Protein AF-A0A3M1LMG3-F1 (afdb_monomer)

Sequence (491 aa):
AADLAFGPTGGAIMLVAALLATLSSANAATMASSRISYGMGRDLVLPGWFGRAHPKYKTPSNGILFTGGFAILLAMMGKAETLAEISSALFMVSYALLSISVLIMRRVKPSWYHPAFYAPLYPLLPVLTIGLCLGVILTMDEFSQVAGAGLVALDLVWYVIWARKKAIVTGEFGPLWERERPMERFIEAVERSGRGDKDNILIPVWDDVDLAPLLRLASALAMTNEEAVINVLDMLVIPPQVPLKPAQAALMRRPPPARDAISEAVARTAQTGVPIRTLRYAVRSLDSGTVAFAEAHPEVGLILTSWRGSLSSSRIYGSLTKKILEGAPCDVAVLLARDFSELKRILIPIGGGPHARLGLRLASQFAQGEAAELTALRVVRPGPGLDIVVEMEGLKRVVMDVLGEKASKVSPRIVVADHVIEAILSTARDGEYDLLVIGASEEWQIKSLLAGSLPDAIADQSPCSVLLVRRYEPVGISTIRRILSSLRGWK

Structure (mmCIF, N/CA/C/O backbone):
data_AF-A0A3M1LMG3-F1
#
_entry.id   AF-A0A3M1LMG3-F1
#
loop_
_atom_site.group_PDB
_atom_site.id
_atom_site.type_symbol
_atom_site.label_atom_id
_atom_site.label_alt_id
_atom_site.label_comp_id
_atom_site.label_asym_id
_atom_site.label_entity_id
_atom_site.label_seq_id
_atom_site.pdbx_PDB_ins_code
_atom_site.Cartn_x
_atom_site.Cartn_y
_atom_site.Cartn_z
_atom_site.occupancy
_atom_site.B_iso_or_equiv
_atom_site.auth_seq_id
_atom_site.auth_comp_id
_atom_site.auth_asym_id
_atom_site.auth_atom_id
_atom_site.pdbx_PDB_model_num
ATOM 1 N N . ALA A 1 1 ? 21.048 -11.938 -59.974 1.00 60.44 1 ALA A N 1
ATOM 2 C CA . ALA A 1 1 ? 19.594 -12.220 -59.955 1.00 60.44 1 ALA A CA 1
ATOM 3 C C . ALA A 1 1 ? 18.815 -11.213 -60.805 1.00 60.44 1 ALA A C 1
ATOM 5 O O . ALA A 1 1 ? 18.142 -11.639 -61.728 1.00 60.44 1 ALA A O 1
ATOM 6 N N . ALA A 1 2 ? 18.958 -9.903 -60.560 1.00 61.25 2 ALA A N 1
ATOM 7 C CA . ALA A 1 2 ? 18.309 -8.840 -61.342 1.00 61.25 2 ALA A CA 1
ATOM 8 C C . ALA A 1 2 ? 18.694 -8.835 -62.832 1.00 61.25 2 ALA A C 1
ATOM 10 O O . ALA A 1 2 ? 17.816 -8.862 -63.688 1.00 61.25 2 ALA A O 1
ATOM 11 N N . ASP A 1 3 ? 19.996 -8.902 -63.132 1.00 63.50 3 ASP A N 1
ATOM 12 C CA . ASP A 1 3 ? 20.504 -8.948 -64.514 1.00 63.50 3 ASP A CA 1
ATOM 13 C C . ASP A 1 3 ? 20.029 -10.190 -65.275 1.00 63.50 3 ASP A C 1
ATOM 15 O O . ASP A 1 3 ? 19.770 -10.136 -66.473 1.00 63.50 3 ASP A O 1
ATOM 19 N N . LEU A 1 4 ? 19.865 -11.302 -64.551 1.00 69.06 4 LEU A N 1
ATOM 20 C CA . LEU A 1 4 ? 19.368 -12.575 -65.076 1.00 69.06 4 LEU A CA 1
ATOM 21 C C . LEU A 1 4 ? 17.862 -12.548 -65.380 1.00 69.06 4 LEU A C 1
ATOM 23 O O . LEU A 1 4 ? 17.413 -13.319 -66.220 1.00 69.06 4 LEU A O 1
ATOM 27 N N . ALA A 1 5 ? 17.089 -11.694 -64.703 1.00 74.62 5 ALA A N 1
ATOM 28 C CA . ALA A 1 5 ? 15.632 -11.636 -64.833 1.00 74.62 5 ALA A CA 1
ATOM 29 C C . ALA A 1 5 ? 15.140 -10.487 -65.733 1.00 74.62 5 ALA A C 1
ATOM 31 O O . ALA A 1 5 ? 14.130 -10.635 -66.413 1.00 74.62 5 ALA A O 1
ATOM 32 N N . PHE A 1 6 ? 15.841 -9.348 -65.748 1.00 79.44 6 PHE A N 1
ATOM 33 C CA . PHE A 1 6 ? 15.377 -8.105 -66.384 1.00 79.44 6 PHE A CA 1
ATOM 34 C C . PHE A 1 6 ? 16.437 -7.430 -67.269 1.00 79.44 6 PHE A C 1
ATOM 36 O O . PHE A 1 6 ? 16.231 -6.311 -67.741 1.00 79.44 6 PHE A O 1
ATOM 43 N N . GLY A 1 7 ? 17.574 -8.091 -67.497 1.00 88.06 7 GLY A N 1
ATOM 44 C CA . GLY A 1 7 ? 18.682 -7.542 -68.269 1.00 88.06 7 GLY A CA 1
ATOM 45 C C . GLY A 1 7 ? 19.423 -6.389 -67.567 1.00 88.06 7 GLY A C 1
ATOM 46 O O . GLY A 1 7 ? 19.127 -6.053 -66.416 1.00 88.06 7 GLY A O 1
ATOM 47 N N . PRO A 1 8 ? 20.384 -5.751 -68.262 1.00 84.75 8 PRO A N 1
ATOM 48 C CA . PRO A 1 8 ? 21.292 -4.757 -67.671 1.00 84.75 8 PRO A CA 1
ATOM 49 C C . PRO A 1 8 ? 20.588 -3.508 -67.118 1.00 84.75 8 PRO A C 1
ATOM 51 O O . PRO A 1 8 ? 21.037 -2.898 -66.148 1.00 84.75 8 PRO A O 1
ATOM 54 N N . THR A 1 9 ? 19.463 -3.118 -67.723 1.00 85.94 9 THR A N 1
ATOM 55 C CA . THR A 1 9 ? 18.642 -1.988 -67.266 1.00 85.94 9 THR A CA 1
ATOM 56 C C . THR A 1 9 ? 17.950 -2.294 -65.940 1.00 85.94 9 THR A C 1
ATOM 58 O O . THR A 1 9 ? 17.912 -1.434 -65.061 1.00 85.94 9 THR A O 1
ATOM 61 N N . GLY A 1 10 ? 17.460 -3.524 -65.753 1.00 87.44 10 GLY A N 1
ATOM 62 C CA . GLY A 1 10 ? 16.891 -3.974 -64.484 1.00 87.44 10 GLY A CA 1
ATOM 63 C C . GLY A 1 10 ? 17.920 -4.012 -63.354 1.00 87.44 10 GLY A C 1
ATOM 64 O O . GLY A 1 10 ? 17.623 -3.568 -62.243 1.00 87.44 10 GLY A O 1
ATOM 65 N N . GLY A 1 11 ? 19.149 -4.454 -63.644 1.00 88.94 11 GLY A N 1
ATOM 66 C CA . GLY A 1 11 ? 20.271 -4.374 -62.704 1.00 88.94 11 GLY A CA 1
ATOM 67 C C . GLY A 1 11 ? 20.602 -2.944 -62.286 1.00 88.94 11 GLY A C 1
ATOM 68 O O . GLY A 1 11 ? 20.712 -2.661 -61.092 1.00 88.94 11 GLY A O 1
ATOM 69 N N . ALA A 1 12 ? 20.680 -2.018 -63.247 1.00 88.44 12 ALA A N 1
ATOM 70 C CA . ALA A 1 12 ? 20.952 -0.607 -62.973 1.00 88.44 12 ALA A CA 1
ATOM 71 C C . ALA A 1 12 ? 19.864 0.046 -62.100 1.00 88.44 12 ALA A C 1
ATOM 73 O O . ALA A 1 12 ? 20.181 0.748 -61.139 1.00 88.44 12 ALA A O 1
ATOM 74 N N . ILE A 1 13 ? 18.584 -0.222 -62.383 1.00 91.69 13 ILE A N 1
ATOM 75 C CA . ILE A 1 13 ? 17.466 0.284 -61.570 1.00 91.69 13 ILE A CA 1
ATOM 76 C C . ILE A 1 13 ? 17.539 -0.276 -60.146 1.00 91.69 13 ILE A C 1
ATOM 78 O O . ILE A 1 13 ? 17.401 0.481 -59.184 1.00 91.69 13 ILE A O 1
ATOM 82 N N . MET A 1 14 ? 17.797 -1.579 -59.991 1.00 92.69 14 MET A N 1
ATOM 83 C CA . MET A 1 14 ? 17.936 -2.195 -58.671 1.00 92.69 14 MET A CA 1
ATOM 84 C C . MET A 1 14 ? 19.116 -1.634 -57.876 1.00 92.69 14 MET A C 1
ATOM 86 O O . MET A 1 14 ? 18.976 -1.415 -56.675 1.00 92.69 14 MET A O 1
ATOM 90 N N . LEU A 1 15 ? 20.247 -1.359 -58.529 1.00 92.62 15 LEU A N 1
ATOM 91 C CA . LEU A 1 15 ? 21.402 -0.730 -57.891 1.00 92.62 15 LEU A CA 1
ATOM 92 C C . LEU A 1 15 ? 21.040 0.658 -57.347 1.00 92.62 15 LEU A C 1
ATOM 94 O O . LEU A 1 15 ? 21.287 0.945 -56.178 1.00 92.62 15 LEU A O 1
ATOM 98 N N . VAL A 1 16 ? 20.418 1.507 -58.172 1.00 94.62 16 VAL A N 1
ATOM 99 C CA . VAL A 1 16 ? 20.000 2.857 -57.760 1.00 94.62 16 VAL A CA 1
ATOM 100 C C . VAL A 1 16 ? 18.986 2.789 -56.617 1.00 94.62 16 VAL A C 1
ATOM 102 O O . VAL A 1 16 ? 19.124 3.513 -55.631 1.00 94.62 16 VAL A O 1
ATOM 105 N N . ALA A 1 17 ? 18.003 1.891 -56.706 1.00 93.81 17 ALA A N 1
ATOM 106 C CA . ALA A 1 17 ? 17.011 1.695 -55.655 1.00 93.81 17 ALA A CA 1
ATOM 107 C C . ALA A 1 17 ? 17.650 1.232 -54.334 1.00 93.81 17 ALA A C 1
ATOM 109 O O . ALA A 1 17 ? 17.330 1.779 -53.279 1.00 93.81 17 ALA A O 1
ATOM 110 N N . ALA A 1 18 ? 18.585 0.277 -54.387 1.00 93.12 18 ALA A N 1
ATOM 111 C CA . ALA A 1 18 ? 19.312 -0.200 -53.215 1.00 93.12 18 ALA A CA 1
ATOM 112 C C . ALA A 1 18 ? 20.143 0.920 -52.571 1.00 93.12 18 ALA A C 1
ATOM 114 O O . ALA A 1 18 ? 20.068 1.110 -51.360 1.00 93.12 18 ALA A O 1
ATOM 115 N N . LEU A 1 19 ? 20.859 1.721 -53.370 1.00 94.62 19 LEU A N 1
ATOM 116 C CA . LEU A 1 19 ? 21.639 2.860 -52.874 1.00 94.62 19 LEU A CA 1
ATOM 117 C C . LEU A 1 19 ? 20.758 3.906 -52.177 1.00 94.62 19 LEU A C 1
ATOM 119 O O . LEU A 1 19 ? 21.094 4.365 -51.084 1.00 94.62 19 LEU A O 1
ATOM 123 N N . LEU A 1 20 ? 19.613 4.257 -52.772 1.00 95.44 20 LEU A N 1
ATOM 124 C CA . LEU A 1 20 ? 18.661 5.194 -52.170 1.00 95.44 20 LEU A CA 1
ATOM 125 C C . LEU A 1 20 ? 18.045 4.637 -50.878 1.00 95.44 20 LEU A C 1
ATOM 127 O O . LEU A 1 20 ? 17.918 5.371 -49.895 1.00 95.44 20 LEU A O 1
ATOM 131 N N . ALA A 1 21 ? 17.707 3.344 -50.849 1.00 95.25 21 ALA A N 1
ATOM 132 C CA . ALA A 1 21 ? 17.182 2.680 -49.659 1.00 95.25 21 ALA A CA 1
ATOM 133 C C . ALA A 1 21 ? 18.209 2.669 -48.516 1.00 95.25 21 ALA A C 1
ATOM 135 O O . ALA A 1 21 ? 17.875 3.028 -47.386 1.00 95.25 21 ALA A O 1
ATOM 136 N N . THR A 1 22 ? 19.471 2.335 -48.804 1.00 91.75 22 THR A N 1
ATOM 137 C CA . THR A 1 22 ? 20.560 2.369 -47.819 1.00 91.75 22 THR A CA 1
ATOM 138 C C . THR A 1 22 ? 20.799 3.783 -47.296 1.00 91.75 22 THR A C 1
ATOM 140 O O . THR A 1 22 ? 20.903 3.968 -46.084 1.00 91.75 22 THR A O 1
ATOM 143 N N . LEU A 1 23 ? 20.821 4.792 -48.176 1.00 93.62 23 LEU A N 1
ATOM 144 C CA . LEU A 1 23 ? 20.997 6.192 -47.781 1.00 93.62 23 LEU A CA 1
ATOM 145 C C . LEU A 1 23 ? 19.856 6.675 -46.870 1.00 93.62 23 LEU A C 1
ATOM 147 O O . LEU A 1 23 ? 20.103 7.325 -45.852 1.00 93.62 23 LEU A O 1
ATOM 151 N N . SER A 1 24 ? 18.614 6.317 -47.203 1.00 95.31 24 SER A N 1
ATOM 152 C CA . SER A 1 24 ? 17.434 6.640 -46.396 1.00 95.31 24 SER A CA 1
ATOM 153 C C . SER A 1 24 ? 17.488 5.987 -45.011 1.00 95.31 24 SER A C 1
ATOM 155 O O . SER A 1 24 ? 17.315 6.670 -43.998 1.00 95.31 24 SER A O 1
ATOM 157 N N . SER A 1 25 ? 17.784 4.685 -44.944 1.00 92.75 25 SER A N 1
ATOM 158 C CA . SER A 1 25 ? 17.900 3.948 -43.679 1.00 92.75 25 SER A CA 1
ATOM 159 C C . SER A 1 25 ? 19.038 4.467 -42.803 1.00 92.75 25 SER A C 1
ATOM 161 O O . SER A 1 25 ? 18.848 4.641 -41.598 1.00 92.75 25 SER A O 1
ATOM 163 N N . ALA A 1 26 ? 20.194 4.784 -43.394 1.00 90.12 26 ALA A N 1
ATOM 164 C CA . ALA A 1 26 ? 21.323 5.364 -42.672 1.00 90.12 26 ALA A CA 1
ATOM 165 C C . ALA A 1 26 ? 20.950 6.720 -42.053 1.00 90.12 26 ALA A C 1
ATOM 167 O O . ALA A 1 26 ? 21.150 6.930 -40.857 1.00 90.12 26 ALA A O 1
ATOM 168 N N . ASN A 1 27 ? 20.319 7.608 -42.829 1.00 92.50 27 ASN A N 1
ATOM 169 C CA . ASN A 1 27 ? 19.857 8.902 -42.330 1.00 92.50 27 ASN A CA 1
ATOM 170 C C . ASN A 1 27 ? 18.827 8.750 -41.192 1.00 92.50 27 ASN A C 1
ATOM 172 O O . ASN A 1 27 ? 18.922 9.428 -40.165 1.00 92.50 27 ASN A O 1
ATOM 176 N N . ALA A 1 28 ? 17.865 7.831 -41.334 1.00 92.50 28 ALA A N 1
ATOM 177 C CA . ALA A 1 28 ? 16.876 7.545 -40.296 1.00 92.50 28 ALA A CA 1
ATOM 178 C C . ALA A 1 28 ? 17.528 7.037 -38.997 1.00 92.50 28 ALA A C 1
ATOM 180 O O . ALA A 1 28 ? 17.191 7.521 -37.913 1.00 92.50 28 ALA A O 1
ATOM 181 N N . ALA A 1 29 ? 18.502 6.127 -39.099 1.00 90.44 29 ALA A N 1
ATOM 182 C CA . ALA A 1 29 ? 19.241 5.601 -37.954 1.00 90.44 29 ALA A CA 1
ATOM 183 C C . ALA A 1 29 ? 20.055 6.693 -37.238 1.00 90.44 29 ALA A C 1
ATOM 185 O O . ALA A 1 29 ? 19.990 6.804 -36.011 1.00 90.44 29 ALA A O 1
ATOM 186 N N . THR A 1 30 ? 20.749 7.564 -37.980 1.00 91.12 30 THR A N 1
ATOM 187 C CA . THR A 1 30 ? 21.490 8.701 -37.405 1.00 91.12 30 THR A CA 1
ATOM 18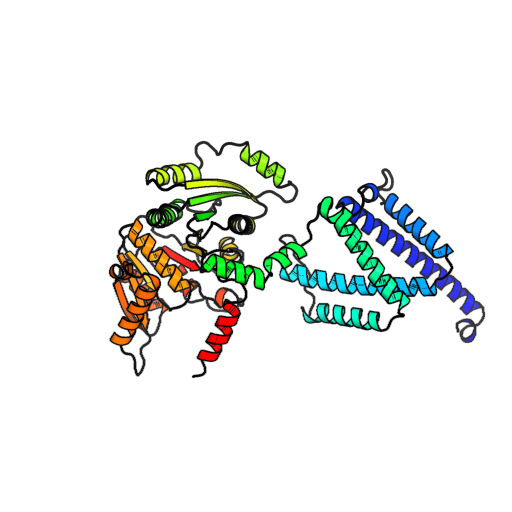8 C C . THR A 1 30 ? 20.558 9.683 -36.687 1.00 91.12 30 THR A C 1
ATOM 190 O O . THR A 1 30 ? 20.849 10.137 -35.574 1.00 91.12 30 THR A O 1
ATOM 193 N N . MET A 1 31 ? 19.394 9.989 -37.269 1.00 89.50 31 MET A N 1
ATOM 194 C CA . MET A 1 31 ? 18.391 10.842 -36.621 1.00 89.50 31 MET A CA 1
ATOM 195 C C . MET A 1 31 ? 17.816 10.207 -35.350 1.00 89.50 31 MET A C 1
ATOM 197 O O . MET A 1 31 ? 17.683 10.893 -34.334 1.00 89.50 31 MET A O 1
ATOM 201 N N . ALA A 1 32 ? 17.489 8.914 -35.380 1.00 92.19 32 ALA A N 1
ATOM 202 C CA . ALA A 1 32 ? 16.971 8.203 -34.216 1.00 92.19 32 ALA A CA 1
ATOM 203 C C . ALA A 1 32 ? 18.012 8.159 -33.087 1.00 92.19 32 ALA A C 1
ATOM 205 O O . ALA A 1 32 ? 17.730 8.596 -31.969 1.00 92.19 32 ALA A O 1
ATOM 206 N N . SER A 1 33 ? 19.238 7.726 -33.393 1.00 91.44 33 SER A N 1
ATOM 207 C CA . SER A 1 33 ? 20.312 7.598 -32.405 1.00 91.44 33 SER A CA 1
ATOM 208 C C . SER A 1 33 ? 20.661 8.940 -31.765 1.00 91.44 33 SER A C 1
ATOM 210 O O . SER A 1 33 ? 20.773 9.024 -30.545 1.00 91.44 33 SER A O 1
ATOM 212 N N . SER A 1 34 ? 20.777 10.013 -32.553 1.00 93.19 34 SER A N 1
ATOM 213 C CA . SER A 1 34 ? 21.107 11.341 -32.020 1.00 93.19 34 SER A CA 1
ATOM 214 C C . SER A 1 34 ? 20.027 11.900 -31.084 1.00 93.19 34 SER A C 1
ATOM 216 O O . SER A 1 34 ? 20.357 12.543 -30.085 1.00 93.19 34 SER A O 1
ATOM 218 N N . ARG A 1 35 ? 18.742 11.620 -31.348 1.00 90.56 35 ARG A N 1
ATOM 219 C CA . ARG A 1 35 ? 17.626 11.994 -30.460 1.00 90.56 35 ARG A CA 1
ATOM 220 C C . ARG A 1 35 ? 17.586 11.160 -29.182 1.00 90.56 35 ARG A C 1
ATOM 222 O O . ARG A 1 35 ? 17.329 11.718 -28.117 1.00 90.56 35 ARG A O 1
ATOM 229 N N . ILE A 1 36 ? 17.872 9.861 -29.273 1.00 90.94 36 ILE A N 1
ATOM 230 C CA . ILE A 1 36 ? 17.984 8.982 -28.101 1.00 90.94 36 ILE A CA 1
ATOM 231 C C . ILE A 1 36 ? 19.130 9.471 -27.201 1.00 90.94 36 ILE A C 1
ATOM 233 O O . ILE A 1 36 ? 18.915 9.711 -26.013 1.00 90.94 36 ILE A O 1
ATOM 237 N N . SER A 1 37 ? 20.313 9.748 -27.765 1.00 91.62 37 SER A N 1
ATOM 238 C CA . SER A 1 37 ? 21.448 10.316 -27.020 1.00 91.62 37 SER A CA 1
ATOM 239 C C . SER A 1 37 ? 21.135 11.681 -26.405 1.00 91.62 37 SER A C 1
ATOM 241 O O . SER A 1 37 ? 21.560 11.953 -25.285 1.00 91.62 37 SER A O 1
ATOM 243 N N . TYR A 1 38 ? 20.368 12.529 -27.094 1.00 89.75 38 TYR A N 1
ATOM 244 C CA . TYR A 1 38 ? 19.922 13.817 -26.559 1.00 89.75 38 TYR A CA 1
ATOM 245 C C . TYR A 1 38 ? 19.017 13.663 -25.332 1.00 89.75 38 TYR A C 1
ATOM 247 O O . TYR A 1 38 ? 19.256 14.317 -24.315 1.00 89.75 38 TYR A O 1
ATOM 255 N N . GLY A 1 39 ? 18.027 12.764 -25.395 1.00 87.50 39 GLY A N 1
ATOM 256 C CA . GLY A 1 39 ? 17.173 12.433 -24.250 1.00 87.50 39 GLY A CA 1
ATOM 257 C C . GLY A 1 39 ? 17.989 11.905 -23.068 1.00 87.50 39 GLY A C 1
ATOM 258 O O . GLY A 1 39 ? 17.912 12.451 -21.969 1.00 87.50 39 GLY A O 1
ATOM 259 N N . MET A 1 40 ? 18.872 10.933 -23.321 1.00 90.00 40 MET A N 1
ATOM 260 C CA . MET A 1 40 ? 19.767 10.372 -22.299 1.00 90.00 40 MET A CA 1
ATOM 261 C C . MET A 1 40 ? 20.740 11.407 -21.713 1.00 90.00 40 MET A C 1
ATOM 263 O O . MET A 1 40 ? 21.069 11.344 -20.530 1.00 90.00 40 MET A O 1
ATOM 267 N N . GLY A 1 41 ? 21.201 12.373 -22.513 1.00 89.81 41 GLY A N 1
ATOM 268 C CA . GLY A 1 41 ? 22.060 13.468 -22.062 1.00 89.81 41 GLY A CA 1
ATOM 269 C C . GLY A 1 41 ? 21.325 14.504 -21.210 1.00 89.81 41 GLY A C 1
ATOM 270 O O . GLY A 1 41 ? 21.914 15.056 -20.283 1.00 89.81 41 GLY A O 1
ATOM 271 N N . ARG A 1 42 ? 20.037 14.751 -21.482 1.00 87.00 42 ARG A N 1
ATOM 272 C CA . ARG A 1 42 ? 19.177 15.614 -20.655 1.00 87.00 42 ARG A CA 1
ATOM 273 C C . ARG A 1 42 ? 18.895 14.983 -19.291 1.00 87.00 42 ARG A C 1
ATOM 275 O O . ARG A 1 42 ? 18.904 15.678 -18.281 1.00 87.00 42 ARG A O 1
ATOM 282 N N . ASP A 1 43 ? 18.707 13.668 -19.276 1.00 85.06 43 ASP A N 1
ATOM 283 C CA . ASP A 1 43 ? 18.428 12.893 -18.066 1.00 85.06 43 ASP A CA 1
ATOM 284 C C . ASP A 1 43 ? 19.722 12.496 -17.308 1.00 85.06 43 ASP A C 1
ATOM 286 O O . ASP A 1 43 ? 19.666 11.820 -16.278 1.00 85.06 43 ASP A O 1
ATOM 290 N N . LEU A 1 44 ? 20.888 12.954 -17.794 1.00 86.81 44 LEU A N 1
ATOM 291 C CA . LEU A 1 44 ? 22.244 12.728 -17.264 1.00 86.81 44 LEU A CA 1
ATOM 292 C C . LEU A 1 44 ? 22.699 11.256 -17.200 1.00 86.81 44 LEU A C 1
ATOM 294 O O . LEU A 1 44 ? 23.682 10.933 -16.527 1.00 86.81 44 LEU A O 1
ATOM 298 N N . VAL A 1 45 ? 22.037 10.374 -17.953 1.00 88.38 45 VAL A N 1
ATOM 299 C CA . VAL A 1 45 ? 22.487 8.993 -18.203 1.00 88.38 45 VAL A CA 1
ATOM 300 C C . VAL A 1 45 ? 23.769 8.998 -19.047 1.00 88.38 45 VAL A C 1
ATOM 302 O O . VAL A 1 45 ? 24.702 8.239 -18.784 1.00 88.38 45 VAL A O 1
ATOM 305 N N . LEU A 1 46 ? 23.840 9.914 -20.015 1.00 91.06 46 LEU A N 1
ATOM 306 C CA . LEU A 1 46 ? 25.061 10.293 -20.729 1.00 91.06 46 LEU A CA 1
ATOM 307 C C . LEU A 1 46 ? 25.600 11.637 -20.210 1.00 91.06 46 LEU A C 1
ATOM 309 O O . LEU A 1 46 ? 24.880 12.369 -19.523 1.00 91.06 46 LEU A O 1
ATOM 313 N N . PRO A 1 47 ? 26.850 12.020 -20.538 1.00 91.06 47 PRO A N 1
ATOM 314 C CA . PRO A 1 47 ? 27.363 13.340 -20.197 1.00 91.06 47 PRO A CA 1
ATOM 315 C C . PRO A 1 47 ? 26.448 14.450 -20.728 1.00 91.06 47 PRO A C 1
ATOM 317 O O . PRO A 1 47 ? 26.013 14.406 -21.879 1.00 91.06 47 PRO A O 1
ATOM 320 N N . GLY A 1 48 ? 26.209 15.488 -19.919 1.00 87.19 48 GLY A N 1
ATOM 321 C CA . GLY A 1 48 ? 25.267 16.574 -20.243 1.00 87.19 48 GLY A CA 1
ATOM 322 C C . GLY A 1 48 ? 25.582 17.348 -21.533 1.00 87.19 48 GLY A C 1
ATOM 323 O O . GLY A 1 48 ? 24.744 18.093 -22.035 1.00 87.19 48 GLY A O 1
ATOM 324 N N . TRP A 1 49 ? 26.766 17.145 -22.115 1.00 91.12 49 TRP A N 1
ATOM 325 C CA . TRP A 1 49 ? 27.110 17.619 -23.454 1.00 91.12 49 TRP A CA 1
ATOM 326 C C . TRP A 1 49 ? 26.155 17.089 -24.537 1.00 91.12 49 TRP A C 1
ATOM 328 O O . TRP A 1 49 ? 25.783 17.852 -25.429 1.00 91.12 49 TRP A O 1
ATOM 338 N N . PHE A 1 50 ? 25.685 15.840 -24.434 1.00 90.56 50 PHE A N 1
ATOM 339 C CA . PHE A 1 50 ? 24.715 15.266 -25.377 1.00 90.56 50 PHE A CA 1
ATOM 340 C C . PHE A 1 50 ? 23.327 15.916 -25.281 1.00 90.56 50 PHE A C 1
ATOM 342 O O . PHE A 1 50 ? 22.612 15.967 -26.276 1.00 90.56 50 PHE A O 1
ATOM 349 N N . GLY A 1 51 ? 22.967 16.478 -24.121 1.00 88.38 51 GLY A N 1
ATOM 350 C CA . GLY A 1 51 ? 21.687 17.158 -23.891 1.00 88.38 51 GLY A CA 1
ATOM 351 C C . GLY A 1 51 ? 21.608 18.587 -24.448 1.00 88.38 51 GLY A C 1
ATOM 352 O O . GLY A 1 51 ? 20.619 19.281 -24.215 1.00 88.38 51 GLY A O 1
ATOM 353 N N . ARG A 1 52 ? 22.636 19.070 -25.164 1.00 87.75 52 ARG A N 1
ATOM 354 C CA . ARG A 1 52 ? 22.650 20.412 -25.770 1.00 87.75 52 ARG A CA 1
ATOM 355 C C . ARG A 1 52 ? 22.114 20.375 -27.201 1.00 87.75 52 ARG A C 1
ATOM 357 O O . ARG A 1 52 ? 22.622 19.640 -28.044 1.00 87.75 52 ARG A O 1
ATOM 364 N N . ALA A 1 53 ? 21.119 21.213 -27.482 1.00 89.50 53 ALA A N 1
ATOM 365 C CA . ALA A 1 53 ? 20.594 21.421 -28.830 1.00 89.50 53 ALA A CA 1
ATOM 366 C C . ALA A 1 53 ? 21.283 22.613 -29.513 1.00 89.50 53 ALA A C 1
ATOM 368 O O . ALA A 1 53 ? 21.646 23.594 -28.861 1.00 89.50 53 ALA A O 1
ATOM 369 N N . HIS A 1 54 ? 21.423 22.553 -30.837 1.00 89.31 54 HIS A N 1
ATOM 370 C CA . HIS A 1 54 ? 22.021 23.618 -31.632 1.00 89.31 54 HIS A CA 1
ATOM 371 C C . HIS A 1 54 ? 21.205 24.920 -31.503 1.00 89.31 54 HIS A C 1
ATOM 373 O O . HIS A 1 54 ? 19.984 24.890 -31.686 1.00 89.31 54 HIS A O 1
ATOM 379 N N . PRO A 1 55 ? 21.833 26.089 -31.270 1.00 84.56 55 PRO A N 1
ATOM 380 C CA . PRO A 1 55 ? 21.118 27.332 -30.968 1.00 84.56 55 PRO A CA 1
ATOM 381 C C . PRO A 1 55 ? 20.158 27.777 -32.083 1.00 84.56 55 PRO A C 1
ATOM 383 O O . PRO A 1 55 ? 19.032 28.173 -31.778 1.00 84.56 55 PRO A O 1
ATOM 386 N N . LYS A 1 56 ? 20.579 27.647 -33.351 1.00 86.81 56 LYS A N 1
ATOM 387 C CA . LYS A 1 56 ? 19.796 27.991 -34.556 1.00 86.81 56 LYS A CA 1
ATOM 388 C C . LYS A 1 56 ? 18.830 26.886 -35.014 1.00 86.81 56 LYS A C 1
ATOM 390 O O . LYS A 1 56 ? 17.636 27.126 -35.099 1.00 86.81 56 LYS A O 1
ATOM 395 N N . TYR A 1 57 ? 19.335 25.677 -35.279 1.00 85.62 57 TYR A N 1
ATOM 396 C CA . TYR A 1 57 ? 18.547 24.576 -35.856 1.00 85.62 57 TYR A CA 1
ATOM 397 C C . TYR A 1 57 ? 17.731 23.761 -34.843 1.00 85.62 57 TYR A C 1
ATOM 399 O O . TYR A 1 57 ? 16.921 22.938 -35.250 1.00 85.62 57 TYR A O 1
ATOM 407 N N . LYS A 1 58 ? 17.956 23.949 -33.533 1.00 86.12 58 LYS A N 1
ATOM 408 C CA . LYS A 1 58 ? 17.310 23.187 -32.445 1.00 86.12 58 LYS A CA 1
ATOM 409 C C . LYS A 1 58 ? 17.450 21.662 -32.577 1.00 86.12 58 LYS A C 1
ATOM 411 O O . LYS A 1 58 ? 16.689 20.908 -31.981 1.00 86.12 58 LYS A O 1
ATOM 416 N N . THR A 1 59 ? 18.455 21.204 -33.318 1.00 88.50 59 THR A N 1
ATOM 417 C CA . THR A 1 59 ? 18.787 19.790 -33.509 1.00 88.50 59 THR A CA 1
ATOM 418 C C . THR A 1 59 ? 19.865 19.336 -32.521 1.00 88.50 59 THR A C 1
ATOM 420 O O . THR A 1 59 ? 20.669 20.160 -32.074 1.00 88.50 59 THR A O 1
ATOM 423 N N . PRO A 1 60 ? 19.930 18.040 -32.168 1.00 91.75 60 PRO A N 1
ATOM 424 C CA . PRO A 1 60 ? 20.954 17.507 -31.270 1.00 91.75 60 PRO A CA 1
ATOM 425 C C . PRO A 1 60 ? 22.305 17.356 -31.993 1.00 91.75 60 PRO A C 1
ATOM 427 O O . PRO A 1 60 ? 22.750 16.248 -32.286 1.00 91.75 60 PRO A O 1
ATOM 430 N N . SER A 1 61 ? 22.967 18.477 -32.298 1.00 91.19 61 SER A N 1
ATOM 431 C CA . SER A 1 61 ? 24.199 18.517 -33.105 1.00 91.19 61 SER A CA 1
ATOM 432 C C . SER A 1 61 ? 25.310 17.626 -32.556 1.00 91.19 61 SER A C 1
ATOM 434 O O . SER A 1 61 ? 25.979 16.942 -33.322 1.00 91.19 61 SER A O 1
ATOM 436 N N . ASN A 1 62 ? 25.471 17.577 -31.233 1.00 92.31 62 ASN A N 1
ATOM 437 C CA . ASN A 1 62 ? 26.514 16.774 -30.590 1.00 92.31 62 ASN A CA 1
ATOM 438 C C . ASN A 1 62 ? 26.255 15.271 -30.765 1.00 92.31 62 ASN A C 1
ATOM 440 O O . ASN A 1 62 ? 27.178 14.514 -31.052 1.00 92.31 62 ASN A O 1
ATOM 444 N N . GLY A 1 63 ? 24.989 14.851 -30.662 1.00 91.88 63 GLY A N 1
ATOM 445 C CA . GLY A 1 63 ? 24.586 13.473 -30.937 1.00 91.88 63 GLY A CA 1
ATOM 446 C C . GLY A 1 63 ? 24.797 13.095 -32.403 1.00 91.88 63 GLY A C 1
ATOM 447 O O . GLY A 1 63 ? 25.286 12.005 -32.681 1.00 91.88 63 GLY A O 1
ATOM 448 N N . ILE A 1 64 ? 24.487 14.000 -33.339 1.00 92.94 64 ILE A N 1
ATOM 449 C CA . ILE A 1 64 ? 24.699 13.780 -34.780 1.00 92.94 64 ILE A CA 1
ATOM 450 C C . ILE A 1 64 ? 26.193 13.623 -35.093 1.00 92.94 64 ILE A C 1
ATOM 452 O O . ILE A 1 64 ? 26.574 12.662 -35.752 1.00 92.94 64 ILE A O 1
ATOM 456 N N . LEU A 1 65 ? 27.044 14.524 -34.591 1.00 93.00 65 LEU A N 1
ATOM 457 C CA . LEU A 1 65 ? 28.491 14.467 -34.825 1.00 93.00 65 LEU A CA 1
ATOM 458 C C . LEU A 1 65 ? 29.115 13.196 -34.242 1.00 93.00 65 LEU A C 1
ATOM 460 O O . LEU A 1 65 ? 29.920 12.551 -34.907 1.00 93.00 65 LEU A O 1
ATOM 464 N N . PHE A 1 66 ? 28.719 12.816 -33.025 1.00 93.75 66 PHE A N 1
ATOM 465 C CA . PHE A 1 66 ? 29.219 11.606 -32.380 1.00 93.75 66 PHE A CA 1
ATOM 466 C C . PHE A 1 66 ? 28.807 10.340 -33.143 1.00 93.75 66 PHE A C 1
ATOM 468 O O . PHE A 1 66 ? 29.656 9.532 -33.505 1.00 93.75 66 PHE A O 1
ATOM 475 N N . THR A 1 67 ? 27.512 10.186 -33.430 1.00 91.88 67 THR A N 1
ATOM 476 C CA . THR A 1 67 ? 26.981 8.989 -34.106 1.00 91.88 67 THR A CA 1
ATOM 477 C C . THR A 1 67 ? 27.455 8.884 -35.552 1.00 91.88 67 THR A C 1
ATOM 479 O O . THR A 1 67 ? 27.865 7.809 -35.977 1.00 91.88 67 THR A O 1
ATOM 482 N N . GLY A 1 68 ? 27.469 9.995 -36.293 1.00 92.12 68 GLY A N 1
ATOM 483 C CA . GLY A 1 68 ? 27.980 10.043 -37.662 1.00 92.12 68 GLY A CA 1
ATOM 484 C C . GLY A 1 68 ? 29.482 9.770 -37.734 1.00 92.12 68 GLY A C 1
ATOM 485 O O . GLY A 1 68 ? 29.913 8.957 -38.546 1.00 92.12 68 GLY A O 1
ATOM 486 N N . GLY A 1 69 ? 30.278 10.381 -36.850 1.00 93.31 69 GLY A N 1
ATOM 487 C CA . GLY A 1 69 ? 31.720 10.130 -36.781 1.00 93.31 69 GLY A CA 1
ATOM 488 C C . GLY A 1 69 ? 32.042 8.676 -36.434 1.00 93.31 69 GLY A C 1
ATOM 489 O O . GLY A 1 69 ? 32.890 8.060 -37.077 1.00 93.31 69 GLY A O 1
ATOM 490 N N . PHE A 1 70 ? 31.317 8.099 -35.473 1.00 91.25 70 PHE A N 1
ATOM 491 C CA . PHE A 1 70 ? 31.466 6.692 -35.108 1.00 91.25 70 PHE A CA 1
ATOM 492 C C . PHE A 1 70 ? 31.063 5.751 -36.254 1.00 91.25 70 PHE A C 1
ATOM 494 O O . PHE A 1 70 ? 31.783 4.801 -36.547 1.00 91.25 70 PHE A O 1
ATOM 501 N N . ALA A 1 71 ? 29.969 6.049 -36.961 1.00 90.12 71 ALA A N 1
ATOM 502 C CA . ALA A 1 71 ? 29.541 5.276 -38.125 1.00 90.12 71 ALA A CA 1
ATOM 503 C C . ALA A 1 71 ? 30.569 5.319 -39.269 1.00 90.12 71 ALA A C 1
ATOM 505 O O . ALA A 1 71 ? 30.847 4.282 -39.864 1.00 90.12 71 ALA A O 1
ATOM 506 N N . ILE A 1 72 ? 31.171 6.482 -39.547 1.00 91.62 72 ILE A N 1
ATOM 507 C CA . ILE A 1 72 ? 32.244 6.613 -40.549 1.00 91.62 72 ILE A CA 1
ATOM 508 C C . ILE A 1 72 ? 33.456 5.766 -40.149 1.00 91.62 72 ILE A C 1
ATOM 510 O O . ILE A 1 72 ? 33.984 5.029 -40.978 1.00 91.62 72 ILE A O 1
ATOM 514 N N . LEU A 1 73 ? 33.864 5.818 -38.877 1.00 91.44 73 LEU A N 1
ATOM 515 C CA . LEU A 1 73 ? 34.985 5.026 -38.367 1.00 91.44 73 LEU A CA 1
ATOM 516 C C . LEU A 1 73 ? 34.735 3.521 -38.529 1.00 91.44 73 LEU A C 1
ATOM 518 O O . LEU A 1 73 ? 35.616 2.801 -38.994 1.00 91.44 73 LEU A O 1
ATOM 522 N N . LEU A 1 74 ? 33.534 3.045 -38.192 1.00 88.75 74 LEU A N 1
ATOM 523 C CA . LEU A 1 74 ? 33.164 1.641 -38.383 1.00 88.75 74 LEU A CA 1
ATOM 524 C C . LEU A 1 74 ? 33.079 1.263 -39.866 1.00 88.75 74 LEU A C 1
ATOM 526 O O . LEU A 1 74 ? 33.543 0.192 -40.249 1.00 88.75 74 LEU A O 1
ATOM 530 N N . ALA A 1 75 ? 32.549 2.142 -40.720 1.00 87.50 75 ALA A N 1
ATOM 531 C CA . ALA A 1 75 ? 32.483 1.904 -42.161 1.00 87.50 75 ALA A CA 1
ATOM 532 C C . ALA A 1 75 ? 33.882 1.740 -42.782 1.00 87.50 75 ALA A C 1
ATOM 534 O O . ALA A 1 75 ? 34.075 0.890 -43.651 1.00 87.50 75 ALA A O 1
ATOM 535 N N . MET A 1 76 ? 34.880 2.484 -42.289 1.00 90.50 76 MET A N 1
ATOM 536 C CA . MET A 1 76 ? 36.275 2.354 -42.723 1.00 90.50 76 MET A CA 1
ATOM 537 C C . MET A 1 76 ? 36.908 0.996 -42.379 1.00 90.50 76 MET A C 1
ATOM 539 O O . MET A 1 76 ? 37.898 0.627 -43.005 1.00 90.50 76 MET A O 1
ATOM 543 N N . MET A 1 77 ? 36.351 0.224 -41.437 1.00 87.31 77 MET A N 1
ATOM 544 C CA . MET A 1 77 ? 36.840 -1.131 -41.139 1.00 87.31 77 MET A CA 1
ATOM 545 C C . MET A 1 77 ? 36.532 -2.141 -42.257 1.00 87.31 77 MET A C 1
ATOM 547 O O . MET A 1 77 ? 37.113 -3.223 -42.264 1.00 87.31 77 MET A O 1
ATOM 551 N N . GLY A 1 78 ? 35.621 -1.825 -43.188 1.00 82.81 78 GLY A N 1
ATOM 552 C CA . GLY A 1 78 ? 35.365 -2.627 -44.393 1.00 82.81 78 GLY A CA 1
ATOM 553 C C . GLY A 1 78 ? 34.692 -3.989 -44.170 1.00 82.81 78 GLY A C 1
ATOM 554 O O . GLY A 1 78 ? 34.530 -4.746 -45.123 1.00 82.81 78 GLY A O 1
ATOM 555 N N . LYS A 1 79 ? 34.272 -4.317 -42.940 1.00 87.00 79 LYS A N 1
ATOM 556 C CA . LYS A 1 79 ? 33.646 -5.603 -42.574 1.00 87.00 79 LYS A CA 1
ATOM 557 C C . LYS A 1 79 ? 32.136 -5.471 -42.369 1.00 87.00 79 LYS A C 1
ATOM 559 O O . LYS A 1 79 ? 31.637 -5.600 -41.254 1.00 87.00 79 LYS A O 1
ATOM 564 N N . ALA A 1 80 ? 31.405 -5.184 -43.446 1.00 84.62 80 ALA A N 1
ATOM 565 C CA . ALA A 1 80 ? 29.962 -4.935 -43.378 1.00 84.62 80 ALA A CA 1
ATOM 566 C C . ALA A 1 80 ? 29.162 -6.132 -42.828 1.00 84.62 80 ALA A C 1
ATOM 568 O O . ALA A 1 80 ? 28.239 -5.931 -42.044 1.00 84.62 80 ALA A O 1
ATOM 569 N N . GLU A 1 81 ? 29.544 -7.360 -43.190 1.00 85.75 81 GLU A N 1
ATOM 570 C CA . GLU A 1 81 ? 28.883 -8.592 -42.738 1.00 85.75 81 GLU A CA 1
ATOM 571 C C . GLU A 1 81 ? 29.005 -8.777 -41.220 1.00 85.75 81 GLU A C 1
ATOM 573 O O . GLU A 1 81 ? 27.996 -8.856 -40.525 1.00 85.75 81 GLU A O 1
ATOM 578 N N . THR A 1 82 ? 30.226 -8.697 -40.681 1.00 85.12 82 THR A N 1
ATOM 579 C CA . THR A 1 82 ? 30.472 -8.785 -39.233 1.00 85.12 82 THR A CA 1
ATOM 580 C C . THR A 1 82 ? 29.759 -7.673 -38.457 1.00 85.12 82 THR A C 1
ATOM 582 O O . THR A 1 82 ? 29.208 -7.912 -37.386 1.00 85.12 82 THR A O 1
ATOM 585 N N . LEU A 1 83 ? 29.736 -6.445 -38.987 1.00 87.00 83 LEU A N 1
ATOM 586 C CA . LEU A 1 83 ? 29.029 -5.330 -38.348 1.00 87.00 83 LEU A CA 1
ATOM 587 C C . LEU A 1 83 ? 27.510 -5.546 -38.328 1.00 87.00 83 LEU A C 1
ATOM 589 O O . LEU A 1 83 ? 26.866 -5.228 -37.327 1.00 87.00 83 LEU A O 1
ATOM 593 N N . ALA A 1 84 ? 26.937 -6.092 -39.404 1.00 87.94 84 ALA A N 1
ATOM 594 C CA . ALA A 1 84 ? 25.519 -6.431 -39.466 1.00 87.94 84 ALA A CA 1
ATOM 595 C C . ALA A 1 84 ? 25.163 -7.545 -38.472 1.00 87.94 84 ALA A C 1
ATOM 597 O O . ALA A 1 84 ? 24.117 -7.483 -37.819 1.00 87.94 84 ALA A O 1
ATOM 598 N N . GLU A 1 85 ? 26.050 -8.524 -38.311 1.00 86.50 85 GLU A N 1
ATOM 599 C CA . GLU A 1 85 ? 25.863 -9.630 -37.380 1.00 86.50 85 GLU A CA 1
ATOM 600 C C . GLU A 1 85 ? 25.896 -9.164 -35.914 1.00 86.50 85 GLU A C 1
ATOM 602 O O . GLU A 1 85 ? 24.930 -9.377 -35.176 1.00 86.50 85 GLU A O 1
ATOM 607 N N . ILE A 1 86 ? 26.926 -8.398 -35.524 1.00 87.62 86 ILE A N 1
ATOM 608 C CA . ILE A 1 86 ? 27.017 -7.776 -34.191 1.00 87.62 86 ILE A CA 1
ATOM 609 C C . ILE A 1 86 ? 25.804 -6.875 -33.940 1.00 87.62 86 ILE A C 1
ATOM 611 O O . ILE A 1 86 ? 25.187 -6.932 -32.875 1.00 87.62 86 ILE A O 1
ATOM 615 N N . SER A 1 87 ? 25.424 -6.046 -34.919 1.00 88.81 87 SER A N 1
ATOM 616 C CA . SER A 1 87 ? 24.268 -5.160 -34.775 1.00 88.81 87 SER A CA 1
ATOM 617 C C . SER A 1 87 ? 22.977 -5.944 -34.546 1.00 88.81 87 SER A C 1
ATOM 619 O O . SER A 1 87 ? 22.137 -5.505 -33.760 1.00 88.81 87 SER A O 1
ATOM 621 N N . SER A 1 88 ? 22.808 -7.091 -35.205 1.00 90.81 88 SER A N 1
ATOM 622 C CA . SER A 1 88 ? 21.633 -7.947 -35.036 1.00 90.81 88 SER A CA 1
ATOM 623 C C . SER A 1 88 ? 21.562 -8.519 -33.619 1.00 90.81 88 SER A C 1
ATOM 625 O O . SER A 1 88 ? 20.495 -8.479 -33.001 1.00 90.81 88 SER A O 1
ATOM 627 N N . ALA A 1 89 ? 22.694 -8.962 -33.061 1.00 89.56 89 ALA A N 1
ATOM 628 C CA . ALA A 1 89 ? 22.770 -9.412 -31.671 1.00 89.56 89 ALA A CA 1
ATOM 629 C C . ALA A 1 89 ? 22.372 -8.292 -30.689 1.00 89.56 89 ALA A C 1
ATOM 631 O O . ALA A 1 89 ? 21.570 -8.513 -29.778 1.00 89.56 89 ALA A O 1
ATOM 632 N N . LEU A 1 90 ? 22.847 -7.062 -30.915 1.00 88.50 90 LEU A N 1
ATOM 633 C CA . LEU A 1 90 ? 22.498 -5.898 -30.090 1.00 88.50 90 LEU A CA 1
ATOM 634 C C . LEU A 1 90 ? 21.004 -5.554 -30.140 1.00 88.50 90 LEU A C 1
ATOM 636 O O . LEU A 1 90 ? 20.404 -5.235 -29.107 1.00 88.50 90 LEU A O 1
ATOM 640 N N . PHE A 1 91 ? 20.375 -5.642 -31.314 1.00 91.31 91 PHE A N 1
ATOM 641 C CA . PHE A 1 91 ? 18.928 -5.454 -31.431 1.00 91.31 91 PHE A CA 1
ATOM 642 C C . PHE A 1 91 ? 18.142 -6.538 -30.686 1.00 91.31 91 PHE A C 1
ATOM 644 O O . PHE A 1 91 ? 17.179 -6.205 -29.995 1.00 91.31 91 PHE A O 1
ATOM 651 N N . MET A 1 92 ? 18.570 -7.804 -30.747 1.00 92.94 92 MET A N 1
ATOM 652 C CA . MET A 1 92 ? 17.918 -8.895 -30.010 1.00 92.94 92 MET A CA 1
ATOM 653 C C . MET A 1 92 ? 17.980 -8.687 -28.495 1.00 92.94 92 MET A C 1
ATOM 655 O O . MET A 1 92 ? 16.958 -8.802 -27.814 1.00 92.94 92 MET A O 1
ATOM 659 N N . VAL A 1 93 ? 19.146 -8.298 -27.970 1.00 90.12 93 VAL A N 1
ATOM 660 C CA . VAL A 1 93 ? 19.295 -7.928 -26.553 1.00 90.12 93 VAL A CA 1
ATOM 661 C C . VAL A 1 93 ? 18.370 -6.760 -26.200 1.00 90.12 93 VAL A C 1
ATOM 663 O O . VAL A 1 93 ? 17.664 -6.802 -25.191 1.00 90.12 93 VAL A O 1
ATOM 666 N N . SER A 1 94 ? 18.315 -5.737 -27.054 1.00 90.81 94 SER A N 1
ATOM 667 C CA . SER A 1 94 ? 17.485 -4.549 -26.830 1.00 90.81 94 SER A CA 1
ATOM 668 C C . SER A 1 94 ? 15.988 -4.882 -26.797 1.00 90.81 94 SER A C 1
ATOM 670 O O . SER A 1 94 ? 15.263 -4.374 -25.94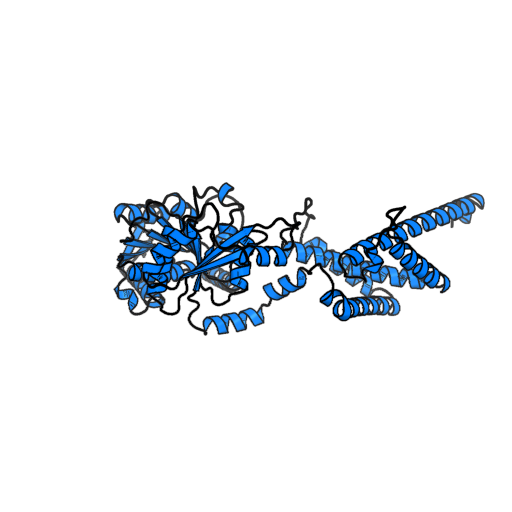1 1.00 90.81 94 SER A O 1
ATOM 672 N N . TYR A 1 95 ? 15.506 -5.767 -27.675 1.00 94.38 95 TYR A N 1
ATOM 673 C CA . TYR A 1 95 ? 14.115 -6.235 -27.675 1.00 94.38 95 TYR A CA 1
ATOM 674 C C . TYR A 1 95 ? 13.771 -7.094 -26.454 1.00 94.38 95 TYR A C 1
ATOM 676 O O . TYR A 1 95 ? 12.669 -6.962 -25.902 1.00 94.38 95 TYR A O 1
ATOM 684 N N . ALA A 1 96 ? 14.710 -7.917 -25.980 1.00 92.31 96 ALA A N 1
ATOM 685 C CA . ALA A 1 96 ? 14.550 -8.647 -24.728 1.00 92.31 96 ALA A CA 1
ATOM 686 C C . ALA A 1 96 ? 14.428 -7.676 -23.537 1.00 92.31 96 ALA A C 1
ATOM 688 O O . ALA A 1 96 ? 13.462 -7.754 -22.776 1.00 92.31 96 ALA A O 1
ATOM 689 N N . LEU A 1 97 ? 15.334 -6.696 -23.419 1.00 90.19 97 LEU A N 1
ATOM 690 C CA . LEU A 1 97 ? 15.304 -5.677 -22.360 1.00 90.19 97 LEU A CA 1
ATOM 691 C C . LEU A 1 97 ? 14.052 -4.791 -22.420 1.00 90.19 97 LEU A C 1
ATOM 693 O O . LEU A 1 97 ? 13.478 -4.460 -21.379 1.00 90.19 97 LEU A O 1
ATOM 697 N N . LEU A 1 98 ? 13.579 -4.443 -23.618 1.00 92.50 98 LEU A N 1
ATOM 698 C CA . LEU A 1 98 ? 12.325 -3.714 -23.805 1.00 92.50 98 LEU A CA 1
ATOM 699 C C . LEU A 1 98 ? 11.130 -4.527 -23.281 1.00 92.50 98 LEU A C 1
ATOM 701 O O . LEU A 1 98 ? 10.280 -3.999 -22.562 1.00 92.50 98 LEU A O 1
ATOM 705 N N . SER A 1 99 ? 11.093 -5.825 -23.586 1.00 92.69 99 SER A N 1
ATOM 706 C CA . SER A 1 99 ? 10.038 -6.738 -23.128 1.00 92.69 99 SER A CA 1
ATOM 707 C C . SER A 1 99 ? 10.060 -6.920 -21.606 1.00 92.69 99 SER A C 1
ATOM 709 O O . SER A 1 99 ? 9.011 -6.861 -20.957 1.00 92.69 99 SER A O 1
ATOM 711 N N . I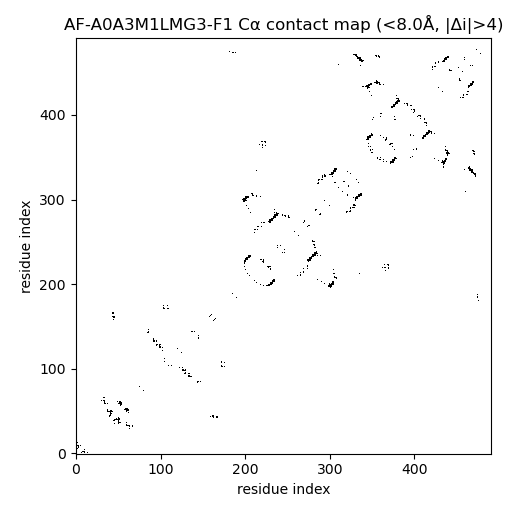LE A 1 100 ? 11.255 -7.042 -21.016 1.00 88.94 100 ILE A N 1
ATOM 712 C CA . ILE A 1 100 ? 11.467 -7.047 -19.560 1.00 88.94 100 ILE A CA 1
ATOM 713 C C . ILE A 1 100 ? 10.978 -5.732 -18.936 1.00 88.94 100 ILE A C 1
ATOM 715 O O . ILE A 1 100 ? 10.262 -5.750 -17.935 1.00 88.94 100 ILE A O 1
ATOM 719 N N . SER A 1 101 ? 11.291 -4.589 -19.551 1.00 88.38 101 SER A N 1
ATOM 720 C CA . SER A 1 101 ? 10.874 -3.272 -19.055 1.00 88.38 101 SER A CA 1
ATOM 721 C C . SER A 1 101 ? 9.350 -3.150 -18.973 1.00 88.38 101 SER A C 1
ATOM 723 O O . SER A 1 101 ? 8.824 -2.657 -17.976 1.00 88.38 101 SER A O 1
ATOM 725 N N . VAL A 1 102 ? 8.616 -3.665 -19.967 1.00 87.88 102 VAL A N 1
ATOM 726 C CA . VAL A 1 102 ? 7.142 -3.693 -19.940 1.00 87.88 102 VAL A CA 1
ATOM 727 C C . VAL A 1 102 ? 6.612 -4.593 -18.819 1.00 87.88 102 VAL A C 1
ATOM 729 O O . VAL A 1 102 ? 5.649 -4.218 -18.144 1.00 87.88 102 VAL A O 1
ATOM 732 N N . LEU A 1 103 ? 7.224 -5.763 -18.595 1.00 84.75 103 LEU A N 1
ATOM 733 C CA . LEU A 1 103 ? 6.848 -6.659 -17.494 1.00 84.75 103 LEU A CA 1
ATOM 734 C C . LEU A 1 103 ? 7.005 -5.960 -16.137 1.00 84.75 103 LEU A C 1
ATOM 736 O O . LEU A 1 103 ? 6.066 -5.975 -15.339 1.00 84.75 103 LEU A O 1
ATOM 740 N N . ILE A 1 104 ? 8.144 -5.295 -15.919 1.00 80.69 104 ILE A N 1
ATOM 741 C CA . ILE A 1 104 ? 8.447 -4.537 -14.698 1.00 80.69 104 ILE A CA 1
ATOM 742 C C . ILE A 1 104 ? 7.470 -3.371 -14.525 1.00 80.69 104 ILE A C 1
ATOM 744 O O . ILE A 1 104 ? 6.831 -3.263 -13.483 1.00 80.69 104 ILE A O 1
ATOM 748 N N . MET A 1 105 ? 7.285 -2.519 -15.538 1.00 79.19 105 MET A N 1
ATOM 749 C CA . MET A 1 105 ? 6.412 -1.339 -15.431 1.00 79.19 105 MET A CA 1
ATOM 750 C C . MET A 1 105 ? 4.965 -1.703 -15.096 1.00 79.19 105 MET A C 1
ATOM 752 O O . MET A 1 105 ? 4.317 -1.018 -14.305 1.00 79.19 105 MET A O 1
ATOM 756 N N . ARG A 1 106 ? 4.456 -2.812 -15.644 1.00 80.31 106 ARG A N 1
ATOM 757 C CA . ARG A 1 106 ? 3.099 -3.290 -15.340 1.00 80.31 106 ARG A CA 1
ATOM 758 C C . ARG A 1 106 ? 2.953 -3.884 -13.941 1.00 80.31 106 ARG A C 1
ATOM 760 O O . ARG A 1 106 ? 1.846 -3.858 -13.403 1.00 80.31 106 ARG A O 1
ATOM 767 N N . ARG A 1 107 ? 4.041 -4.396 -13.359 1.00 68.44 107 ARG A N 1
ATOM 768 C CA . ARG A 1 107 ? 4.100 -4.855 -11.962 1.00 68.44 107 ARG A CA 1
ATOM 769 C C . ARG A 1 107 ? 4.200 -3.676 -10.995 1.00 68.44 107 ARG A C 1
ATOM 771 O O . ARG A 1 107 ? 3.422 -3.606 -10.050 1.00 68.44 107 ARG A O 1
ATOM 778 N N . VAL A 1 108 ? 5.118 -2.744 -11.257 1.00 62.72 108 VAL A N 1
ATOM 779 C CA . VAL A 1 108 ? 5.393 -1.592 -10.382 1.00 62.72 108 VAL A CA 1
ATOM 780 C C . VAL A 1 108 ? 4.252 -0.577 -10.402 1.00 62.72 108 VAL A C 1
ATOM 782 O O . VAL A 1 108 ? 3.934 -0.013 -9.359 1.00 62.72 108 VAL A O 1
ATOM 785 N N . LYS A 1 109 ? 3.616 -0.377 -11.565 1.00 69.88 109 LYS A N 1
ATOM 786 C CA . LYS A 1 109 ? 2.613 0.670 -11.820 1.00 69.88 109 LYS A CA 1
ATOM 787 C C . LYS A 1 109 ? 3.061 2.054 -11.308 1.00 69.88 109 LYS A C 1
ATOM 789 O O . LYS A 1 109 ? 2.417 2.600 -10.410 1.00 69.88 109 LYS A O 1
ATOM 794 N N . PRO A 1 110 ? 4.146 2.631 -11.864 1.00 64.50 110 PRO A N 1
ATOM 795 C CA . PRO A 1 110 ? 4.569 3.982 -11.504 1.00 64.50 110 PRO A CA 1
ATOM 796 C C . PRO A 1 110 ? 3.426 4.987 -11.675 1.00 64.50 110 PRO A C 1
ATOM 798 O O . PRO A 1 110 ? 2.608 4.849 -12.583 1.00 64.50 110 PRO A O 1
ATOM 801 N N . SER A 1 111 ? 3.387 6.030 -10.847 1.00 60.50 111 SER A N 1
ATOM 802 C CA . SER A 1 111 ? 2.296 7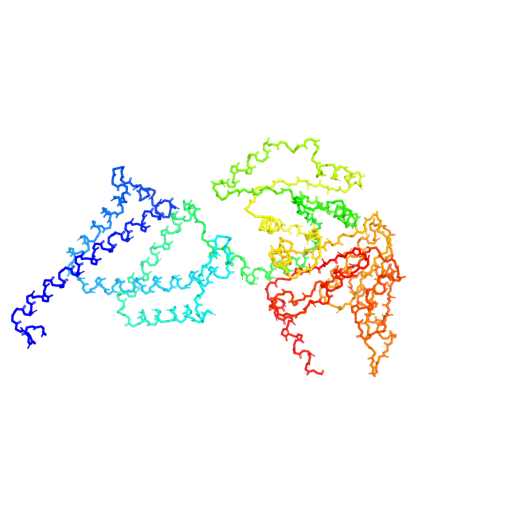.020 -10.844 1.00 60.50 111 SER A CA 1
ATOM 803 C C . SER A 1 111 ? 2.114 7.772 -12.166 1.00 60.50 111 SER A C 1
ATOM 805 O O . SER A 1 111 ? 1.047 8.311 -12.419 1.00 60.50 111 SER A O 1
ATOM 807 N N . TRP A 1 112 ? 3.143 7.813 -13.009 1.00 69.19 112 TRP A N 1
ATOM 808 C CA . TRP A 1 112 ? 3.120 8.419 -14.341 1.00 69.19 112 TRP A CA 1
ATOM 809 C C . TRP A 1 112 ? 2.796 7.410 -15.460 1.00 69.19 112 TRP A C 1
ATOM 811 O O . TRP A 1 112 ? 2.609 7.801 -16.613 1.00 69.19 112 TRP A O 1
ATOM 821 N N . TYR A 1 113 ? 2.736 6.112 -15.152 1.00 77.50 113 TYR A N 1
ATOM 822 C CA . TYR A 1 113 ? 2.519 5.045 -16.125 1.00 77.50 113 TYR A CA 1
ATOM 823 C C . TYR A 1 113 ? 1.023 4.763 -16.320 1.00 77.50 113 TYR A C 1
ATOM 825 O O . TYR A 1 113 ? 0.427 3.909 -15.661 1.00 77.50 113 TYR A O 1
ATOM 833 N N . HIS A 1 114 ? 0.426 5.461 -17.287 1.00 76.69 114 HIS A N 1
ATOM 834 C CA . HIS A 1 114 ? -0.963 5.273 -17.714 1.00 76.69 114 HIS A CA 1
ATOM 835 C C . HIS A 1 114 ? -1.016 4.865 -19.194 1.00 76.69 114 HIS A C 1
ATOM 837 O O . HIS A 1 114 ? -1.182 5.720 -20.066 1.00 76.69 114 HIS A O 1
ATOM 843 N N . PRO A 1 115 ? -0.815 3.574 -19.520 1.00 80.12 115 PRO A N 1
ATOM 844 C CA . PRO A 1 115 ? -0.806 3.131 -20.907 1.00 80.12 115 PRO A CA 1
ATOM 845 C C . PRO A 1 115 ? -2.205 3.259 -21.522 1.00 80.12 115 PRO A C 1
ATOM 847 O O . PRO A 1 115 ? -3.159 2.665 -21.029 1.00 80.12 115 PRO A O 1
ATOM 850 N N . ALA A 1 116 ? -2.316 3.985 -22.637 1.00 82.19 116 ALA A N 1
ATOM 851 C CA . ALA A 1 116 ? -3.560 4.067 -23.410 1.00 82.19 116 ALA A CA 1
ATOM 852 C C . ALA A 1 116 ? -3.909 2.738 -24.110 1.00 82.19 116 ALA A C 1
ATOM 854 O O . ALA A 1 116 ? -5.068 2.475 -24.414 1.00 82.19 116 ALA A O 1
ATOM 855 N N . PHE A 1 117 ? -2.901 1.896 -24.360 1.00 84.56 117 PHE A N 1
ATOM 856 C CA . PHE A 1 117 ? -3.043 0.612 -25.036 1.00 84.56 117 PHE A CA 1
ATOM 857 C C . PHE A 1 117 ? -2.561 -0.544 -24.158 1.00 84.56 117 PHE A C 1
ATOM 859 O O . PHE A 1 117 ? -1.457 -0.520 -23.601 1.00 84.56 117 PHE A O 1
ATOM 866 N N . TYR A 1 118 ? -3.364 -1.606 -24.102 1.00 78.31 118 TYR A N 1
ATOM 867 C CA . TYR A 1 118 ? -3.015 -2.837 -23.413 1.00 78.31 118 TYR A CA 1
ATOM 868 C C . TYR A 1 118 ? -2.668 -3.929 -24.422 1.00 78.31 118 TYR A C 1
ATOM 870 O O . TYR A 1 118 ? -3.541 -4.408 -25.137 1.00 78.31 118 TYR A O 1
ATOM 878 N N . ALA A 1 119 ? -1.397 -4.351 -24.440 1.00 79.50 119 ALA A N 1
ATOM 879 C CA . ALA A 1 119 ? -0.972 -5.497 -25.234 1.00 79.50 119 ALA A CA 1
ATOM 880 C C . ALA A 1 119 ? -1.865 -6.726 -24.948 1.00 79.50 119 ALA A C 1
ATOM 882 O O . ALA A 1 119 ? -2.029 -7.075 -23.768 1.00 79.50 119 ALA A O 1
ATOM 883 N N . PRO A 1 120 ? -2.433 -7.366 -25.989 1.00 82.31 120 PRO A N 1
ATOM 884 C CA . PRO A 1 120 ? -3.205 -8.592 -25.827 1.00 82.31 120 PRO A CA 1
ATOM 885 C C . PRO A 1 120 ? -2.308 -9.707 -25.275 1.00 82.31 120 PRO A C 1
ATOM 887 O O . PRO A 1 120 ? -1.088 -9.642 -25.400 1.00 82.31 120 PRO A O 1
ATOM 890 N N . LEU A 1 121 ? -2.902 -10.730 -24.650 1.00 84.12 121 LEU A N 1
ATOM 891 C CA . LEU A 1 121 ? -2.174 -11.915 -24.164 1.00 84.12 121 LEU A CA 1
ATOM 892 C C . LEU A 1 121 ? -1.012 -11.594 -23.196 1.00 84.12 121 LEU A C 1
ATOM 894 O O . LEU A 1 121 ? -0.034 -12.332 -23.112 1.00 84.12 121 LEU A O 1
ATOM 898 N N . TYR A 1 122 ? -1.090 -10.496 -22.443 1.00 81.88 122 TYR A N 1
ATOM 899 C CA . TYR A 1 122 ? -0.146 -10.233 -21.356 1.00 81.88 122 TYR A CA 1
ATOM 900 C C . TYR A 1 122 ? -0.363 -11.235 -20.200 1.00 81.88 122 TYR A C 1
ATOM 902 O O . TYR A 1 122 ? -1.517 -11.448 -19.822 1.00 81.88 122 TYR A O 1
ATOM 910 N N . PRO A 1 123 ? 0.694 -11.808 -19.583 1.00 85.25 123 PRO A N 1
ATOM 911 C CA . PRO A 1 123 ? 2.130 -11.565 -19.795 1.00 85.25 123 PRO A CA 1
ATOM 912 C C . PRO A 1 123 ? 2.810 -12.498 -20.814 1.00 85.25 123 PRO A C 1
ATOM 914 O O . PRO A 1 123 ? 4.026 -12.422 -20.971 1.00 85.25 123 PRO A O 1
ATOM 917 N N . LEU A 1 124 ? 2.059 -13.361 -21.503 1.00 89.94 124 LEU A N 1
ATOM 918 C CA . LEU A 1 124 ? 2.602 -14.383 -22.400 1.00 89.94 124 LEU A CA 1
ATOM 919 C C . LEU A 1 124 ? 3.434 -13.785 -23.540 1.00 89.94 124 LEU A C 1
ATOM 921 O O . LEU A 1 124 ? 4.542 -14.255 -23.770 1.00 89.94 124 LEU A O 1
ATOM 925 N N . LEU A 1 125 ? 2.943 -12.736 -24.215 1.00 91.56 125 LEU A N 1
ATOM 926 C CA . LEU A 1 125 ? 3.664 -12.147 -25.353 1.00 91.56 125 LEU A CA 1
ATOM 927 C C . LEU A 1 125 ? 5.055 -11.607 -24.975 1.00 91.56 125 LEU A C 1
ATOM 929 O O . LEU A 1 125 ? 6.017 -12.048 -25.594 1.00 91.56 125 LEU A O 1
ATOM 933 N N . PRO A 1 126 ? 5.224 -10.730 -23.960 1.00 90.69 126 PRO A N 1
ATOM 934 C CA . PRO A 1 126 ? 6.561 -10.291 -23.553 1.00 90.69 126 PRO A CA 1
ATOM 935 C C . PRO A 1 126 ? 7.494 -11.436 -23.145 1.00 90.69 126 PRO A C 1
ATOM 937 O O . PRO A 1 126 ? 8.673 -11.402 -23.480 1.00 90.69 126 PRO A O 1
ATOM 940 N N . VAL A 1 127 ? 6.980 -12.452 -22.442 1.00 92.31 127 VAL A N 1
ATOM 941 C CA . VAL A 1 127 ? 7.782 -13.617 -22.027 1.00 92.31 127 VAL A CA 1
ATOM 942 C C . VAL A 1 127 ? 8.238 -14.423 -23.242 1.00 92.31 127 VAL A C 1
ATOM 944 O O . VAL A 1 127 ? 9.406 -14.797 -23.332 1.00 92.31 127 VAL A O 1
ATOM 947 N N . LEU A 1 128 ? 7.342 -14.638 -24.203 1.00 95.31 128 LEU A N 1
ATOM 948 C CA . LEU A 1 128 ? 7.650 -15.324 -25.450 1.00 95.31 128 LEU A CA 1
ATOM 949 C C . LEU A 1 128 ? 8.661 -14.530 -26.288 1.00 95.31 128 LEU A C 1
ATOM 951 O O . LEU A 1 128 ? 9.603 -15.126 -26.795 1.00 95.31 128 LEU A O 1
ATOM 955 N N . THR A 1 129 ? 8.544 -13.200 -26.365 1.00 95.06 129 THR A N 1
ATOM 956 C CA . THR A 1 129 ? 9.540 -12.346 -27.033 1.00 95.06 129 THR A CA 1
ATOM 957 C C . THR A 1 129 ? 10.922 -12.497 -26.407 1.00 95.06 129 THR A C 1
ATOM 959 O O . THR A 1 129 ? 11.894 -12.670 -27.133 1.00 95.06 129 THR A O 1
ATOM 962 N N . ILE A 1 130 ? 11.024 -12.489 -25.073 1.00 94.56 130 ILE A N 1
ATOM 963 C CA . ILE A 1 130 ? 12.303 -12.704 -24.377 1.00 94.56 130 ILE A CA 1
ATOM 964 C C . ILE A 1 130 ? 12.882 -14.072 -24.750 1.00 94.56 130 ILE A C 1
ATOM 966 O O . ILE A 1 130 ? 14.046 -14.155 -25.132 1.00 94.56 130 ILE A O 1
ATOM 970 N N . GLY A 1 131 ? 12.063 -15.126 -24.688 1.00 95.50 131 GLY A N 1
ATOM 971 C CA . GLY A 1 131 ? 12.480 -16.482 -25.043 1.00 95.50 131 GLY A CA 1
ATOM 972 C C . GLY A 1 131 ? 12.955 -16.601 -26.492 1.00 95.50 131 GLY A C 1
ATOM 973 O O . GLY A 1 131 ? 14.002 -17.189 -26.739 1.00 95.50 131 GLY A O 1
ATOM 974 N N . LEU A 1 132 ? 12.235 -16.001 -27.444 1.00 96.50 132 LEU A N 1
ATOM 975 C CA . LEU A 1 132 ? 12.609 -16.017 -28.859 1.00 96.50 132 LEU A CA 1
ATOM 976 C C . LEU A 1 132 ? 13.877 -15.203 -29.136 1.00 96.50 132 LEU A C 1
ATOM 978 O O . LEU A 1 132 ? 14.748 -15.686 -29.852 1.00 96.50 132 LEU A O 1
ATOM 982 N N . CYS A 1 133 ? 14.019 -14.008 -28.555 1.00 95.12 133 CYS A N 1
ATOM 983 C CA . CYS A 1 133 ? 15.236 -13.207 -28.702 1.00 95.12 133 CYS A CA 1
ATOM 984 C C . CYS A 1 133 ? 16.461 -13.951 -28.160 1.00 95.12 133 CYS A C 1
ATOM 986 O O . CYS A 1 133 ? 17.486 -14.002 -28.834 1.00 95.12 133 CYS A O 1
ATOM 988 N N . LEU A 1 134 ? 16.347 -14.573 -26.980 1.00 92.19 134 LEU A N 1
ATOM 989 C CA . LEU A 1 134 ? 17.417 -15.401 -26.418 1.00 92.19 134 LEU A CA 1
ATOM 990 C C . LEU A 1 134 ? 17.696 -16.630 -27.290 1.00 92.19 134 LEU A C 1
ATOM 992 O O . LEU A 1 134 ? 18.855 -16.927 -27.558 1.00 92.19 134 LEU A O 1
ATOM 996 N N . GLY A 1 135 ? 16.652 -17.301 -27.781 1.00 93.88 135 GLY A N 1
ATOM 997 C CA . GLY A 1 135 ? 16.784 -18.439 -28.688 1.00 93.88 135 GLY A CA 1
ATOM 998 C C . GLY A 1 135 ? 17.558 -18.091 -29.959 1.00 93.88 135 GLY A C 1
ATOM 999 O O . GLY A 1 135 ? 18.462 -18.829 -30.333 1.00 93.88 135 GLY A O 1
ATOM 1000 N N . VAL A 1 136 ? 17.270 -16.943 -30.583 1.00 93.25 136 VAL A N 1
ATOM 1001 C CA . VAL A 1 136 ? 18.005 -16.482 -31.772 1.00 93.25 136 VAL A CA 1
ATOM 1002 C C . VAL A 1 136 ? 19.455 -16.137 -31.434 1.00 93.25 136 VAL A C 1
ATOM 1004 O O . VAL A 1 136 ? 20.347 -16.543 -32.175 1.00 93.25 136 VAL A O 1
ATOM 1007 N N . ILE A 1 137 ? 19.716 -15.456 -30.311 1.00 91.25 137 ILE A N 1
ATOM 1008 C CA . ILE A 1 137 ? 21.089 -15.129 -29.883 1.00 91.25 137 ILE A CA 1
ATOM 1009 C C . ILE A 1 137 ? 21.935 -16.400 -29.747 1.00 91.25 137 ILE A C 1
ATOM 1011 O O . ILE A 1 137 ? 23.071 -16.415 -30.205 1.00 91.25 137 ILE A O 1
ATOM 1015 N N . LEU A 1 138 ? 21.377 -17.481 -29.195 1.00 89.88 138 LEU A N 1
ATOM 1016 C CA . LEU A 1 138 ? 22.086 -18.757 -29.038 1.00 89.88 138 LEU A CA 1
ATOM 1017 C C . LEU A 1 138 ? 22.427 -19.448 -30.370 1.00 89.88 138 LEU A C 1
ATOM 1019 O O . LEU A 1 138 ? 23.294 -20.316 -30.393 1.00 89.88 138 LEU A O 1
ATOM 1023 N N . THR A 1 139 ? 21.757 -19.081 -31.467 1.00 91.94 139 THR A N 1
ATOM 1024 C CA . THR A 1 139 ? 22.037 -19.611 -32.816 1.00 91.94 139 THR A CA 1
ATOM 1025 C C . THR A 1 139 ? 23.023 -18.765 -33.626 1.00 91.94 139 THR A C 1
ATOM 1027 O O . THR A 1 139 ? 23.415 -19.183 -34.712 1.00 91.94 139 THR A O 1
ATOM 1030 N N . MET A 1 140 ? 23.403 -17.580 -33.134 1.00 90.12 140 MET A N 1
ATOM 1031 C CA . MET A 1 140 ? 24.366 -16.686 -33.795 1.00 90.12 140 MET A CA 1
ATOM 1032 C C . MET A 1 140 ? 25.811 -17.156 -33.592 1.00 90.12 140 MET A C 1
ATOM 1034 O O . MET A 1 140 ? 26.070 -17.956 -32.693 1.00 90.12 140 MET A O 1
ATOM 1038 N N . ASP A 1 141 ? 26.753 -16.629 -34.384 1.00 89.62 141 ASP A N 1
ATOM 1039 C CA . ASP A 1 141 ? 28.177 -16.934 -34.225 1.00 89.62 141 ASP A CA 1
ATOM 1040 C C . ASP A 1 141 ? 28.691 -16.550 -32.829 1.00 89.62 141 ASP A C 1
ATOM 1042 O O . ASP A 1 141 ? 28.248 -15.566 -32.221 1.00 89.62 141 ASP A O 1
ATOM 1046 N N . GLU A 1 142 ? 29.656 -17.320 -32.322 1.00 87.31 142 GLU A N 1
ATOM 1047 C CA . GLU A 1 142 ? 30.246 -17.119 -30.997 1.00 87.31 142 GLU A CA 1
ATOM 1048 C C . GLU A 1 142 ? 30.828 -15.707 -30.847 1.00 87.31 142 GLU A C 1
ATOM 1050 O O . GLU A 1 142 ? 30.654 -15.064 -29.808 1.00 87.31 142 GLU A O 1
ATOM 1055 N N . PHE A 1 143 ? 31.437 -15.162 -31.905 1.00 86.88 143 PHE A N 1
ATOM 1056 C CA . PHE A 1 143 ? 31.980 -13.809 -31.884 1.00 86.88 143 PHE A CA 1
ATOM 1057 C C . PHE A 1 143 ? 30.889 -12.750 -31.671 1.00 86.88 143 PHE A C 1
ATOM 1059 O O . PHE A 1 143 ? 31.068 -11.823 -30.876 1.00 86.88 143 PHE A O 1
ATOM 1066 N N . SER A 1 144 ? 29.735 -12.904 -32.324 1.00 86.44 144 SER A N 1
ATOM 1067 C CA . SER A 1 144 ? 28.585 -11.999 -32.196 1.00 86.44 144 SER A CA 1
ATOM 1068 C C . SER A 1 144 ? 27.946 -12.074 -30.809 1.00 86.44 144 SER A C 1
ATOM 1070 O O . SER A 1 144 ? 27.577 -11.043 -30.236 1.00 86.44 144 SER A O 1
ATOM 1072 N N . GLN A 1 145 ? 27.865 -13.276 -30.231 1.00 87.19 145 GLN A N 1
ATOM 1073 C CA . GLN A 1 145 ? 27.382 -13.479 -28.863 1.00 87.19 145 GLN A CA 1
ATOM 1074 C C . GLN A 1 145 ? 28.297 -12.796 -27.842 1.00 87.19 145 GLN A C 1
ATOM 1076 O O . GLN A 1 145 ? 27.823 -12.049 -26.981 1.00 87.19 145 GLN A O 1
ATOM 1081 N N . VAL A 1 146 ? 29.613 -12.998 -27.970 1.00 88.75 146 VAL A N 1
ATOM 1082 C CA . VAL A 1 146 ? 30.620 -12.377 -27.101 1.00 88.75 146 VAL A CA 1
ATOM 1083 C C . VAL A 1 146 ? 30.613 -10.858 -27.255 1.00 88.75 146 VAL A C 1
ATOM 1085 O O . VAL A 1 146 ? 30.659 -10.149 -26.251 1.00 88.75 146 VAL A O 1
ATOM 1088 N N . ALA A 1 147 ? 30.498 -10.336 -28.478 1.00 84.88 147 ALA A N 1
ATOM 1089 C CA . ALA A 1 147 ? 30.394 -8.900 -28.722 1.00 84.88 147 ALA A CA 1
ATOM 1090 C C . ALA A 1 147 ? 29.136 -8.298 -28.071 1.00 84.88 147 ALA A C 1
ATOM 1092 O O . ALA A 1 147 ? 29.219 -7.260 -27.410 1.00 84.88 147 ALA A O 1
ATOM 1093 N N . GLY A 1 148 ? 27.985 -8.967 -28.199 1.00 85.19 148 GLY A N 1
ATOM 1094 C CA . GLY A 1 148 ? 26.736 -8.555 -27.558 1.00 85.19 148 GLY A CA 1
ATOM 1095 C C . GLY A 1 148 ? 26.831 -8.558 -26.030 1.00 85.19 148 GLY A C 1
ATOM 1096 O O . GLY A 1 148 ? 26.515 -7.557 -25.387 1.00 85.19 148 GLY A O 1
ATOM 1097 N N . ALA A 1 149 ? 27.327 -9.649 -25.442 1.00 86.19 149 ALA A N 1
ATOM 1098 C CA . ALA A 1 149 ? 27.533 -9.762 -23.998 1.00 86.19 149 ALA A CA 1
ATOM 1099 C C . ALA A 1 149 ? 28.559 -8.742 -23.475 1.00 86.19 149 ALA A C 1
ATOM 1101 O O . ALA A 1 149 ? 28.349 -8.124 -22.430 1.00 86.19 149 ALA A O 1
ATOM 1102 N N . GLY A 1 150 ? 29.641 -8.520 -24.224 1.00 89.69 150 GLY A N 1
ATOM 1103 C CA . GLY A 1 150 ? 30.661 -7.523 -23.923 1.00 89.69 150 GLY A CA 1
ATOM 1104 C C . GLY A 1 150 ? 30.100 -6.103 -23.910 1.00 89.69 150 GLY A C 1
ATOM 1105 O O . GLY A 1 150 ? 30.436 -5.325 -23.017 1.00 89.69 150 GLY A O 1
ATOM 1106 N N . LEU A 1 151 ? 29.193 -5.772 -24.835 1.00 85.44 151 LEU A N 1
ATOM 1107 C CA . LEU A 1 151 ? 28.532 -4.468 -24.838 1.00 85.44 151 LEU A CA 1
ATOM 1108 C C . LEU A 1 151 ? 27.565 -4.311 -23.655 1.00 85.44 151 LEU A C 1
ATOM 1110 O O . LEU A 1 151 ? 27.575 -3.273 -23.003 1.00 85.44 151 LEU A O 1
ATOM 1114 N N . VAL A 1 152 ? 26.798 -5.351 -23.309 1.00 86.81 152 VAL A N 1
ATOM 1115 C CA . VAL A 1 152 ? 25.946 -5.340 -22.102 1.00 86.81 152 VAL A CA 1
ATOM 1116 C C . VAL A 1 152 ? 26.784 -5.127 -20.842 1.00 86.81 152 VAL A C 1
ATOM 1118 O O . VAL A 1 152 ? 26.407 -4.353 -19.960 1.00 86.81 152 VAL A O 1
ATOM 1121 N N . ALA A 1 153 ? 27.942 -5.783 -20.753 1.00 89.75 153 ALA A N 1
ATOM 1122 C CA . ALA A 1 153 ? 28.877 -5.578 -19.656 1.00 89.75 153 ALA A CA 1
ATOM 1123 C C . ALA A 1 153 ? 29.417 -4.138 -19.638 1.00 89.75 153 ALA A C 1
ATOM 1125 O O . ALA A 1 153 ? 29.481 -3.526 -18.571 1.00 89.75 153 ALA A O 1
ATOM 1126 N N . LEU A 1 154 ? 29.750 -3.569 -20.801 1.00 92.06 154 LEU A N 1
ATOM 1127 C CA . LEU A 1 154 ? 30.182 -2.176 -20.929 1.00 92.06 154 LEU A CA 1
ATOM 1128 C C . LEU A 1 154 ? 29.092 -1.197 -20.467 1.00 92.06 154 LEU A C 1
ATOM 1130 O O . LEU A 1 154 ? 29.388 -0.274 -19.706 1.00 92.06 154 LEU A O 1
ATOM 1134 N N . ASP A 1 155 ? 27.839 -1.424 -20.859 1.00 88.88 155 ASP A N 1
ATOM 1135 C CA . ASP A 1 155 ? 26.688 -0.624 -20.433 1.00 88.88 155 ASP A CA 1
ATOM 1136 C C . ASP A 1 155 ? 26.477 -0.710 -18.916 1.00 88.88 155 ASP A C 1
ATOM 1138 O O . ASP A 1 155 ? 26.219 0.302 -18.257 1.00 88.88 155 ASP A O 1
ATOM 1142 N N . LEU A 1 156 ? 26.648 -1.898 -18.327 1.00 87.38 156 LEU A N 1
ATOM 1143 C CA . LEU A 1 156 ? 26.561 -2.096 -16.880 1.00 87.38 156 LEU A CA 1
ATOM 1144 C C . LEU A 1 156 ? 27.689 -1.364 -16.138 1.00 87.38 156 LEU A C 1
ATOM 1146 O O . LEU A 1 156 ? 27.448 -0.705 -15.123 1.00 87.38 156 LEU A O 1
ATOM 1150 N N . VAL A 1 157 ? 28.918 -1.436 -16.652 1.00 92.50 157 VAL A N 1
ATOM 1151 C CA . VAL A 1 157 ? 30.068 -0.698 -16.111 1.00 92.50 157 VAL A CA 1
ATOM 1152 C C . VAL A 1 157 ? 29.813 0.807 -16.188 1.00 92.50 157 VAL A C 1
ATOM 1154 O O . VAL A 1 157 ? 29.989 1.515 -15.191 1.00 92.50 157 VAL A O 1
ATOM 1157 N N . TRP A 1 158 ? 29.326 1.300 -17.330 1.00 92.06 158 TRP A N 1
ATOM 1158 C CA . TRP A 1 158 ? 28.939 2.699 -17.495 1.00 92.06 158 TRP A CA 1
ATOM 1159 C C . TRP A 1 158 ? 27.848 3.107 -16.500 1.00 92.06 158 TRP A C 1
ATOM 1161 O O . TRP A 1 158 ? 27.941 4.163 -15.861 1.00 92.06 158 TRP A O 1
ATOM 1171 N N . TYR A 1 159 ? 26.844 2.251 -16.304 1.00 85.88 159 TYR A N 1
ATOM 1172 C CA . TYR A 1 159 ? 25.785 2.475 -15.332 1.00 85.88 159 TYR A CA 1
ATOM 1173 C C . TYR A 1 159 ? 26.342 2.640 -13.912 1.00 85.88 159 TYR A C 1
ATOM 1175 O O . TYR A 1 159 ? 26.010 3.613 -13.234 1.00 85.88 159 TYR A O 1
ATOM 1183 N N . VAL A 1 160 ? 27.228 1.744 -13.467 1.00 84.50 160 VAL A N 1
ATOM 1184 C CA . VAL A 1 160 ? 27.807 1.777 -12.113 1.00 84.50 160 VAL A CA 1
ATOM 1185 C C . VAL A 1 160 ? 28.710 2.996 -11.900 1.00 84.50 160 VAL A C 1
ATOM 1187 O O . VAL A 1 160 ? 28.648 3.636 -10.845 1.00 84.50 160 VAL A O 1
ATOM 1190 N N . ILE A 1 161 ? 29.544 3.332 -12.886 1.00 90.31 161 ILE A N 1
ATOM 1191 C CA . ILE A 1 161 ? 30.530 4.415 -12.770 1.00 90.31 161 ILE A CA 1
ATOM 1192 C C . ILE A 1 161 ? 29.864 5.790 -12.879 1.00 90.31 161 ILE A C 1
ATOM 1194 O O . ILE A 1 161 ? 30.201 6.697 -12.108 1.00 90.31 161 ILE A O 1
ATOM 1198 N N . TRP A 1 162 ? 28.929 5.947 -13.818 1.00 89.19 162 TRP A N 1
ATOM 1199 C CA . TRP A 1 162 ? 28.352 7.238 -14.184 1.00 89.19 162 TRP A CA 1
ATOM 1200 C C . TRP A 1 162 ? 26.866 7.343 -13.851 1.00 89.19 162 TRP A C 1
ATOM 1202 O O . TRP A 1 162 ? 26.486 8.159 -13.004 1.00 89.19 162 TRP A O 1
ATOM 1212 N N . ALA A 1 163 ? 26.022 6.544 -14.514 1.00 83.75 163 ALA A N 1
ATOM 1213 C CA . ALA A 1 163 ? 24.576 6.770 -14.512 1.00 83.75 163 ALA A CA 1
ATOM 1214 C C . ALA A 1 163 ? 23.985 6.682 -13.098 1.00 83.75 163 ALA A C 1
ATOM 1216 O O . ALA A 1 163 ? 23.227 7.559 -12.700 1.00 83.75 163 ALA A O 1
ATOM 1217 N N . ARG A 1 164 ? 24.422 5.720 -12.279 1.00 80.25 164 ARG A N 1
ATOM 1218 C CA . ARG A 1 164 ? 23.982 5.554 -10.884 1.00 80.25 164 ARG A CA 1
ATOM 1219 C C . ARG A 1 164 ? 24.221 6.796 -10.019 1.00 80.25 164 ARG A C 1
ATOM 1221 O O . ARG A 1 164 ? 23.476 7.029 -9.074 1.00 80.25 164 ARG A O 1
ATOM 1228 N N . LYS A 1 165 ? 25.268 7.575 -10.309 1.00 80.19 165 LYS A N 1
ATOM 1229 C CA . LYS A 1 165 ? 25.667 8.743 -9.504 1.00 80.19 165 LYS A CA 1
ATOM 1230 C C . LYS A 1 165 ? 25.063 10.053 -10.006 1.00 80.19 165 LYS A C 1
ATOM 1232 O O . LYS A 1 165 ? 24.906 10.977 -9.214 1.00 80.19 165 LYS A O 1
ATOM 1237 N N . LYS A 1 166 ? 24.807 10.164 -11.313 1.00 81.50 166 LYS A N 1
ATOM 1238 C CA . LYS A 1 166 ? 24.467 11.439 -11.967 1.00 81.50 166 LYS A CA 1
ATOM 1239 C C . LYS A 1 166 ? 23.102 11.469 -12.647 1.00 81.50 166 LYS A C 1
ATOM 1241 O O . LYS A 1 166 ? 22.613 12.570 -12.884 1.00 81.50 166 LYS A O 1
ATOM 1246 N N . ALA A 1 167 ? 22.505 10.321 -12.969 1.00 80.44 167 ALA A N 1
ATOM 1247 C CA . ALA A 1 167 ? 21.210 10.288 -13.635 1.00 80.44 167 ALA A CA 1
ATOM 1248 C C . ALA A 1 167 ? 20.124 10.885 -12.731 1.00 80.44 167 ALA A C 1
ATOM 1250 O O . ALA A 1 167 ? 20.058 10.603 -11.535 1.00 80.44 167 ALA A O 1
ATOM 1251 N N . ILE A 1 168 ? 19.270 11.720 -13.320 1.00 72.00 168 ILE A N 1
ATOM 1252 C CA . ILE A 1 168 ? 18.155 12.376 -12.617 1.00 72.00 168 ILE A CA 1
ATOM 1253 C C . ILE A 1 168 ? 16.954 11.423 -12.514 1.00 72.00 168 ILE A C 1
ATOM 1255 O O . ILE A 1 168 ? 16.125 11.544 -11.614 1.00 72.00 168 ILE A O 1
ATOM 1259 N N . VAL A 1 169 ? 16.870 10.463 -13.436 1.00 65.19 169 VAL A N 1
ATOM 1260 C CA . VAL A 1 169 ? 15.787 9.484 -13.527 1.00 65.19 169 VAL A CA 1
ATOM 1261 C C . VAL A 1 169 ? 16.164 8.232 -12.738 1.00 65.19 169 VAL A C 1
ATOM 1263 O O . VAL A 1 169 ? 17.189 7.605 -13.000 1.00 65.19 169 VAL A O 1
ATOM 1266 N N . THR A 1 170 ? 15.325 7.853 -11.776 1.00 63.69 170 THR A N 1
ATOM 1267 C CA . THR A 1 170 ? 15.466 6.613 -11.006 1.00 63.69 170 THR A CA 1
ATOM 1268 C C . THR A 1 170 ? 14.766 5.463 -11.722 1.00 63.69 170 THR A C 1
ATOM 1270 O O . THR A 1 170 ? 13.597 5.577 -12.083 1.00 63.69 170 THR A O 1
ATOM 1273 N N . GLY A 1 171 ? 15.469 4.347 -11.931 1.00 62.88 171 GLY A N 1
ATOM 1274 C CA . GLY A 1 171 ? 14.872 3.139 -12.500 1.00 62.88 171 GLY A CA 1
ATOM 1275 C C . GLY A 1 171 ? 13.924 2.453 -11.513 1.00 62.88 171 GLY A C 1
ATOM 1276 O O . GLY A 1 171 ? 14.245 2.311 -10.339 1.00 62.88 171 GLY A O 1
ATOM 1277 N N . GLU A 1 172 ? 12.786 1.971 -12.006 1.00 66.19 172 GLU A N 1
ATOM 1278 C CA . GLU A 1 172 ? 11.728 1.322 -11.206 1.00 66.19 172 GLU A CA 1
ATOM 1279 C C . GLU A 1 172 ? 12.065 -0.132 -10.808 1.00 66.19 172 GLU A C 1
ATOM 1281 O O . GLU A 1 172 ? 11.396 -0.735 -9.971 1.00 66.19 172 GLU A O 1
ATOM 1286 N N . PHE A 1 173 ? 13.126 -0.709 -11.388 1.00 55.44 173 PHE A N 1
ATOM 1287 C CA . PHE A 1 173 ? 13.578 -2.072 -11.089 1.00 55.44 173 PHE A CA 1
ATOM 1288 C C . PHE A 1 173 ? 14.179 -2.213 -9.683 1.00 55.44 173 PHE A C 1
ATOM 1290 O O . PHE A 1 173 ? 13.923 -3.210 -9.019 1.00 55.44 173 PHE A O 1
ATOM 1297 N N . GLY A 1 174 ? 14.940 -1.218 -9.209 1.00 55.41 174 GLY A N 1
ATOM 1298 C CA . GLY A 1 174 ? 15.502 -1.220 -7.851 1.00 55.41 174 GLY A CA 1
ATOM 1299 C C . GLY A 1 174 ? 14.409 -1.266 -6.775 1.00 55.41 174 GLY A C 1
ATOM 1300 O O . GLY A 1 174 ? 14.394 -2.213 -5.990 1.00 55.41 174 GLY A O 1
ATOM 1301 N N . PRO A 1 175 ? 13.435 -0.336 -6.803 1.00 51.03 175 PRO A N 1
ATOM 1302 C CA . PRO A 1 175 ? 12.264 -0.370 -5.930 1.00 51.03 175 PRO A CA 1
ATOM 1303 C C . PRO A 1 175 ? 11.433 -1.656 -6.055 1.00 51.03 175 PRO A C 1
ATOM 1305 O O . PRO A 1 175 ? 10.941 -2.152 -5.048 1.00 51.03 175 PRO A O 1
ATOM 1308 N N . LEU A 1 176 ? 11.291 -2.244 -7.255 1.00 48.69 176 LEU A N 1
ATOM 1309 C CA . LEU A 1 176 ? 10.630 -3.549 -7.423 1.00 48.69 176 LEU A CA 1
ATOM 1310 C C . LEU A 1 176 ? 11.401 -4.679 -6.727 1.00 48.69 176 LEU A C 1
ATOM 1312 O O . LEU A 1 176 ? 10.797 -5.473 -6.013 1.00 48.69 176 LEU A O 1
ATOM 1316 N N . TRP A 1 177 ? 12.720 -4.746 -6.921 1.00 42.19 177 TRP A N 1
ATOM 1317 C CA . TRP A 1 177 ? 13.590 -5.753 -6.313 1.00 42.19 177 TRP A CA 1
ATOM 1318 C C . TRP A 1 177 ? 13.629 -5.616 -4.787 1.00 42.19 177 TRP A C 1
ATOM 1320 O O . TRP A 1 177 ? 13.576 -6.615 -4.080 1.00 42.19 177 TRP A O 1
ATOM 1330 N N . GLU A 1 178 ? 13.647 -4.387 -4.263 1.00 47.53 178 GLU A N 1
ATOM 1331 C CA . GLU A 1 178 ? 13.515 -4.089 -2.828 1.00 47.53 178 GLU A CA 1
ATOM 1332 C C . GLU A 1 178 ? 12.122 -4.440 -2.276 1.00 47.53 178 GLU A C 1
ATOM 1334 O O . GLU A 1 178 ? 12.011 -4.957 -1.163 1.00 47.53 178 GLU A O 1
ATOM 1339 N N . ARG A 1 179 ? 11.058 -4.247 -3.066 1.00 46.75 179 ARG A N 1
ATOM 1340 C CA . ARG A 1 179 ? 9.678 -4.616 -2.712 1.00 46.75 179 ARG A CA 1
ATOM 1341 C C . ARG A 1 179 ? 9.439 -6.131 -2.730 1.00 46.75 179 ARG A C 1
ATOM 1343 O O . ARG A 1 179 ? 8.652 -6.616 -1.913 1.00 46.75 179 ARG A O 1
ATOM 1350 N N . GLU A 1 180 ? 10.102 -6.869 -3.622 1.00 46.88 180 GLU A N 1
ATOM 1351 C CA . GLU A 1 180 ? 9.933 -8.317 -3.815 1.00 46.88 180 GLU A CA 1
ATOM 1352 C C . GLU A 1 180 ? 10.967 -9.192 -3.072 1.00 46.88 180 GLU A C 1
ATOM 1354 O O . GLU A 1 180 ? 10.834 -10.404 -3.179 1.00 46.88 180 GLU A O 1
ATOM 1359 N N . ARG A 1 181 ? 11.936 -8.662 -2.287 1.00 49.38 181 ARG A N 1
ATOM 1360 C CA . ARG A 1 181 ? 12.954 -9.473 -1.556 1.00 49.38 181 ARG A CA 1
ATOM 1361 C C . ARG A 1 181 ? 12.312 -10.559 -0.668 1.00 49.38 181 ARG A C 1
ATOM 1363 O O . ARG A 1 181 ? 11.936 -10.255 0.467 1.00 49.38 181 ARG A O 1
ATOM 1370 N N . PRO A 1 182 ? 12.217 -11.830 -1.108 1.00 49.59 182 PRO A N 1
ATOM 1371 C CA . PRO A 1 182 ? 11.342 -12.802 -0.453 1.00 49.59 182 PRO A CA 1
ATOM 1372 C C . PRO A 1 182 ? 11.946 -13.319 0.851 1.00 49.59 182 PRO A C 1
ATOM 1374 O O . PRO A 1 182 ? 11.235 -13.561 1.816 1.00 49.59 182 PRO A O 1
ATOM 1377 N N . MET A 1 183 ? 13.271 -13.479 0.882 1.00 38.59 183 MET A N 1
ATOM 1378 C CA . MET A 1 183 ? 13.977 -14.167 1.962 1.00 38.59 183 MET A CA 1
ATOM 1379 C C . MET A 1 183 ? 14.458 -13.201 3.046 1.00 38.59 183 MET A C 1
ATOM 1381 O O . MET A 1 183 ? 14.341 -13.506 4.225 1.00 38.59 183 MET A O 1
ATOM 1385 N N . GLU A 1 184 ? 14.893 -11.998 2.667 1.00 47.47 184 GLU A N 1
ATOM 1386 C CA . GLU A 1 184 ? 15.251 -10.949 3.626 1.00 47.47 184 GLU A CA 1
ATOM 1387 C C . GLU A 1 184 ? 14.015 -10.363 4.298 1.00 47.47 184 GLU A C 1
ATOM 1389 O O . GLU A 1 184 ? 14.045 -10.216 5.504 1.00 47.47 184 GLU A O 1
ATOM 1394 N N . ARG A 1 185 ? 12.887 -10.138 3.601 1.00 45.12 185 ARG A N 1
ATOM 1395 C CA . ARG A 1 185 ? 11.634 -9.796 4.298 1.00 45.12 185 ARG A CA 1
ATOM 1396 C C . ARG A 1 185 ? 11.085 -10.956 5.107 1.00 45.12 185 ARG A C 1
ATOM 1398 O O . ARG A 1 185 ? 10.364 -10.683 6.045 1.00 45.12 185 ARG A O 1
ATOM 1405 N N . PHE A 1 186 ? 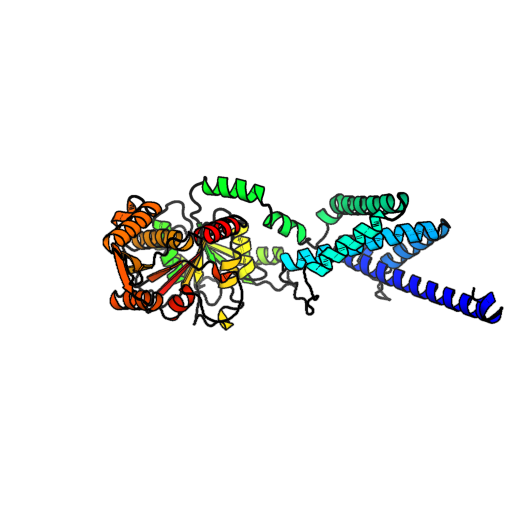11.371 -12.214 4.782 1.00 43.16 186 PHE A N 1
ATOM 1406 C CA . PHE A 1 186 ? 10.968 -13.332 5.636 1.00 43.16 186 PHE A CA 1
ATOM 1407 C C . PHE A 1 186 ? 11.816 -13.376 6.906 1.00 43.16 186 PHE A C 1
ATOM 1409 O O . PHE A 1 186 ? 11.249 -13.434 7.983 1.00 43.16 186 PHE A O 1
ATOM 1416 N N . ILE A 1 187 ? 13.141 -13.250 6.800 1.00 47.97 187 ILE A N 1
ATOM 1417 C CA . ILE A 1 187 ? 14.051 -13.166 7.951 1.00 47.97 187 ILE A CA 1
ATOM 1418 C C . ILE A 1 187 ? 13.753 -11.908 8.763 1.00 47.97 187 ILE A C 1
ATOM 1420 O O . ILE A 1 187 ? 13.535 -12.009 9.955 1.00 47.97 187 ILE A O 1
ATOM 1424 N N . GLU A 1 188 ? 13.604 -10.753 8.124 1.00 43.72 188 GLU A N 1
ATOM 1425 C CA . GLU A 1 188 ? 13.300 -9.485 8.773 1.00 43.72 188 GLU A CA 1
ATOM 1426 C C . GLU A 1 188 ? 11.851 -9.441 9.280 1.00 43.72 188 GLU A C 1
ATOM 1428 O O . GLU A 1 188 ? 11.608 -8.838 10.306 1.00 43.72 188 GLU A O 1
ATOM 1433 N N . ALA A 1 189 ? 10.862 -10.085 8.643 1.00 44.72 189 ALA A N 1
ATOM 1434 C CA . ALA A 1 189 ? 9.497 -10.202 9.181 1.00 44.72 189 ALA A CA 1
ATOM 1435 C C . ALA A 1 189 ? 9.395 -11.251 10.285 1.00 44.72 189 ALA A C 1
ATOM 1437 O O . ALA A 1 189 ? 8.553 -11.090 11.157 1.00 44.72 189 ALA A O 1
ATOM 1438 N N . VAL A 1 190 ? 10.223 -12.295 10.282 1.00 44.56 190 VAL A N 1
ATOM 1439 C CA . VAL A 1 190 ? 10.345 -13.265 11.380 1.00 44.56 190 VAL A CA 1
ATOM 1440 C C . VAL A 1 190 ? 11.099 -12.625 12.552 1.00 44.56 190 VAL A C 1
ATOM 1442 O O . VAL A 1 190 ? 10.629 -12.710 13.681 1.00 44.56 190 VAL A O 1
ATOM 1445 N N . GLU A 1 191 ? 12.165 -11.865 12.296 1.00 41.81 191 GLU A N 1
ATOM 1446 C CA . GLU A 1 191 ? 12.877 -11.034 13.277 1.00 41.81 191 GLU A CA 1
ATOM 1447 C C . GLU A 1 191 ? 11.996 -9.886 13.797 1.00 41.81 191 GLU A C 1
ATOM 1449 O O . GLU A 1 191 ? 11.999 -9.612 14.992 1.00 41.81 191 GLU A O 1
ATOM 1454 N N . ARG A 1 192 ? 11.179 -9.250 12.946 1.00 45.94 192 ARG A N 1
ATOM 1455 C CA . ARG A 1 192 ? 10.172 -8.234 13.326 1.00 45.94 192 ARG A CA 1
ATOM 1456 C C . ARG A 1 192 ? 8.923 -8.842 13.966 1.00 45.94 192 ARG A C 1
ATOM 1458 O O . ARG A 1 192 ? 8.215 -8.124 14.650 1.00 45.94 192 ARG A O 1
ATOM 1465 N N . SER A 1 193 ? 8.636 -10.127 13.754 1.00 42.91 193 SER A N 1
ATOM 1466 C CA . SER A 1 193 ? 7.611 -10.855 14.521 1.00 42.91 193 SER A CA 1
ATOM 1467 C C . SER A 1 193 ? 8.137 -11.264 15.900 1.00 42.91 193 SER A C 1
ATOM 1469 O O . SER A 1 193 ? 7.334 -11.532 16.788 1.00 42.91 193 SER A O 1
ATOM 1471 N N . GLY A 1 194 ? 9.466 -11.315 16.072 1.00 38.62 194 GLY A N 1
ATOM 1472 C CA . GLY A 1 194 ? 10.150 -11.557 17.345 1.00 38.62 194 GLY A CA 1
ATOM 1473 C C . GLY A 1 194 ? 10.560 -10.289 18.107 1.00 38.62 194 GLY A C 1
ATOM 1474 O O . GLY A 1 194 ? 10.790 -10.365 19.310 1.00 38.62 194 GLY A O 1
ATOM 1475 N N . ARG A 1 195 ? 10.637 -9.122 17.450 1.00 39.72 195 ARG A N 1
ATOM 1476 C CA . ARG A 1 195 ? 10.802 -7.819 18.112 1.00 39.72 195 ARG A CA 1
ATOM 1477 C C . ARG A 1 195 ? 9.430 -7.270 18.491 1.00 39.72 195 ARG A C 1
ATOM 1479 O O . ARG A 1 195 ? 8.620 -6.981 17.615 1.00 39.72 195 ARG A O 1
ATOM 1486 N N . GLY A 1 196 ? 9.190 -7.171 19.796 1.00 42.53 196 GLY A N 1
ATOM 1487 C CA . GLY A 1 196 ? 8.029 -6.487 20.354 1.00 42.53 196 GLY A CA 1
ATOM 1488 C C . GLY A 1 196 ? 7.910 -5.037 19.878 1.00 42.53 196 GLY A C 1
ATOM 1489 O O . GLY A 1 196 ? 8.882 -4.451 19.401 1.00 42.53 196 GLY A O 1
ATOM 1490 N N . ASP A 1 197 ? 6.691 -4.519 20.026 1.00 53.56 197 ASP A N 1
ATOM 1491 C CA . ASP A 1 197 ? 6.374 -3.095 20.130 1.00 53.56 197 ASP A CA 1
ATOM 1492 C C . ASP A 1 197 ? 6.702 -2.223 18.910 1.00 53.56 197 ASP A C 1
ATOM 1494 O O . ASP A 1 197 ? 7.659 -1.457 18.834 1.00 53.56 197 ASP A O 1
ATOM 1498 N N . LYS A 1 198 ? 5.822 -2.332 17.903 1.00 61.28 198 LYS A N 1
ATOM 1499 C CA . LYS A 1 198 ? 5.576 -1.236 16.959 1.00 61.28 198 LYS A CA 1
ATOM 1500 C C . LYS A 1 198 ? 4.361 -0.450 17.438 1.00 61.28 198 LYS A C 1
ATOM 1502 O O . LYS A 1 198 ? 3.239 -0.746 17.025 1.00 61.28 198 LYS A O 1
ATOM 1507 N N . ASP A 1 199 ? 4.584 0.545 18.281 1.00 72.69 199 ASP A N 1
ATOM 1508 C CA . ASP A 1 199 ? 3.484 1.239 18.963 1.00 72.69 199 ASP A CA 1
ATOM 1509 C C . ASP A 1 199 ? 3.119 2.585 18.362 1.00 72.69 199 ASP A C 1
ATOM 1511 O O . ASP A 1 199 ? 2.127 3.202 18.753 1.00 72.69 199 ASP A O 1
ATOM 1515 N N . ASN A 1 200 ? 3.884 3.045 17.370 1.00 90.50 200 ASN A N 1
ATOM 1516 C CA . ASN A 1 200 ? 3.601 4.331 16.763 1.00 90.50 200 ASN A CA 1
ATOM 1517 C C . ASN A 1 200 ? 2.387 4.241 15.845 1.00 90.50 200 ASN A C 1
ATOM 1519 O O . ASN A 1 200 ? 2.301 3.405 14.937 1.00 90.50 200 ASN A O 1
ATOM 1523 N N . ILE A 1 201 ? 1.469 5.173 16.072 1.00 95.00 201 ILE A N 1
ATOM 1524 C CA . ILE A 1 201 ? 0.218 5.304 15.339 1.00 95.00 201 ILE A CA 1
ATOM 1525 C C . ILE A 1 201 ? 0.398 6.442 14.345 1.00 95.00 201 ILE A C 1
ATOM 1527 O O . ILE A 1 201 ? 0.764 7.550 14.731 1.00 95.00 201 ILE A O 1
ATOM 1531 N N . LEU A 1 202 ? 0.148 6.190 13.066 1.00 96.25 202 LEU A N 1
ATOM 1532 C CA . LEU A 1 202 ? 0.180 7.200 12.015 1.00 96.25 202 LEU A CA 1
ATOM 1533 C C . LEU A 1 202 ? -1.244 7.605 11.639 1.00 96.25 202 LEU A C 1
ATOM 1535 O O . LEU A 1 202 ? -2.022 6.767 11.187 1.00 96.25 202 LEU A O 1
ATOM 1539 N N . ILE A 1 203 ? -1.559 8.892 11.759 1.00 96.25 203 ILE A N 1
ATOM 1540 C CA . ILE A 1 203 ? -2.821 9.475 11.302 1.00 96.25 203 ILE A CA 1
ATOM 1541 C C . ILE A 1 203 ? -2.529 10.403 10.119 1.00 96.25 203 ILE A C 1
ATOM 1543 O O . ILE A 1 203 ? -2.090 11.537 10.332 1.00 96.25 203 ILE A O 1
ATOM 1547 N N . PRO A 1 204 ? -2.725 9.957 8.866 1.00 94.19 204 PRO A N 1
ATOM 1548 C CA . PRO A 1 204 ? -2.611 10.833 7.710 1.00 94.19 204 PRO A CA 1
ATOM 1549 C C . PRO A 1 204 ? -3.806 11.791 7.647 1.00 94.19 204 PRO A C 1
ATOM 1551 O O . PRO A 1 204 ? -4.956 11.369 7.779 1.00 94.19 204 PRO A O 1
ATOM 1554 N N . VAL A 1 205 ? -3.527 13.078 7.430 1.00 89.19 205 VAL A N 1
ATOM 1555 C CA . VAL A 1 205 ? -4.536 14.142 7.375 1.00 89.19 205 VAL A CA 1
ATOM 1556 C C . VAL A 1 205 ? -4.618 14.721 5.965 1.00 89.19 205 VAL A C 1
ATOM 1558 O O . VAL A 1 205 ? -3.605 14.952 5.306 1.00 89.19 205 VAL A O 1
ATOM 1561 N N . TRP A 1 206 ? -5.845 14.949 5.505 1.00 84.25 206 TRP A N 1
ATOM 1562 C CA . TRP A 1 206 ? -6.184 15.669 4.277 1.00 84.25 206 TRP A CA 1
ATOM 1563 C C . TRP A 1 206 ? -7.525 16.391 4.463 1.00 84.25 206 TRP A C 1
ATOM 1565 O O . TRP A 1 206 ? -8.195 16.170 5.470 1.00 84.25 206 TRP A O 1
ATOM 1575 N N . ASP A 1 207 ? -7.910 17.236 3.501 1.00 70.38 207 ASP A N 1
ATOM 1576 C CA . ASP A 1 207 ? -8.975 18.251 3.638 1.00 70.38 207 ASP A CA 1
ATOM 1577 C C . ASP A 1 207 ? -10.315 17.742 4.215 1.00 70.38 207 ASP A C 1
ATOM 1579 O O . ASP A 1 207 ? -11.003 18.481 4.914 1.00 70.38 207 ASP A O 1
ATOM 1583 N N . ASP A 1 208 ? -10.668 16.474 3.984 1.00 68.44 208 ASP A N 1
ATOM 1584 C CA . ASP A 1 208 ? -11.951 15.890 4.400 1.00 68.44 208 ASP A CA 1
ATOM 1585 C C . ASP A 1 208 ? -11.889 15.016 5.671 1.00 68.44 208 ASP A C 1
ATOM 1587 O O . ASP A 1 208 ? -12.925 14.482 6.092 1.00 68.44 208 ASP A O 1
ATOM 1591 N N . VAL A 1 209 ? -10.708 14.836 6.280 1.00 77.44 209 VAL A N 1
ATOM 1592 C CA . VAL A 1 209 ? -10.506 13.961 7.450 1.00 77.44 209 VAL A CA 1
ATOM 1593 C C . VAL A 1 209 ? -10.997 14.638 8.725 1.00 77.44 209 VAL A C 1
ATOM 1595 O O . VAL A 1 209 ? -10.445 15.648 9.154 1.00 77.44 209 VAL A O 1
ATOM 1598 N N . ASP A 1 210 ? -11.985 14.030 9.387 1.00 83.69 210 ASP A N 1
ATOM 1599 C CA . ASP A 1 210 ? -12.316 14.391 10.766 1.00 83.69 210 ASP A CA 1
ATOM 1600 C C . ASP A 1 210 ? -11.288 13.781 11.728 1.00 83.69 210 ASP A C 1
ATOM 1602 O O . ASP A 1 210 ? -11.230 12.566 11.936 1.00 83.69 210 ASP A O 1
ATOM 1606 N N . LEU A 1 211 ? -10.431 14.644 12.268 1.00 88.88 211 LEU A N 1
ATOM 1607 C CA . LEU A 1 211 ? -9.294 14.252 13.089 1.00 88.88 211 LEU A CA 1
ATOM 1608 C C . LEU A 1 211 ? -9.699 13.920 14.532 1.00 88.88 211 LEU A C 1
ATOM 1610 O O . LEU A 1 211 ? -9.010 13.138 15.183 1.00 88.88 211 LEU A O 1
ATOM 1614 N N . ALA A 1 212 ? -10.803 14.473 15.044 1.00 89.44 212 ALA A N 1
ATOM 1615 C CA . ALA A 1 212 ? -11.165 14.316 16.454 1.00 89.44 212 ALA A CA 1
ATOM 1616 C C . ALA A 1 212 ? -11.501 12.855 16.837 1.00 89.44 212 ALA A C 1
ATOM 1618 O O . ALA A 1 212 ? -10.906 12.359 17.799 1.00 89.44 212 ALA A O 1
ATOM 1619 N N . PRO A 1 213 ? -12.339 12.114 16.079 1.00 91.50 213 PRO A N 1
ATOM 1620 C CA . PRO A 1 213 ? -12.584 10.693 16.335 1.00 91.50 213 PRO A CA 1
ATOM 1621 C C . PRO A 1 213 ? -11.318 9.829 16.238 1.00 91.50 213 PRO A C 1
ATOM 1623 O O . PRO A 1 213 ? -11.129 8.900 17.023 1.00 91.50 213 PRO A O 1
ATOM 1626 N N . LEU A 1 214 ? -10.426 10.151 15.293 1.00 93.75 214 LEU A N 1
ATOM 1627 C CA . LEU A 1 214 ? -9.170 9.422 15.089 1.00 93.75 214 LEU A CA 1
ATOM 1628 C C . LEU A 1 214 ? -8.191 9.657 16.240 1.00 93.75 214 LEU A C 1
ATOM 1630 O O . LEU A 1 214 ? -7.601 8.703 16.738 1.00 93.75 214 LEU A O 1
ATOM 1634 N N . LEU A 1 215 ? -8.045 10.906 16.693 1.00 93.25 215 LEU A N 1
ATOM 1635 C CA . LEU A 1 215 ? -7.211 11.241 17.846 1.00 93.25 215 LEU A CA 1
ATOM 1636 C C . LEU A 1 215 ? -7.733 10.589 19.123 1.00 93.25 215 LEU A C 1
ATOM 1638 O O . LEU A 1 215 ? -6.927 10.092 19.896 1.00 93.25 215 LEU A O 1
ATOM 1642 N N . ARG A 1 216 ? -9.055 10.523 19.322 1.00 91.81 216 ARG A N 1
ATOM 1643 C CA . ARG A 1 216 ? -9.648 9.821 20.468 1.00 91.81 216 ARG A CA 1
ATOM 1644 C C . ARG A 1 216 ? -9.262 8.341 20.489 1.00 91.81 216 ARG A C 1
ATOM 1646 O O . ARG A 1 216 ? -8.704 7.865 21.473 1.00 91.81 216 ARG A O 1
ATOM 1653 N N . LEU A 1 217 ? -9.489 7.632 19.380 1.00 93.19 217 LEU A N 1
ATOM 1654 C CA . LEU A 1 217 ? -9.099 6.225 19.252 1.00 93.19 217 LEU A CA 1
ATOM 1655 C C . LEU A 1 217 ? -7.587 6.036 19.433 1.00 93.19 217 LEU A C 1
ATOM 1657 O O . LEU A 1 217 ? -7.162 5.137 20.154 1.00 93.19 217 LEU A O 1
ATOM 1661 N N . ALA A 1 218 ? -6.767 6.886 18.813 1.00 93.88 218 ALA A N 1
ATOM 1662 C CA . ALA A 1 218 ? -5.316 6.807 18.942 1.00 93.88 218 ALA A CA 1
ATOM 1663 C C . ALA A 1 218 ? -4.839 7.061 20.379 1.00 93.88 218 ALA A C 1
ATOM 1665 O O . ALA A 1 218 ? -3.957 6.349 20.854 1.00 93.88 218 ALA A O 1
ATOM 1666 N N . SER A 1 219 ? -5.443 8.014 21.091 1.00 92.12 219 SER A N 1
ATOM 1667 C CA . SER A 1 219 ? -5.171 8.262 22.508 1.00 92.12 219 SER A CA 1
ATOM 1668 C C . SER A 1 219 ? -5.535 7.063 23.369 1.00 92.12 219 SER A C 1
ATOM 1670 O O . SER A 1 219 ? -4.732 6.667 24.207 1.00 92.12 219 SER A O 1
ATOM 1672 N N . ALA A 1 220 ? -6.688 6.435 23.128 1.00 90.56 220 ALA A N 1
ATOM 1673 C CA . ALA A 1 220 ? -7.089 5.236 23.857 1.00 90.56 220 ALA A CA 1
ATOM 1674 C C . ALA A 1 220 ? -6.107 4.066 23.648 1.00 90.56 220 ALA A C 1
ATOM 1676 O O . ALA A 1 220 ? -5.820 3.335 24.592 1.00 90.56 220 ALA A O 1
ATOM 1677 N N . LEU A 1 221 ? -5.534 3.914 22.446 1.00 90.31 221 LEU A N 1
ATOM 1678 C CA . LEU A 1 221 ? -4.457 2.943 22.201 1.00 90.31 221 LEU A CA 1
ATOM 1679 C C . LEU A 1 221 ? -3.180 3.317 22.955 1.00 90.31 221 LEU A C 1
ATOM 1681 O O . LEU A 1 221 ? -2.617 2.475 23.656 1.00 90.31 221 LEU A O 1
ATOM 1685 N N . ALA A 1 222 ? -2.747 4.572 22.839 1.00 89.31 222 ALA A N 1
ATOM 1686 C CA . ALA A 1 222 ? -1.500 5.045 23.427 1.00 89.31 222 ALA A CA 1
ATOM 1687 C C . ALA A 1 222 ? -1.527 5.068 24.965 1.00 89.31 222 ALA A C 1
ATOM 1689 O O . ALA A 1 222 ? -0.515 4.829 25.602 1.00 89.31 222 ALA A O 1
ATOM 1690 N N . MET A 1 223 ? -2.688 5.242 25.599 1.00 86.00 223 MET A N 1
ATOM 1691 C CA . MET A 1 223 ? -2.819 5.104 27.058 1.00 86.00 223 MET A CA 1
ATOM 1692 C C . MET A 1 223 ? -2.526 3.685 27.563 1.00 86.00 223 MET A C 1
ATOM 1694 O O . MET A 1 223 ? -2.242 3.497 28.743 1.00 86.00 223 MET A O 1
ATOM 1698 N N . THR A 1 224 ? -2.609 2.674 26.693 1.00 80.88 224 THR A N 1
ATOM 1699 C CA . THR A 1 224 ? -2.284 1.288 27.056 1.00 80.88 224 THR A CA 1
ATOM 1700 C C . THR A 1 224 ? -0.818 0.928 26.833 1.00 80.88 224 THR A C 1
ATOM 1702 O O . THR A 1 224 ? -0.429 -0.182 27.198 1.00 80.88 224 THR A O 1
ATOM 1705 N N . ASN A 1 225 ? -0.028 1.837 26.247 1.00 80.56 225 ASN A N 1
ATOM 1706 C CA . ASN A 1 225 ? 1.387 1.637 25.964 1.00 80.56 225 ASN A CA 1
ATOM 1707 C C . ASN A 1 225 ? 2.180 2.954 26.074 1.00 80.56 225 ASN A C 1
ATOM 1709 O O . ASN A 1 225 ? 2.055 3.837 25.229 1.00 80.56 225 ASN A O 1
ATOM 1713 N N . GLU A 1 226 ? 3.045 3.050 27.084 1.00 73.00 226 GLU A N 1
ATOM 1714 C CA . GLU A 1 226 ? 3.848 4.246 27.372 1.00 73.00 226 GLU A CA 1
ATOM 1715 C C . GLU A 1 226 ? 4.836 4.626 26.252 1.00 73.00 226 GLU A C 1
ATOM 1717 O O . GLU A 1 226 ? 5.227 5.790 26.157 1.00 73.00 226 GLU A O 1
ATOM 1722 N N . GLU A 1 227 ? 5.213 3.687 25.378 1.00 80.75 227 GLU A N 1
ATOM 1723 C CA . GLU A 1 227 ? 6.120 3.936 24.249 1.00 80.75 227 GLU A CA 1
ATOM 1724 C C . GLU A 1 227 ? 5.392 4.425 22.982 1.00 80.75 227 GLU A C 1
ATOM 1726 O O . GLU A 1 227 ? 6.029 4.903 22.037 1.00 80.75 227 GLU A O 1
ATOM 1731 N N . ALA A 1 228 ? 4.056 4.365 22.955 1.00 85.25 228 ALA A N 1
ATOM 1732 C CA . ALA A 1 228 ? 3.258 4.729 21.791 1.00 85.25 228 ALA A CA 1
ATOM 1733 C C . ALA A 1 228 ? 3.282 6.237 21.510 1.00 85.25 228 ALA A C 1
ATOM 1735 O O . ALA A 1 228 ? 2.828 7.051 22.317 1.00 85.25 228 ALA A O 1
ATOM 1736 N N . VAL A 1 229 ? 3.716 6.621 20.305 1.00 90.25 229 VAL A N 1
ATOM 1737 C CA . VAL A 1 229 ? 3.648 8.009 19.823 1.00 90.25 229 VAL A CA 1
ATOM 1738 C C . VAL A 1 229 ? 2.622 8.148 18.703 1.00 90.25 229 VAL A C 1
ATOM 1740 O O . VAL A 1 229 ? 2.662 7.433 17.697 1.00 90.25 229 VAL A O 1
ATOM 1743 N N . ILE A 1 230 ? 1.734 9.136 18.834 1.00 94.50 230 ILE A N 1
ATOM 1744 C CA . ILE A 1 230 ? 0.775 9.492 17.784 1.00 94.50 230 ILE A CA 1
ATOM 1745 C C . ILE A 1 230 ? 1.450 10.458 16.810 1.00 94.50 230 ILE A C 1
ATOM 1747 O O . ILE A 1 230 ? 1.793 11.584 17.163 1.00 94.50 230 ILE A O 1
ATOM 1751 N N . ASN A 1 231 ? 1.618 10.037 15.563 1.00 94.56 231 ASN A N 1
ATOM 1752 C CA . ASN A 1 231 ? 2.183 10.833 14.484 1.00 94.56 231 ASN A CA 1
ATOM 1753 C C . ASN A 1 231 ? 1.054 11.318 13.570 1.00 94.56 231 ASN A C 1
ATOM 1755 O O . ASN A 1 231 ? 0.469 10.539 12.820 1.00 94.56 231 ASN A O 1
ATOM 1759 N N . VAL A 1 232 ? 0.750 12.610 13.619 1.00 94.56 232 VAL A N 1
ATOM 1760 C CA . VAL A 1 232 ? -0.219 13.263 12.733 1.00 94.56 232 VAL A CA 1
ATOM 1761 C C . VAL A 1 232 ? 0.525 13.759 11.498 1.00 94.56 232 VAL A C 1
ATOM 1763 O O . VAL A 1 232 ? 1.366 14.650 11.597 1.00 94.56 232 VAL A O 1
ATOM 1766 N N . LEU A 1 233 ? 0.249 13.166 10.338 1.00 93.44 233 LEU A N 1
ATOM 1767 C CA . LEU A 1 233 ? 0.951 13.449 9.088 1.00 93.44 233 LEU A CA 1
ATOM 1768 C C . LEU A 1 233 ? 0.138 14.414 8.216 1.00 93.44 233 LEU A C 1
ATOM 1770 O O . LEU A 1 233 ? -0.785 14.006 7.513 1.00 93.44 233 LEU A O 1
ATOM 1774 N N . ASP A 1 234 ? 0.520 15.689 8.252 1.00 90.44 234 ASP A N 1
ATOM 1775 C CA . ASP A 1 234 ? 0.028 16.751 7.371 1.00 90.44 234 ASP A CA 1
ATOM 1776 C C . ASP A 1 234 ? 0.801 16.719 6.043 1.00 90.44 234 ASP A C 1
ATOM 1778 O O . ASP A 1 234 ? 2.032 16.832 6.006 1.00 90.44 234 ASP A O 1
ATOM 1782 N N . MET A 1 235 ? 0.094 16.535 4.931 1.00 89.75 235 MET A N 1
ATOM 1783 C CA . MET A 1 235 ? 0.709 16.372 3.616 1.00 89.75 235 MET A CA 1
ATOM 1784 C C . MET A 1 235 ? 0.295 17.474 2.652 1.00 89.75 235 MET A C 1
ATOM 1786 O O . MET A 1 235 ? -0.884 17.717 2.420 1.00 89.75 235 MET A O 1
ATOM 1790 N N . LEU A 1 236 ? 1.287 18.056 1.980 1.00 89.19 236 LEU A N 1
ATOM 1791 C CA . LEU A 1 236 ? 1.076 19.013 0.904 1.00 89.19 236 LEU A CA 1
ATOM 1792 C C . LEU A 1 236 ? 1.376 18.360 -0.447 1.00 89.19 236 LEU A C 1
ATOM 1794 O O . LEU A 1 236 ? 2.513 17.967 -0.719 1.00 89.19 236 LEU A O 1
ATOM 1798 N N . VAL A 1 237 ? 0.366 18.269 -1.314 1.00 89.56 237 VAL A N 1
ATOM 1799 C CA . VAL A 1 237 ? 0.529 17.723 -2.668 1.00 89.56 237 VAL A CA 1
ATOM 1800 C C . VAL A 1 237 ? 1.256 18.735 -3.557 1.00 89.56 237 VAL A C 1
ATOM 1802 O O . VAL A 1 237 ? 0.792 19.853 -3.770 1.00 89.56 237 VAL A O 1
ATOM 1805 N N . ILE A 1 238 ? 2.408 18.334 -4.097 1.00 88.88 238 ILE A N 1
ATOM 1806 C CA . ILE A 1 238 ? 3.287 19.174 -4.911 1.00 88.88 238 ILE A CA 1
ATOM 1807 C C . ILE A 1 238 ? 3.201 18.779 -6.395 1.00 88.88 238 ILE A C 1
ATOM 1809 O O . ILE A 1 238 ? 3.531 17.632 -6.739 1.00 88.88 238 ILE A O 1
ATOM 1813 N N . PRO A 1 239 ? 2.864 19.727 -7.298 1.00 84.31 239 PRO A N 1
ATOM 1814 C CA . PRO A 1 239 ? 2.791 19.481 -8.736 1.00 84.31 239 PRO A CA 1
ATOM 1815 C C . PRO A 1 239 ? 4.087 18.888 -9.307 1.00 84.31 239 PRO A C 1
ATOM 1817 O O . PRO A 1 239 ? 5.177 19.277 -8.870 1.00 84.31 239 PRO A O 1
ATOM 1820 N N . PRO A 1 240 ? 4.010 17.987 -10.308 1.00 80.69 240 PRO A N 1
ATOM 1821 C CA . PRO A 1 240 ? 5.167 17.270 -10.856 1.00 80.69 240 PRO A CA 1
ATOM 1822 C C . PRO A 1 240 ? 6.303 18.191 -11.328 1.00 80.69 240 PRO A C 1
ATOM 1824 O O . PRO A 1 240 ? 7.470 17.813 -11.231 1.00 80.69 240 PRO A O 1
ATOM 1827 N N . GLN A 1 241 ? 5.976 19.412 -11.761 1.00 86.62 241 GLN A N 1
ATOM 1828 C CA . GLN A 1 241 ? 6.914 20.432 -12.241 1.00 86.62 241 GLN A CA 1
ATOM 1829 C C . GLN A 1 241 ? 7.817 21.002 -11.134 1.00 86.62 241 GLN A C 1
ATOM 1831 O O . GLN A 1 241 ? 8.877 21.548 -11.432 1.00 86.62 241 GLN A O 1
ATOM 1836 N N . VAL A 1 242 ? 7.416 20.883 -9.864 1.00 83.38 242 VAL A N 1
ATOM 1837 C CA . VAL A 1 242 ? 8.177 21.376 -8.712 1.00 83.38 242 VAL A CA 1
ATOM 1838 C C . VAL A 1 242 ? 8.966 20.215 -8.086 1.00 83.38 242 VAL A C 1
ATOM 1840 O O . VAL A 1 242 ? 8.372 19.178 -7.760 1.00 83.38 242 VAL A O 1
ATOM 1843 N N . PRO A 1 243 ? 10.296 20.340 -7.903 1.00 83.00 243 PRO A N 1
ATOM 1844 C CA . PRO A 1 243 ? 11.090 19.322 -7.217 1.00 83.00 243 PRO A CA 1
ATOM 1845 C C . PRO A 1 243 ? 10.721 19.200 -5.726 1.00 83.00 243 PRO A C 1
ATOM 1847 O O . PRO A 1 243 ? 10.600 20.204 -5.023 1.00 83.00 243 PRO A O 1
ATOM 1850 N N . LEU A 1 244 ? 10.604 17.964 -5.219 1.00 82.75 244 LEU A N 1
ATOM 1851 C CA . LEU A 1 244 ? 10.140 17.690 -3.847 1.00 82.75 244 LEU A CA 1
ATOM 1852 C C . LEU A 1 244 ? 11.088 18.207 -2.756 1.00 82.75 244 LEU A C 1
ATOM 1854 O O . LEU A 1 244 ? 10.620 18.737 -1.758 1.00 82.75 244 LEU A O 1
ATOM 1858 N N . LYS A 1 245 ? 12.413 18.098 -2.931 1.00 85.31 245 LYS A N 1
ATOM 1859 C CA . LYS A 1 245 ? 13.393 18.537 -1.914 1.00 85.31 245 LYS A CA 1
ATOM 1860 C C . LYS A 1 245 ? 13.294 20.045 -1.600 1.00 85.31 245 LYS A C 1
ATOM 1862 O O . LYS A 1 245 ? 13.140 20.389 -0.430 1.00 85.31 245 LYS A O 1
ATOM 1867 N N . PRO A 1 246 ? 13.335 20.953 -2.597 1.00 86.00 246 PRO A N 1
ATOM 1868 C CA . PRO A 1 246 ? 13.055 22.372 -2.380 1.00 86.00 246 PRO A CA 1
ATOM 1869 C C . PRO A 1 246 ? 11.672 22.639 -1.782 1.00 86.00 246 PRO A C 1
ATOM 1871 O O . PRO A 1 246 ? 11.557 23.486 -0.900 1.00 86.00 246 PRO A O 1
ATOM 1874 N N . ALA A 1 247 ? 10.637 21.911 -2.220 1.00 85.25 247 ALA A N 1
ATOM 1875 C CA . ALA A 1 247 ? 9.288 22.065 -1.680 1.00 85.25 247 ALA A CA 1
ATOM 1876 C C . ALA A 1 247 ? 9.213 21.681 -0.191 1.00 85.25 247 ALA A C 1
ATOM 1878 O O . ALA A 1 247 ? 8.660 22.438 0.600 1.00 85.25 247 ALA A O 1
ATOM 1879 N N . GLN A 1 248 ? 9.848 20.574 0.208 1.00 89.50 248 GLN A N 1
ATOM 1880 C CA . GLN A 1 248 ? 9.978 20.164 1.607 1.00 89.50 248 GLN A CA 1
ATOM 1881 C C . GLN A 1 248 ? 10.734 21.217 2.426 1.00 89.50 248 GLN A C 1
ATOM 1883 O O . GLN A 1 248 ? 10.287 21.603 3.500 1.00 89.50 248 GLN A O 1
ATOM 1888 N N . ALA A 1 249 ? 11.861 21.726 1.919 1.00 87.88 249 ALA A N 1
ATOM 1889 C CA . ALA A 1 249 ? 12.632 22.758 2.612 1.00 87.88 249 ALA A CA 1
ATOM 1890 C C . ALA A 1 249 ? 11.830 24.061 2.792 1.00 87.88 249 ALA A C 1
ATOM 1892 O O . ALA A 1 249 ? 11.922 24.705 3.835 1.00 87.88 249 ALA A O 1
ATOM 1893 N N . ALA A 1 250 ? 11.028 24.445 1.795 1.00 87.75 250 ALA A N 1
ATOM 1894 C CA . ALA A 1 250 ? 10.128 25.590 1.888 1.00 87.75 250 ALA A CA 1
ATOM 1895 C C . ALA A 1 250 ? 8.986 25.352 2.891 1.00 87.75 250 ALA A C 1
ATOM 1897 O O . ALA A 1 250 ? 8.662 26.258 3.656 1.00 87.75 250 ALA A O 1
ATOM 1898 N N . LEU A 1 251 ? 8.423 24.138 2.924 1.00 87.44 251 LEU A N 1
ATOM 1899 C CA . LEU A 1 251 ? 7.388 23.733 3.877 1.00 87.44 251 LEU A CA 1
ATOM 1900 C C . LEU A 1 251 ? 7.894 23.825 5.323 1.00 87.44 251 LEU A C 1
ATOM 1902 O O . LEU A 1 251 ? 7.228 24.428 6.154 1.00 87.44 251 LEU A O 1
ATOM 1906 N N . MET A 1 252 ? 9.103 23.326 5.599 1.00 86.12 252 MET A N 1
ATOM 1907 C CA . MET A 1 252 ? 9.711 23.366 6.939 1.00 86.12 252 MET A CA 1
ATOM 1908 C C . MET A 1 252 ? 10.058 24.782 7.420 1.00 86.12 252 MET A C 1
ATOM 1910 O O . MET A 1 252 ? 10.150 25.019 8.620 1.00 86.12 252 MET A O 1
ATOM 1914 N N . ARG A 1 253 ? 10.268 25.735 6.501 1.00 86.94 253 ARG A N 1
ATOM 1915 C CA . ARG A 1 253 ? 10.530 27.146 6.842 1.00 86.94 253 ARG A CA 1
ATOM 1916 C C . ARG A 1 253 ? 9.264 27.925 7.176 1.00 86.94 253 ARG A C 1
ATOM 1918 O O . ARG A 1 253 ? 9.357 29.006 7.754 1.00 86.94 253 ARG A O 1
ATOM 1925 N N . ARG A 1 254 ? 8.095 27.424 6.776 1.00 80.44 254 ARG A N 1
ATOM 1926 C CA . ARG A 1 254 ? 6.811 28.063 7.049 1.00 80.44 254 ARG A CA 1
ATOM 1927 C C . ARG A 1 254 ? 6.241 27.492 8.348 1.00 80.44 254 ARG A C 1
ATOM 1929 O O . ARG A 1 254 ? 5.975 26.290 8.392 1.00 80.44 254 ARG A O 1
ATOM 1936 N N . PRO A 1 255 ? 6.010 28.316 9.385 1.00 68.56 255 PRO A N 1
ATOM 1937 C CA . PRO A 1 255 ? 5.275 27.839 10.545 1.00 68.56 255 PRO A CA 1
ATOM 1938 C C . PRO A 1 255 ? 3.875 27.372 10.109 1.00 68.56 255 PRO A C 1
ATOM 1940 O O . PRO A 1 255 ? 3.323 27.909 9.136 1.00 68.56 255 PRO A O 1
ATOM 1943 N N . PRO A 1 256 ? 3.299 26.361 10.783 1.00 67.75 256 PRO A N 1
ATOM 1944 C CA . PRO A 1 256 ? 1.888 26.049 10.606 1.00 67.75 256 PRO A CA 1
ATOM 1945 C C . PRO A 1 256 ? 1.045 27.302 10.906 1.00 67.75 256 PRO A C 1
ATOM 1947 O O . PRO A 1 256 ? 1.457 28.141 11.716 1.00 67.75 256 PRO A O 1
ATOM 1950 N N . PRO A 1 257 ? -0.096 27.496 10.225 1.00 66.06 257 PRO A N 1
ATOM 1951 C CA . PRO A 1 257 ? -0.993 28.601 10.533 1.00 66.06 257 PRO A CA 1
ATOM 1952 C C . PRO A 1 257 ? -1.342 28.600 12.028 1.00 66.06 257 PRO A C 1
ATOM 1954 O O . PRO A 1 257 ? -1.689 27.563 12.578 1.00 66.06 257 PRO A O 1
ATOM 1957 N N . ALA A 1 258 ? -1.306 29.765 12.686 1.00 50.81 258 ALA A N 1
ATOM 1958 C CA . ALA A 1 258 ? -1.513 29.893 14.139 1.00 50.81 258 ALA A CA 1
ATOM 1959 C C . ALA A 1 258 ? -2.907 29.440 14.644 1.00 50.81 258 ALA A C 1
ATOM 1961 O O . ALA A 1 258 ? -3.154 29.433 15.847 1.00 50.81 258 ALA A O 1
ATOM 1962 N N . ARG A 1 259 ? -3.822 29.098 13.726 1.00 57.16 259 ARG A N 1
ATOM 1963 C CA . ARG A 1 259 ? -5.162 28.543 13.963 1.00 57.16 259 ARG A CA 1
ATOM 1964 C C . ARG A 1 259 ? -5.533 27.560 12.849 1.00 57.16 259 ARG A C 1
ATOM 1966 O O . ARG A 1 259 ? -6.529 27.759 12.156 1.00 57.16 259 ARG A O 1
ATOM 1973 N N . ASP A 1 260 ? -4.692 26.562 12.594 1.00 74.31 260 ASP A N 1
ATOM 1974 C CA . ASP A 1 260 ? -5.122 25.428 11.777 1.00 74.31 260 ASP A CA 1
ATOM 1975 C C . ASP A 1 260 ? -5.929 24.427 12.628 1.00 74.31 260 ASP A C 1
ATOM 1977 O O . ASP A 1 260 ? -5.699 24.247 13.827 1.00 74.31 260 ASP A O 1
ATOM 1981 N N . ALA A 1 261 ? -6.932 23.796 12.011 1.00 80.12 261 ALA A N 1
ATOM 1982 C CA . ALA A 1 261 ? -7.804 22.833 12.687 1.00 80.12 261 ALA A CA 1
ATOM 1983 C C . ALA A 1 261 ? -7.012 21.642 13.267 1.00 80.12 261 ALA A C 1
ATOM 1985 O O . ALA A 1 261 ? -7.416 21.048 14.267 1.00 80.12 261 ALA A O 1
ATOM 1986 N N . ILE A 1 262 ? -5.861 21.327 12.658 1.00 84.44 262 ILE A N 1
ATOM 1987 C CA . ILE A 1 262 ? -4.946 20.267 13.092 1.00 84.44 262 ILE A CA 1
ATOM 1988 C C . ILE A 1 262 ? -4.305 20.626 14.435 1.00 84.44 262 ILE A C 1
ATOM 1990 O O . ILE A 1 262 ? -4.389 19.830 15.368 1.00 84.44 262 ILE A O 1
ATOM 1994 N N . SER A 1 263 ? -3.703 21.811 14.574 1.00 83.62 263 SER A N 1
ATOM 1995 C CA . SER A 1 263 ? -3.061 22.232 15.826 1.00 83.62 263 SER A CA 1
ATOM 1996 C C . SER A 1 263 ? -4.078 22.381 16.944 1.00 83.62 263 SER A C 1
ATOM 1998 O O . SER A 1 263 ? -3.773 22.036 18.079 1.00 83.62 263 SER A O 1
ATOM 2000 N N . GLU A 1 264 ? -5.294 22.843 16.644 1.00 84.81 264 GLU A N 1
ATOM 2001 C CA . GLU A 1 264 ? -6.355 22.949 17.647 1.00 84.81 264 GLU A CA 1
ATOM 2002 C C . GLU A 1 264 ? -6.799 21.567 18.153 1.00 84.81 264 GLU A C 1
ATOM 2004 O O . GLU A 1 264 ? -6.917 21.351 19.361 1.00 84.81 264 GLU A O 1
ATOM 2009 N N . ALA A 1 265 ? -6.994 20.607 17.243 1.00 86.56 265 ALA A N 1
ATOM 2010 C CA . ALA A 1 265 ? -7.334 19.234 17.601 1.00 86.56 265 ALA A CA 1
ATOM 2011 C C . ALA A 1 265 ? -6.207 18.559 18.400 1.00 86.56 265 ALA A C 1
ATOM 2013 O O . ALA A 1 265 ? -6.470 17.990 19.458 1.00 86.56 265 ALA A O 1
ATOM 2014 N N . VAL A 1 266 ? -4.954 18.693 17.953 1.00 88.06 266 VAL A N 1
ATOM 2015 C CA . VAL A 1 266 ? -3.782 18.152 18.657 1.00 88.06 266 VAL A CA 1
ATOM 2016 C C . VAL A 1 266 ? -3.612 18.797 20.031 1.00 88.06 266 VAL A C 1
ATOM 2018 O O . VAL A 1 266 ? -3.365 18.083 20.996 1.00 88.06 266 VAL A O 1
ATOM 2021 N N . ALA A 1 267 ? -3.787 20.115 20.159 1.00 86.06 267 ALA A N 1
ATOM 2022 C CA . ALA A 1 267 ? -3.656 20.814 21.436 1.00 86.06 267 ALA A CA 1
ATOM 2023 C C . ALA A 1 267 ? -4.708 20.365 22.460 1.00 86.06 267 ALA A C 1
ATOM 2025 O O . ALA A 1 267 ? -4.381 20.224 23.637 1.00 86.06 267 ALA A O 1
ATOM 2026 N N . ARG A 1 268 ? -5.950 20.102 22.027 1.00 85.38 268 ARG A N 1
ATOM 2027 C CA . ARG A 1 268 ? -6.982 19.517 22.899 1.00 85.38 268 ARG A CA 1
ATOM 2028 C C . ARG A 1 268 ? -6.592 18.118 23.360 1.00 85.38 268 ARG A C 1
ATOM 2030 O O . ARG A 1 268 ? -6.659 17.830 24.549 1.00 85.38 268 ARG A O 1
ATOM 2037 N N . THR A 1 269 ? -6.152 17.263 22.441 1.00 85.44 269 THR A N 1
ATOM 2038 C CA . THR A 1 269 ? -5.802 15.878 22.772 1.00 85.44 269 THR A CA 1
ATOM 2039 C C . THR A 1 269 ? -4.523 15.785 23.606 1.00 85.44 269 THR A C 1
ATOM 2041 O O . THR A 1 269 ? -4.450 14.954 24.504 1.00 85.44 269 THR A O 1
ATOM 2044 N N . ALA A 1 270 ? -3.539 16.663 23.405 1.00 82.25 270 ALA A N 1
ATOM 2045 C CA . ALA A 1 270 ? -2.291 16.677 24.174 1.00 82.25 270 ALA A CA 1
ATOM 2046 C C . ALA A 1 270 ? -2.506 16.898 25.686 1.00 82.25 270 ALA A C 1
ATOM 2048 O O . ALA A 1 270 ? -1.678 16.477 26.490 1.00 82.25 270 ALA A O 1
ATOM 2049 N N . GLN A 1 271 ? -3.639 17.485 26.096 1.00 79.44 271 GLN A N 1
ATOM 2050 C CA . GLN A 1 271 ? -4.017 17.621 27.512 1.00 79.44 271 GLN A CA 1
ATOM 2051 C C . GLN A 1 271 ? -4.232 16.268 28.210 1.00 79.44 271 GLN A C 1
ATOM 2053 O O . GLN A 1 271 ? -4.201 16.203 29.434 1.00 79.44 271 GLN A O 1
ATOM 2058 N N . THR A 1 272 ? -4.410 15.186 27.447 1.00 78.69 272 THR A N 1
ATOM 2059 C CA . THR A 1 272 ? -4.547 13.819 27.975 1.00 78.69 272 THR A CA 1
ATOM 2060 C C . THR A 1 272 ? -3.215 13.181 28.389 1.00 78.69 272 THR A C 1
ATOM 2062 O O . THR A 1 272 ? -3.216 12.072 28.912 1.00 78.69 272 THR A O 1
ATOM 2065 N N . GLY A 1 273 ? -2.079 13.856 28.165 1.00 80.00 273 GLY A N 1
ATOM 2066 C CA . GLY A 1 273 ? -0.743 13.363 28.525 1.00 80.00 273 GLY A CA 1
ATOM 2067 C C . GLY A 1 273 ? -0.100 12.429 27.493 1.00 80.00 273 GLY A C 1
ATOM 2068 O O . GLY A 1 273 ? 1.042 12.019 27.676 1.00 80.00 273 GLY A O 1
ATOM 2069 N N . VAL A 1 274 ? -0.794 12.123 26.393 1.00 84.06 274 VAL A N 1
ATOM 2070 C CA . VAL A 1 274 ? -0.283 11.272 25.309 1.00 84.06 274 VAL A CA 1
ATOM 2071 C C . VAL A 1 274 ? 0.684 12.059 24.405 1.00 84.06 274 VAL A C 1
ATOM 2073 O O . VAL A 1 274 ? 0.351 13.176 23.994 1.00 84.06 274 VAL A O 1
ATOM 2076 N N . PRO A 1 275 ? 1.860 11.510 24.037 1.00 87.62 275 PRO A N 1
ATOM 2077 C CA . PRO A 1 275 ? 2.792 12.179 23.135 1.00 87.62 275 PRO A CA 1
ATOM 2078 C C . PRO A 1 275 ? 2.259 12.210 21.694 1.00 87.62 275 PRO A C 1
ATOM 2080 O O . PRO A 1 275 ? 2.115 11.180 21.032 1.00 87.62 275 PRO A O 1
ATOM 2083 N N . ILE A 1 276 ? 2.017 13.420 21.180 1.00 91.38 276 ILE A N 1
ATOM 2084 C CA . ILE A 1 276 ? 1.553 13.659 19.807 1.00 91.38 276 ILE A CA 1
ATOM 2085 C C . ILE A 1 276 ? 2.598 14.478 19.047 1.00 91.38 276 ILE A C 1
ATOM 2087 O O . IL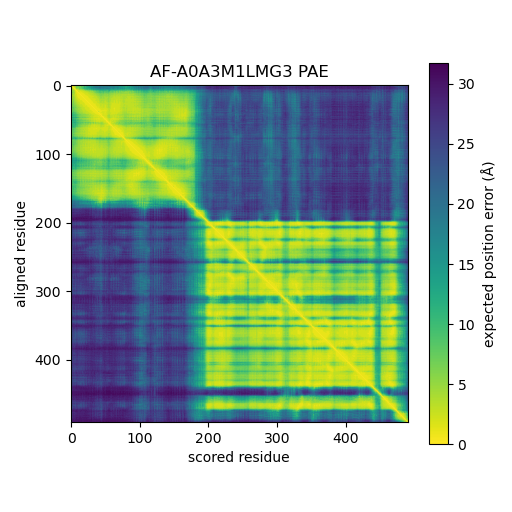E A 1 276 ? 3.069 15.511 19.525 1.00 91.38 276 ILE A O 1
ATOM 2091 N N . ARG A 1 277 ? 2.953 14.029 17.841 1.00 91.25 277 ARG A N 1
ATOM 2092 C CA . ARG A 1 277 ? 3.868 14.711 16.920 1.00 91.25 277 ARG A CA 1
ATOM 2093 C C . ARG A 1 277 ? 3.149 15.049 15.625 1.00 91.25 277 ARG A C 1
ATOM 2095 O O . ARG A 1 277 ? 2.680 14.156 14.928 1.00 91.25 277 ARG A O 1
ATOM 2102 N N . THR A 1 278 ? 3.134 16.325 15.261 1.00 90.12 278 THR A N 1
ATOM 2103 C CA . THR A 1 278 ? 2.655 16.763 13.944 1.00 90.12 278 THR A CA 1
ATOM 2104 C C . T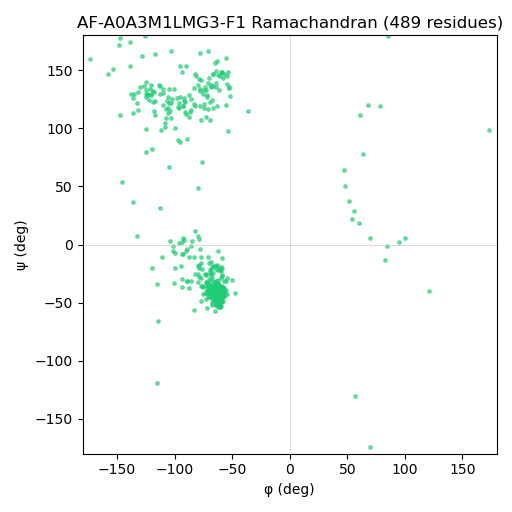HR A 1 278 ? 3.829 16.839 12.974 1.00 90.12 278 THR A C 1
ATOM 2106 O O . THR A 1 278 ? 4.778 17.593 13.189 1.00 90.12 278 THR A O 1
ATOM 2109 N N . LEU A 1 279 ? 3.773 16.054 11.902 1.00 89.75 279 LEU A N 1
ATOM 2110 C CA . LEU A 1 279 ? 4.800 15.955 10.868 1.00 89.75 279 LEU A CA 1
ATOM 2111 C C . LEU A 1 279 ? 4.258 16.508 9.554 1.00 89.75 279 LEU A C 1
ATOM 2113 O O . LEU A 1 279 ? 3.133 16.199 9.176 1.00 89.75 279 LEU A O 1
ATOM 2117 N N . ARG A 1 280 ? 5.063 17.305 8.842 1.00 89.25 280 ARG A N 1
ATOM 2118 C CA . ARG A 1 280 ? 4.652 17.949 7.585 1.00 89.25 280 ARG A CA 1
ATOM 2119 C C . ARG A 1 280 ? 5.499 17.475 6.411 1.00 89.25 280 ARG A C 1
ATOM 2121 O O . ARG A 1 280 ? 6.722 17.631 6.440 1.00 89.25 280 ARG A O 1
ATOM 2128 N N . TYR A 1 281 ? 4.866 16.937 5.369 1.00 89.69 281 TYR A N 1
ATOM 2129 C CA . TYR A 1 281 ? 5.561 16.370 4.209 1.00 89.69 281 TYR A CA 1
ATOM 2130 C C . TYR A 1 281 ? 5.031 16.876 2.864 1.00 89.69 281 TYR A C 1
ATOM 2132 O O . TYR A 1 281 ? 3.833 16.914 2.604 1.00 89.69 281 TYR A O 1
ATOM 2140 N N . ALA A 1 282 ? 5.953 17.211 1.966 1.00 89.44 282 ALA A N 1
ATOM 2141 C CA . ALA A 1 282 ? 5.692 17.469 0.560 1.00 89.44 282 ALA A CA 1
ATOM 2142 C C . ALA A 1 282 ? 5.621 16.141 -0.209 1.00 89.44 282 ALA A C 1
ATOM 2144 O O . ALA A 1 282 ? 6.605 15.401 -0.276 1.00 89.44 282 ALA A O 1
ATOM 2145 N N . VAL A 1 283 ? 4.476 15.848 -0.826 1.00 87.88 283 VAL A N 1
ATOM 2146 C CA . VAL A 1 283 ? 4.204 14.554 -1.476 1.00 87.88 283 VAL A CA 1
ATOM 2147 C C . VAL A 1 283 ? 3.703 14.724 -2.909 1.00 87.88 283 VAL A C 1
ATOM 2149 O O . VAL A 1 283 ? 3.268 15.797 -3.311 1.00 87.88 283 VAL A O 1
ATOM 2152 N N . ARG A 1 284 ? 3.765 13.658 -3.717 1.00 84.56 284 ARG A N 1
ATOM 2153 C CA . ARG A 1 284 ? 3.165 13.635 -5.070 1.00 84.56 284 ARG A CA 1
ATOM 2154 C C . ARG A 1 284 ? 1.692 13.249 -5.061 1.00 84.56 284 ARG A C 1
ATOM 2156 O O . ARG A 1 284 ? 0.942 13.682 -5.926 1.00 84.56 284 ARG A O 1
ATOM 2163 N N . SER A 1 285 ? 1.308 12.418 -4.103 1.00 87.12 285 SER A N 1
ATOM 2164 C CA . SER A 1 285 ? -0.062 11.991 -3.854 1.00 87.12 285 SER A CA 1
ATOM 2165 C C . SER A 1 285 ? -0.193 11.632 -2.377 1.00 87.12 285 SER A C 1
ATOM 2167 O O . SER A 1 285 ? 0.802 11.253 -1.753 1.00 87.12 285 SER A O 1
ATOM 2169 N N . LEU A 1 286 ? -1.389 11.784 -1.814 1.00 88.00 286 LEU A N 1
ATOM 2170 C CA . LEU A 1 286 ? -1.647 11.540 -0.392 1.00 88.00 286 LEU A CA 1
ATOM 2171 C C . LEU A 1 286 ? -1.541 10.046 -0.050 1.00 88.00 286 LEU A C 1
ATOM 2173 O O . LEU A 1 286 ? -0.982 9.675 0.980 1.00 88.00 286 LEU A O 1
ATOM 2177 N N . ASP A 1 287 ? -2.003 9.178 -0.952 1.00 85.25 287 ASP A N 1
ATOM 2178 C CA . ASP A 1 287 ? -1.922 7.724 -0.827 1.00 85.25 287 ASP A CA 1
ATOM 2179 C C . ASP A 1 287 ? -0.471 7.238 -0.849 1.00 85.25 287 ASP A C 1
ATOM 2181 O O . ASP A 1 287 ? -0.008 6.631 0.118 1.00 85.25 287 ASP A O 1
ATOM 2185 N N . SER A 1 288 ? 0.280 7.556 -1.911 1.00 85.62 288 SER A N 1
ATOM 2186 C CA . SER A 1 288 ? 1.681 7.135 -2.004 1.00 85.62 288 SER A CA 1
ATOM 2187 C C . SER A 1 288 ? 2.544 7.790 -0.927 1.00 85.62 288 SER A C 1
ATOM 2189 O O . SER A 1 288 ? 3.510 7.188 -0.480 1.00 85.62 288 SER A O 1
ATOM 2191 N N . GLY A 1 289 ? 2.217 9.024 -0.529 1.00 86.88 289 GLY A N 1
ATOM 2192 C CA . GLY A 1 289 ? 2.905 9.752 0.535 1.00 86.88 289 GLY A CA 1
ATOM 2193 C C . GLY A 1 289 ? 2.759 9.066 1.889 1.00 86.88 289 GLY A C 1
ATOM 2194 O O . GLY A 1 289 ? 3.760 8.836 2.560 1.00 86.88 289 GLY A O 1
ATOM 2195 N N . THR A 1 290 ? 1.536 8.661 2.242 1.00 91.25 290 THR A N 1
ATOM 2196 C CA . THR A 1 290 ? 1.256 7.910 3.475 1.00 91.25 290 THR A CA 1
ATOM 2197 C C . THR A 1 290 ? 2.009 6.580 3.498 1.00 91.25 290 THR A C 1
ATOM 2199 O O . THR A 1 290 ? 2.678 6.261 4.478 1.00 91.25 290 THR A O 1
ATOM 2202 N N . VAL A 1 291 ? 1.928 5.810 2.406 1.00 89.56 291 VAL A N 1
ATOM 2203 C CA . VAL A 1 291 ? 2.594 4.502 2.309 1.00 89.56 291 VAL A CA 1
ATOM 2204 C C . VAL A 1 291 ? 4.114 4.659 2.374 1.00 89.56 291 VAL A C 1
ATOM 2206 O O . VAL A 1 291 ? 4.750 3.980 3.172 1.00 89.56 291 VAL A O 1
ATOM 2209 N N . ALA A 1 292 ? 4.690 5.594 1.613 1.00 83.44 292 ALA A N 1
ATOM 2210 C CA . ALA A 1 292 ? 6.130 5.848 1.625 1.00 83.44 292 ALA A CA 1
ATOM 2211 C C . ALA A 1 292 ? 6.626 6.328 2.998 1.00 83.44 292 ALA A C 1
ATOM 2213 O O . ALA A 1 292 ? 7.725 5.966 3.413 1.00 83.44 292 ALA A O 1
ATOM 2214 N N . PHE A 1 293 ? 5.823 7.116 3.723 1.00 88.31 293 PHE A N 1
ATOM 2215 C CA . PHE A 1 293 ? 6.150 7.507 5.091 1.00 88.31 293 PHE A CA 1
ATOM 2216 C C . PHE A 1 293 ? 6.224 6.281 6.006 1.00 88.31 293 PHE A C 1
ATOM 2218 O O . PHE A 1 293 ? 7.227 6.108 6.693 1.00 88.31 293 PHE A O 1
ATOM 2225 N N . ALA A 1 294 ? 5.210 5.411 5.981 1.00 88.38 294 ALA A N 1
ATOM 2226 C CA . ALA A 1 294 ? 5.190 4.188 6.785 1.00 88.38 294 ALA A CA 1
ATOM 2227 C C . ALA A 1 294 ? 6.303 3.194 6.393 1.00 88.38 294 ALA A C 1
ATOM 2229 O O . ALA A 1 294 ? 6.821 2.480 7.245 1.00 88.38 294 ALA A O 1
ATOM 2230 N N . GLU A 1 295 ? 6.711 3.153 5.121 1.00 84.62 295 GLU A N 1
ATOM 2231 C CA . GLU A 1 295 ? 7.863 2.357 4.673 1.00 84.62 295 GLU A CA 1
ATOM 2232 C C . GLU A 1 295 ? 9.193 2.909 5.203 1.00 84.62 295 GLU A C 1
ATOM 2234 O O . GLU A 1 295 ? 10.078 2.133 5.563 1.00 84.62 295 GLU A O 1
ATOM 2239 N N . ALA A 1 296 ? 9.328 4.236 5.272 1.00 79.81 296 ALA A N 1
ATOM 2240 C CA . ALA A 1 296 ? 10.524 4.904 5.780 1.00 79.81 296 ALA A CA 1
ATOM 2241 C C . ALA A 1 296 ? 10.634 4.896 7.316 1.00 79.81 296 ALA A C 1
ATOM 2243 O O . ALA A 1 296 ? 11.722 5.141 7.833 1.00 79.81 296 ALA A O 1
ATOM 2244 N N . HIS A 1 297 ? 9.537 4.609 8.025 1.00 83.12 297 HIS A N 1
ATOM 2245 C CA . HIS A 1 297 ? 9.436 4.636 9.488 1.00 83.12 297 HIS A CA 1
ATOM 2246 C C . HIS A 1 297 ? 8.929 3.279 10.008 1.00 83.12 297 HIS A C 1
ATOM 2248 O O . HIS A 1 297 ? 7.735 3.123 10.287 1.00 83.12 297 HIS A O 1
ATOM 2254 N N . PRO A 1 298 ? 9.809 2.260 10.112 1.00 80.62 298 PRO A N 1
ATOM 2255 C CA . PRO A 1 298 ? 9.432 0.904 10.507 1.00 80.62 298 PRO A CA 1
ATOM 2256 C C . PRO A 1 298 ? 8.766 0.796 11.882 1.00 80.62 298 PRO A C 1
ATOM 2258 O O . PRO A 1 298 ? 8.099 -0.209 12.133 1.00 80.62 298 PRO A O 1
ATOM 2261 N N . GLU A 1 299 ? 8.952 1.790 12.750 1.00 84.38 299 GLU A N 1
ATOM 2262 C CA . GLU A 1 299 ? 8.317 1.923 14.061 1.00 84.38 299 GLU A CA 1
ATOM 2263 C C . GLU A 1 299 ? 6.804 2.176 13.983 1.00 84.38 299 GLU A C 1
ATOM 2265 O O . GLU A 1 299 ? 6.094 1.919 14.953 1.00 84.38 299 GLU A O 1
ATOM 2270 N N . VAL A 1 300 ? 6.285 2.633 12.834 1.00 90.00 300 VAL A N 1
ATOM 2271 C CA . VAL A 1 300 ? 4.841 2.780 12.607 1.00 90.00 300 VAL A CA 1
ATOM 2272 C C . VAL A 1 300 ? 4.198 1.396 12.524 1.00 90.00 300 VAL A C 1
ATOM 2274 O O . VAL A 1 300 ? 4.354 0.666 11.539 1.00 90.00 300 VAL A O 1
ATOM 2277 N N . GLY A 1 301 ? 3.457 1.032 13.570 1.00 89.62 301 GLY A N 1
ATOM 2278 C CA . GLY A 1 301 ? 2.749 -0.244 13.671 1.00 89.62 301 GLY A CA 1
ATOM 2279 C C . GLY A 1 301 ? 1.337 -0.205 13.108 1.00 89.62 301 GLY A C 1
ATOM 2280 O O . GLY A 1 301 ? 0.878 -1.206 12.557 1.00 89.62 301 GLY A O 1
ATOM 2281 N N . LEU A 1 302 ? 0.680 0.954 13.192 1.00 93.62 302 LEU A N 1
ATOM 2282 C CA . LEU A 1 302 ? -0.714 1.133 12.800 1.00 93.62 302 LEU A CA 1
ATOM 2283 C C . LEU A 1 302 ? -0.907 2.442 12.033 1.00 93.62 302 LEU A C 1
ATOM 2285 O O . LEU A 1 302 ? -0.541 3.510 12.517 1.00 93.62 302 LEU A O 1
ATOM 2289 N N . ILE A 1 303 ? -1.560 2.376 10.875 1.00 95.44 303 ILE A N 1
ATOM 2290 C CA . ILE A 1 303 ? -2.133 3.548 10.208 1.00 95.44 303 ILE A CA 1
ATOM 2291 C C . ILE A 1 303 ? -3.606 3.636 10.587 1.00 95.44 303 ILE A C 1
ATOM 2293 O O . ILE A 1 303 ? -4.385 2.747 10.246 1.00 95.44 303 ILE A O 1
ATOM 2297 N N . LEU A 1 304 ? -3.991 4.713 11.263 1.00 95.19 304 LEU A N 1
ATOM 2298 C CA . LEU A 1 304 ? -5.369 4.998 11.634 1.00 95.19 304 LEU A CA 1
ATOM 2299 C C . LEU A 1 304 ? -5.895 6.147 10.773 1.00 95.19 304 LEU A C 1
ATOM 2301 O O . LEU A 1 304 ? -5.390 7.263 10.820 1.00 95.19 304 LEU A O 1
ATOM 2305 N N . THR A 1 305 ? -6.911 5.877 9.966 1.00 92.69 305 THR A N 1
ATOM 2306 C CA . THR A 1 305 ? -7.471 6.850 9.023 1.00 92.69 305 THR A CA 1
ATOM 2307 C C . THR A 1 305 ? -8.993 6.770 8.997 1.00 92.69 305 THR A C 1
ATOM 2309 O O . THR A 1 305 ? -9.576 5.900 9.641 1.00 92.69 305 THR A O 1
ATOM 2312 N N . SER A 1 306 ? -9.655 7.672 8.277 1.00 88.25 306 SER A N 1
ATOM 2313 C CA . SER A 1 306 ? -11.110 7.708 8.172 1.00 88.25 306 SER A CA 1
ATOM 2314 C C . SER A 1 306 ? -11.614 7.475 6.752 1.00 88.25 306 SER A C 1
ATOM 2316 O O . SER A 1 306 ? -10.891 7.549 5.751 1.00 88.25 306 SER A O 1
ATOM 2318 N N . TRP A 1 307 ? -12.902 7.164 6.682 1.00 84.00 307 TRP A N 1
ATOM 2319 C CA . TRP A 1 307 ? -13.683 7.131 5.462 1.00 84.00 307 TRP A CA 1
ATOM 2320 C C . TRP A 1 307 ? -14.901 8.031 5.619 1.00 84.00 307 TRP A C 1
ATOM 2322 O O . TRP A 1 307 ? -15.545 8.035 6.668 1.00 84.00 307 TRP A O 1
ATOM 2332 N N . ARG A 1 308 ? -15.247 8.770 4.562 1.00 67.62 308 ARG A N 1
ATOM 2333 C CA . ARG A 1 308 ? -16.379 9.698 4.576 1.00 67.62 308 ARG A CA 1
ATOM 2334 C C . ARG A 1 308 ? -17.362 9.391 3.446 1.00 67.62 308 ARG A C 1
ATOM 2336 O O . ARG A 1 308 ? -16.972 9.241 2.290 1.00 67.62 308 ARG A O 1
ATOM 2343 N N . GLY A 1 309 ? -18.651 9.341 3.781 1.00 63.94 309 GLY A N 1
ATOM 2344 C CA . GLY A 1 309 ? -19.746 9.061 2.843 1.00 63.94 309 GLY A CA 1
ATOM 2345 C C . GLY A 1 309 ? -20.019 7.567 2.621 1.00 63.94 309 GLY A C 1
ATOM 2346 O O . GLY A 1 309 ? -19.351 6.714 3.198 1.00 63.94 309 GLY A O 1
ATOM 2347 N N . SER A 1 310 ? -21.018 7.252 1.787 1.00 63.31 310 SER A N 1
ATOM 2348 C CA . SER A 1 310 ? -21.451 5.867 1.553 1.00 63.31 310 SER A CA 1
ATOM 2349 C C . SER A 1 310 ? -20.391 5.020 0.849 1.00 63.31 310 SER A C 1
ATOM 2351 O O . SER A 1 310 ? -19.655 5.499 -0.026 1.00 63.31 310 SER A O 1
ATOM 2353 N N . LEU A 1 311 ? -20.359 3.732 1.185 1.00 63.50 311 LEU A N 1
ATOM 2354 C CA . LEU A 1 311 ? -19.461 2.722 0.621 1.00 63.50 311 LEU A CA 1
ATOM 2355 C C . LEU A 1 311 ? -19.955 2.225 -0.751 1.00 63.50 311 LEU A C 1
ATOM 2357 O O . LEU A 1 311 ? -20.024 1.034 -1.039 1.00 63.50 311 LEU A O 1
ATOM 2361 N N . SER A 1 312 ? -20.301 3.156 -1.643 1.00 59.53 312 SER A N 1
ATOM 2362 C CA . SER A 1 312 ? -20.679 2.817 -3.020 1.00 59.53 312 SER A CA 1
ATOM 2363 C C . SER A 1 312 ? -19.468 2.341 -3.830 1.00 59.53 312 SER A C 1
ATOM 2365 O O . SER A 1 312 ? -18.370 2.892 -3.711 1.00 59.53 312 SER A O 1
ATOM 2367 N N . SER A 1 313 ? -19.664 1.362 -4.720 1.00 57.25 313 SER A N 1
ATOM 2368 C CA . SER A 1 313 ? -18.579 0.777 -5.524 1.00 57.25 313 SER A CA 1
ATOM 2369 C C . SER A 1 313 ? -17.796 1.815 -6.342 1.00 57.25 313 SER A C 1
ATOM 2371 O O . SER A 1 313 ? -16.591 1.658 -6.530 1.00 57.25 313 SER A O 1
ATOM 2373 N N . SER A 1 314 ? -18.446 2.898 -6.786 1.00 55.09 314 SER A N 1
ATOM 2374 C CA . SER A 1 314 ? -17.810 3.993 -7.530 1.00 55.09 314 SER A CA 1
ATOM 2375 C C . SER A 1 314 ? -16.936 4.899 -6.660 1.00 55.09 314 SER A C 1
ATOM 2377 O O . SER A 1 314 ? -15.891 5.335 -7.128 1.00 55.09 314 SER A O 1
ATOM 2379 N N . ARG A 1 315 ? -17.311 5.154 -5.397 1.00 62.72 315 ARG A N 1
ATOM 2380 C CA . ARG A 1 315 ? -16.478 5.918 -4.445 1.00 62.72 315 ARG A CA 1
ATOM 2381 C C . ARG A 1 315 ? -15.362 5.080 -3.848 1.00 62.72 315 ARG A C 1
ATOM 2383 O O . ARG A 1 315 ? -14.322 5.619 -3.491 1.00 62.72 315 ARG A O 1
ATOM 2390 N N . ILE A 1 316 ? -15.567 3.767 -3.753 1.00 60.44 316 ILE A N 1
ATOM 2391 C CA . ILE A 1 316 ? -14.520 2.849 -3.312 1.00 60.44 316 ILE A CA 1
ATOM 2392 C C . ILE A 1 316 ? -13.409 2.743 -4.352 1.00 60.44 316 ILE A C 1
ATOM 2394 O O . ILE A 1 316 ? -12.224 2.662 -4.017 1.00 60.44 316 ILE A O 1
ATOM 2398 N N . TYR A 1 317 ? -13.779 2.756 -5.629 1.00 53.22 317 TYR A N 1
ATOM 2399 C CA . TYR A 1 317 ? -12.824 2.666 -6.715 1.00 53.22 317 TYR A CA 1
ATOM 2400 C C . TYR A 1 317 ? -12.039 3.977 -6.872 1.00 53.22 317 TYR A C 1
ATOM 2402 O O . TYR A 1 317 ? -12.567 4.992 -7.309 1.00 53.22 317 TYR A O 1
ATOM 2410 N N . GLY A 1 318 ? -10.751 3.943 -6.520 1.00 60.47 318 GLY A N 1
ATOM 2411 C CA . GLY A 1 318 ? -9.851 5.095 -6.626 1.00 60.47 318 GLY A CA 1
ATOM 2412 C C . GLY A 1 318 ? -9.704 5.930 -5.351 1.00 60.47 318 GLY A C 1
ATOM 2413 O O . GLY A 1 318 ? -8.945 6.899 -5.382 1.00 60.47 318 GLY A O 1
ATOM 2414 N N . SER A 1 319 ? -10.349 5.556 -4.237 1.00 74.06 319 SER A N 1
ATOM 2415 C CA . SER A 1 319 ? -10.188 6.279 -2.970 1.00 74.06 319 SER A CA 1
ATOM 2416 C C . SER A 1 319 ? -8.771 6.148 -2.399 1.00 74.06 319 SER A C 1
ATOM 2418 O O . SER A 1 319 ? -8.112 5.112 -2.530 1.00 74.06 319 SER A O 1
ATOM 2420 N N . LEU A 1 320 ? -8.305 7.208 -1.732 1.00 78.81 320 LEU A N 1
ATOM 2421 C CA . LEU A 1 320 ? -7.004 7.242 -1.055 1.00 78.81 320 LEU A CA 1
ATOM 2422 C C . LEU A 1 320 ? -6.910 6.145 0.011 1.00 78.81 320 LEU A C 1
ATOM 2424 O O . LEU A 1 320 ? -5.946 5.383 0.042 1.00 78.81 320 LEU A O 1
ATOM 2428 N N . THR A 1 321 ? -7.961 6.010 0.819 1.00 83.38 321 THR A N 1
ATOM 2429 C CA . THR A 1 321 ? -8.054 5.034 1.905 1.00 83.38 321 THR A CA 1
ATOM 2430 C C . THR A 1 321 ? -7.929 3.597 1.403 1.00 83.38 321 THR A C 1
ATOM 2432 O O . THR A 1 321 ? -7.214 2.805 2.011 1.00 83.38 321 THR A O 1
ATOM 2435 N N . LYS A 1 322 ? -8.535 3.257 0.253 1.00 79.06 322 LYS A N 1
ATOM 2436 C CA . LYS A 1 322 ? -8.380 1.929 -0.366 1.00 79.06 322 LYS A CA 1
ATOM 2437 C C . LYS A 1 322 ? -6.928 1.652 -0.751 1.00 79.06 322 LYS A C 1
ATOM 2439 O O . LYS A 1 322 ? -6.415 0.570 -0.484 1.00 79.06 322 LYS A O 1
ATOM 2444 N N . LYS A 1 323 ? -6.255 2.624 -1.365 1.00 80.25 323 LYS A N 1
ATOM 2445 C CA . LYS A 1 323 ? -4.858 2.465 -1.783 1.00 80.25 323 LYS A CA 1
ATOM 2446 C C . LYS A 1 323 ? -3.905 2.346 -0.591 1.00 80.25 323 LYS A C 1
ATOM 2448 O O . LYS A 1 323 ? -2.968 1.557 -0.654 1.00 80.25 323 LYS A O 1
ATOM 2453 N N . ILE A 1 324 ? -4.161 3.075 0.499 1.00 85.69 324 ILE A N 1
ATOM 2454 C CA . ILE A 1 324 ? -3.426 2.926 1.766 1.00 85.69 324 ILE A CA 1
ATOM 2455 C C . ILE A 1 324 ? -3.663 1.525 2.341 1.00 85.69 324 ILE A C 1
ATOM 2457 O O . ILE A 1 324 ? -2.709 0.834 2.689 1.00 85.69 324 ILE A O 1
ATOM 2461 N N . LEU A 1 325 ? -4.919 1.071 2.374 1.00 81.19 325 LEU A N 1
ATOM 2462 C CA . LEU A 1 325 ? -5.277 -0.271 2.825 1.00 81.19 325 LEU A CA 1
ATOM 2463 C C . LEU A 1 325 ? -4.554 -1.357 2.009 1.00 81.19 325 LEU A C 1
ATOM 2465 O O . LEU A 1 325 ? -4.098 -2.334 2.582 1.00 81.19 325 LEU A O 1
ATOM 2469 N N . GLU A 1 326 ? -4.397 -1.197 0.696 1.00 75.06 326 GLU A N 1
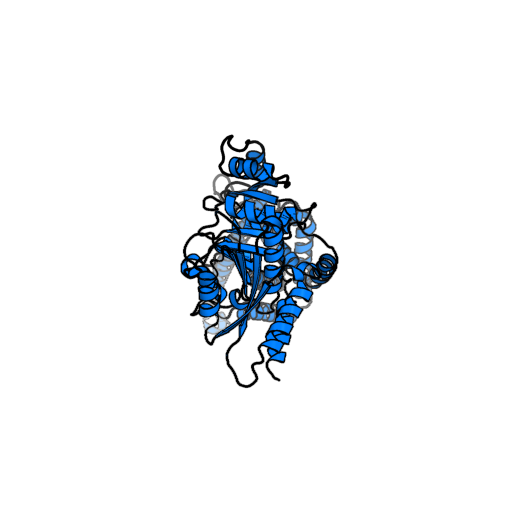ATOM 2470 C CA . GLU A 1 326 ? -3.709 -2.176 -0.160 1.00 75.06 326 GLU A CA 1
ATOM 2471 C C . GLU A 1 326 ? -2.175 -2.088 -0.103 1.00 75.06 326 GLU A C 1
ATOM 2473 O O . GLU A 1 326 ? -1.496 -3.102 -0.269 1.00 75.06 326 GLU A O 1
ATOM 2478 N N . GLY A 1 327 ? -1.626 -0.886 0.094 1.00 77.06 327 GLY A N 1
ATOM 2479 C CA . GLY A 1 327 ? -0.194 -0.611 -0.032 1.00 77.06 327 GLY A CA 1
ATOM 2480 C C . GLY A 1 327 ? 0.589 -0.565 1.279 1.00 77.06 327 GLY A C 1
ATOM 2481 O O . GLY A 1 327 ? 1.809 -0.697 1.237 1.00 77.06 327 GLY A O 1
ATOM 2482 N N . ALA A 1 328 ? -0.066 -0.371 2.427 1.00 83.94 328 ALA A N 1
ATOM 2483 C CA . ALA A 1 328 ? 0.636 -0.098 3.679 1.00 83.94 328 ALA A CA 1
ATOM 2484 C C . ALA A 1 328 ? 1.452 -1.303 4.201 1.00 83.94 328 ALA A C 1
ATOM 2486 O O . ALA A 1 328 ? 0.915 -2.419 4.266 1.00 83.94 328 ALA A O 1
ATOM 2487 N N . PRO A 1 329 ? 2.707 -1.072 4.649 1.00 84.44 329 PRO A N 1
ATOM 2488 C CA . PRO A 1 329 ? 3.627 -2.093 5.167 1.00 84.44 329 PRO A CA 1
ATOM 2489 C C . PRO A 1 329 ? 3.383 -2.456 6.647 1.00 84.44 329 PRO A C 1
ATOM 2491 O O . PRO A 1 329 ? 4.231 -3.078 7.288 1.00 84.44 329 PRO A O 1
ATOM 2494 N N . CYS A 1 330 ? 2.258 -2.019 7.206 1.00 88.19 330 CYS A N 1
ATOM 2495 C CA . CYS A 1 330 ? 1.864 -2.181 8.599 1.00 88.19 330 CYS A CA 1
ATOM 2496 C C . CYS A 1 330 ? 0.337 -2.303 8.705 1.00 88.19 330 CYS A C 1
ATOM 2498 O O . CYS A 1 330 ? -0.370 -2.290 7.686 1.00 88.19 330 CYS A O 1
ATOM 2500 N N . ASP A 1 331 ? -0.161 -2.510 9.923 1.00 91.69 331 ASP A N 1
ATOM 2501 C CA . ASP A 1 331 ? -1.587 -2.675 10.169 1.00 91.69 331 ASP A CA 1
ATOM 2502 C C . ASP A 1 331 ? -2.339 -1.386 9.811 1.00 91.69 331 ASP A C 1
ATOM 2504 O O . ASP A 1 331 ? -1.805 -0.280 9.903 1.00 91.69 331 ASP A O 1
ATOM 2508 N N . VAL A 1 332 ? -3.587 -1.515 9.367 1.00 92.69 332 VAL A N 1
ATOM 2509 C CA . VAL A 1 332 ? -4.415 -0.370 8.969 1.00 92.69 332 VAL A CA 1
ATOM 2510 C C . VAL A 1 332 ? -5.779 -0.483 9.627 1.00 92.69 332 VAL A C 1
ATOM 2512 O O . VAL A 1 332 ? -6.427 -1.526 9.536 1.00 92.69 332 VAL A O 1
ATOM 2515 N N . ALA A 1 333 ? -6.231 0.604 10.241 1.00 93.44 333 ALA A N 1
ATOM 2516 C CA . ALA A 1 333 ? -7.574 0.760 10.767 1.00 93.44 333 ALA A CA 1
ATOM 2517 C C . ALA A 1 333 ? -8.260 1.955 10.090 1.00 93.44 333 ALA A C 1
ATOM 2519 O O . ALA A 1 333 ? -7.707 3.053 10.015 1.00 93.44 333 ALA A O 1
ATOM 2520 N N . VAL A 1 334 ? -9.461 1.727 9.568 1.00 92.12 334 VAL A N 1
ATOM 2521 C CA . VAL A 1 334 ? -10.259 2.716 8.843 1.00 92.12 334 VAL A CA 1
ATOM 2522 C C . VAL A 1 334 ? -11.553 2.953 9.604 1.00 92.12 334 VAL A C 1
ATOM 2524 O O . VAL A 1 334 ? -12.377 2.048 9.725 1.00 92.12 334 VAL A O 1
ATOM 2527 N N . LEU A 1 335 ? -11.732 4.169 10.108 1.00 91.75 335 LEU A N 1
ATOM 2528 C CA . LEU A 1 335 ? -12.914 4.582 10.849 1.00 91.75 335 LEU A CA 1
ATOM 2529 C C . LEU A 1 335 ? -13.969 5.183 9.915 1.00 91.75 335 LEU A C 1
ATOM 2531 O O . LEU A 1 335 ? -13.737 6.190 9.247 1.00 91.75 335 LEU A O 1
ATOM 2535 N N . LEU A 1 336 ? -15.158 4.598 9.933 1.00 89.19 336 LEU A N 1
ATOM 2536 C CA . LEU A 1 336 ? -16.387 5.179 9.416 1.00 89.19 336 LEU A CA 1
ATOM 2537 C C . LEU A 1 336 ? -17.134 5.800 10.591 1.00 89.19 336 LEU A C 1
ATOM 2539 O O . LEU A 1 336 ? -17.912 5.126 11.268 1.00 89.19 336 LEU A O 1
ATOM 2543 N N . ALA A 1 337 ? -16.853 7.073 10.854 1.00 87.12 337 ALA A N 1
ATOM 2544 C CA . ALA A 1 337 ? -17.478 7.798 11.951 1.00 87.12 337 ALA A CA 1
ATOM 2545 C C . ALA A 1 337 ? -18.933 8.163 11.607 1.00 87.12 337 ALA A C 1
ATOM 2547 O O . ALA A 1 337 ? -19.219 8.665 10.515 1.00 87.12 337 ALA A O 1
ATOM 2548 N N . ARG A 1 338 ? -19.840 7.906 12.551 1.00 86.12 338 ARG A N 1
ATOM 2549 C CA . ARG A 1 338 ? -21.229 8.387 12.565 1.00 86.12 338 ARG A CA 1
ATOM 2550 C C . ARG A 1 338 ? -21.388 9.317 13.771 1.00 86.12 338 ARG A C 1
ATOM 2552 O O . ARG A 1 338 ? -20.654 10.295 13.861 1.00 86.12 338 ARG A O 1
ATOM 2559 N N . ASP A 1 339 ? -22.274 9.001 14.711 1.00 80.50 339 ASP A N 1
ATOM 2560 C CA . ASP A 1 339 ? -22.186 9.569 16.055 1.00 80.50 339 ASP A CA 1
ATOM 2561 C C . ASP A 1 339 ? -21.026 8.880 16.790 1.00 80.50 339 ASP A C 1
ATOM 2563 O O . ASP A 1 339 ? -20.993 7.654 16.914 1.00 80.50 339 ASP A O 1
ATOM 2567 N N . PHE A 1 340 ? -20.017 9.663 17.161 1.00 81.31 340 PHE A N 1
ATOM 2568 C CA . PHE A 1 340 ? -18.825 9.196 17.874 1.00 81.31 340 PHE A CA 1
ATOM 2569 C C . PHE A 1 340 ? -18.460 10.159 19.012 1.00 81.31 340 PHE A C 1
ATOM 2571 O O . PHE A 1 340 ? -17.292 10.462 19.271 1.00 81.31 340 PHE A O 1
ATOM 2578 N N . SER A 1 341 ? -19.497 10.705 19.652 1.00 77.44 341 SER A N 1
ATOM 2579 C CA . SER A 1 341 ? -19.396 11.650 20.767 1.00 77.44 341 SER A CA 1
ATOM 2580 C C . SER A 1 341 ? -18.941 10.987 22.069 1.00 77.44 341 SER A C 1
ATOM 2582 O O . SER A 1 341 ? -18.195 11.596 22.838 1.00 77.44 341 SER A O 1
ATOM 2584 N N . GLU A 1 342 ? -19.297 9.723 22.291 1.00 84.38 342 GLU A N 1
ATOM 2585 C CA . GLU A 1 342 ? -18.876 8.892 23.421 1.00 84.38 342 GLU A CA 1
ATOM 2586 C C . GLU A 1 342 ? -18.559 7.467 22.952 1.00 84.38 342 GLU A C 1
ATOM 2588 O O . GLU A 1 342 ? -19.085 7.010 21.939 1.00 84.38 342 GLU A O 1
ATOM 2593 N N . LEU A 1 343 ? -17.682 6.769 23.680 1.00 91.81 343 LEU A N 1
ATOM 2594 C CA . LEU A 1 343 ? -17.390 5.359 23.442 1.00 91.81 343 LEU A CA 1
ATOM 2595 C C . LEU A 1 343 ? -17.621 4.575 24.734 1.00 91.81 343 LEU A C 1
ATOM 2597 O O . LEU A 1 343 ? -16.771 4.574 25.615 1.00 91.81 343 LEU A O 1
ATOM 2601 N N . LYS A 1 344 ? -18.782 3.927 24.853 1.00 95.25 344 LYS A N 1
ATOM 2602 C CA . LYS A 1 344 ? -19.206 3.170 26.041 1.00 95.25 344 LYS A CA 1
ATOM 2603 C C . LYS A 1 344 ? -19.357 1.684 25.762 1.00 95.25 344 LYS A C 1
ATOM 2605 O O . LYS A 1 344 ? -19.080 0.877 26.642 1.00 95.25 344 LYS A O 1
ATOM 2610 N N . ARG A 1 345 ? -19.790 1.306 24.558 1.00 96.50 345 ARG A N 1
ATOM 2611 C CA . ARG A 1 345 ? -20.043 -0.087 24.171 1.00 96.50 345 ARG A CA 1
ATOM 2612 C C . ARG A 1 345 ? -19.422 -0.399 22.813 1.00 96.50 345 ARG A C 1
ATOM 2614 O O . ARG A 1 345 ? -19.766 0.199 21.796 1.00 96.50 345 ARG A O 1
ATOM 2621 N N . ILE A 1 346 ? -18.537 -1.392 22.790 1.00 97.75 346 ILE A N 1
ATOM 2622 C CA . ILE A 1 346 ? -17.832 -1.870 21.597 1.00 97.75 346 ILE A CA 1
ATOM 2623 C C . ILE A 1 346 ? -18.298 -3.289 21.265 1.00 97.75 346 ILE A C 1
ATOM 2625 O O . ILE A 1 346 ? -18.279 -4.180 22.116 1.00 97.75 346 ILE A O 1
ATOM 2629 N N . LEU A 1 347 ? -18.676 -3.517 20.009 1.00 97.62 347 LEU A N 1
ATOM 2630 C CA . LEU A 1 347 ? -19.032 -4.830 19.476 1.00 97.62 347 LEU A CA 1
ATOM 2631 C C . LEU A 1 347 ? -17.960 -5.305 18.498 1.00 97.62 347 LEU A C 1
ATOM 2633 O O . LEU A 1 347 ? -17.568 -4.566 17.596 1.00 97.62 347 LEU A O 1
ATOM 2637 N N . ILE A 1 348 ? -17.524 -6.558 18.619 1.00 95.38 348 ILE A N 1
ATOM 2638 C CA . ILE A 1 348 ? -16.654 -7.192 17.626 1.00 95.38 348 ILE A CA 1
ATOM 2639 C C . ILE A 1 348 ? -17.158 -8.583 17.221 1.00 95.38 348 ILE A C 1
ATOM 2641 O O . ILE A 1 348 ? -17.144 -9.507 18.036 1.00 95.38 348 ILE A O 1
ATOM 2645 N N . PRO A 1 349 ? -17.545 -8.783 15.950 1.00 91.62 349 PRO A N 1
ATOM 2646 C CA . PRO A 1 349 ? -17.793 -10.106 15.393 1.00 91.62 349 PRO A CA 1
ATOM 2647 C C . PRO A 1 349 ? -16.487 -10.894 15.190 1.00 91.62 349 PRO A C 1
ATOM 2649 O O . PRO A 1 349 ? -15.553 -10.422 14.539 1.00 91.62 349 PRO A O 1
ATOM 2652 N N . ILE A 1 350 ? -16.419 -12.131 15.691 1.00 83.25 350 ILE A N 1
ATOM 2653 C CA . ILE A 1 350 ? -15.215 -12.976 15.638 1.00 83.25 350 ILE A CA 1
ATOM 2654 C C . ILE A 1 350 ? -15.379 -14.135 14.645 1.00 83.25 350 ILE A C 1
ATOM 2656 O O . ILE A 1 350 ? -15.937 -15.187 14.962 1.00 83.25 350 ILE A O 1
ATOM 2660 N N . GLY A 1 351 ? -14.790 -13.964 13.455 1.00 67.88 351 GLY A N 1
ATOM 2661 C CA . GLY A 1 351 ? -14.696 -14.990 12.402 1.00 67.88 351 GLY A CA 1
ATOM 2662 C C . GLY A 1 351 ? -13.410 -15.838 12.414 1.00 67.88 351 GLY A C 1
ATOM 2663 O O . GLY A 1 351 ? -13.217 -16.666 11.533 1.00 67.88 351 GLY A O 1
ATOM 2664 N N . GLY A 1 352 ? -12.498 -15.631 13.374 1.00 64.19 352 GLY A N 1
ATOM 2665 C CA . GLY A 1 352 ? -11.274 -16.439 13.559 1.00 64.19 352 GLY A CA 1
ATOM 2666 C C . GLY A 1 352 ? -10.056 -16.073 12.688 1.00 64.19 352 GLY A C 1
ATOM 2667 O O . GLY A 1 352 ? -8.943 -16.506 12.995 1.00 64.19 352 GLY A O 1
ATOM 2668 N N . GLY A 1 353 ? -10.231 -15.248 11.650 1.00 71.81 353 GLY A N 1
ATOM 2669 C CA . GLY A 1 353 ? -9.153 -14.793 10.762 1.00 71.81 353 GLY A CA 1
ATOM 2670 C C . GLY A 1 353 ? -8.159 -13.797 11.396 1.00 71.81 353 GLY A C 1
ATOM 2671 O O . GLY A 1 353 ? -8.438 -13.211 12.447 1.00 71.81 353 GLY A O 1
ATOM 2672 N N . PRO A 1 354 ? -7.001 -13.551 10.750 1.00 77.00 354 PRO A N 1
ATOM 2673 C CA . PRO A 1 354 ? -5.939 -12.672 11.263 1.00 77.00 354 PRO A CA 1
ATOM 2674 C C . PRO A 1 354 ? -6.411 -11.231 11.504 1.00 77.00 354 PRO A C 1
ATOM 2676 O O . PRO A 1 354 ? -5.982 -10.592 12.464 1.00 77.00 354 PRO A O 1
ATOM 2679 N N . HIS A 1 355 ? -7.312 -10.735 10.655 1.00 84.81 355 HIS A N 1
ATOM 2680 C CA . HIS A 1 355 ? -7.879 -9.390 10.729 1.00 84.81 355 HIS A CA 1
ATOM 2681 C C . HIS A 1 355 ? -8.834 -9.231 11.916 1.00 84.81 355 HIS A C 1
ATOM 2683 O O . HIS A 1 355 ? -8.740 -8.252 12.647 1.00 84.81 355 HIS A O 1
ATOM 2689 N N . ALA A 1 356 ? -9.683 -10.232 12.173 1.00 84.25 356 ALA A N 1
ATOM 2690 C CA . ALA A 1 356 ? -10.560 -10.247 13.343 1.00 84.25 356 ALA A CA 1
ATOM 2691 C C . ALA A 1 356 ? -9.760 -10.328 14.655 1.00 84.25 356 ALA A C 1
ATOM 2693 O O . ALA A 1 356 ? -10.115 -9.683 15.635 1.00 84.25 356 ALA A O 1
ATOM 2694 N N . ARG A 1 357 ? -8.645 -11.072 14.668 1.00 88.12 357 ARG A N 1
ATOM 2695 C CA . ARG A 1 357 ? -7.737 -11.149 15.827 1.00 88.12 357 ARG A CA 1
ATOM 2696 C C . ARG A 1 357 ? -7.057 -9.811 16.124 1.00 88.12 357 ARG A C 1
ATOM 2698 O O . ARG A 1 357 ? -6.982 -9.419 17.283 1.00 88.12 357 ARG A O 1
ATOM 2705 N N . LEU A 1 358 ? -6.593 -9.100 15.093 1.00 89.44 358 LEU A N 1
ATOM 2706 C CA . LEU A 1 358 ? -6.092 -7.732 15.254 1.00 89.44 358 LEU A CA 1
ATOM 2707 C C . LEU A 1 358 ? -7.204 -6.791 15.737 1.00 89.44 358 LEU A C 1
ATOM 2709 O O . LEU A 1 358 ? -6.994 -6.045 16.686 1.00 89.44 358 LEU A O 1
ATOM 2713 N N . GLY A 1 359 ? -8.394 -6.878 15.136 1.00 92.31 359 GLY A N 1
ATOM 2714 C CA . GLY A 1 359 ? -9.562 -6.110 15.560 1.00 92.31 359 GLY A CA 1
ATOM 2715 C C . GLY A 1 359 ? -9.885 -6.315 17.038 1.00 92.31 359 GLY A C 1
ATOM 2716 O O . GLY A 1 359 ? -10.120 -5.340 17.737 1.00 92.31 359 GLY A O 1
ATOM 2717 N N . LEU A 1 360 ? -9.815 -7.553 17.542 1.00 93.25 360 LEU A N 1
ATOM 2718 C CA . LEU A 1 360 ? -10.066 -7.863 18.953 1.00 93.25 360 LEU A CA 1
ATOM 2719 C C . LEU A 1 360 ? -9.029 -7.223 19.876 1.00 93.25 360 LEU A C 1
ATOM 2721 O O . LEU A 1 360 ? -9.389 -6.696 20.926 1.00 93.25 360 LEU A O 1
ATOM 2725 N N . ARG A 1 361 ? -7.755 -7.235 19.472 1.00 92.25 361 ARG A N 1
ATOM 2726 C CA . ARG A 1 361 ? -6.680 -6.572 20.215 1.00 92.25 361 ARG A CA 1
ATOM 2727 C C . ARG A 1 361 ? -6.918 -5.066 20.309 1.00 92.25 361 ARG A C 1
ATOM 2729 O O . ARG A 1 361 ? -6.929 -4.535 21.414 1.00 92.25 361 ARG A O 1
ATOM 2736 N N . LEU A 1 362 ? -7.172 -4.413 19.172 1.00 93.69 362 LEU A N 1
ATOM 2737 C CA . LEU A 1 362 ? -7.440 -2.973 19.127 1.00 93.69 362 LEU A CA 1
ATOM 2738 C C . LEU A 1 362 ? -8.708 -2.622 19.918 1.00 93.69 362 LEU A C 1
ATOM 2740 O O . LEU A 1 362 ? -8.679 -1.722 20.748 1.00 93.69 362 LEU A O 1
ATOM 2744 N N . ALA A 1 363 ? -9.794 -3.384 19.743 1.00 95.56 363 ALA A N 1
ATOM 2745 C CA . ALA A 1 363 ? -11.044 -3.208 20.483 1.00 95.56 363 ALA A CA 1
ATOM 2746 C C . ALA A 1 363 ? -10.839 -3.295 22.001 1.00 95.56 363 ALA A C 1
ATOM 2748 O O . ALA A 1 363 ? -11.389 -2.484 22.740 1.00 95.56 363 ALA A O 1
ATOM 2749 N N . SER A 1 364 ? -10.014 -4.238 22.469 1.00 95.00 364 SER A N 1
ATOM 2750 C CA . SER A 1 364 ? -9.676 -4.361 23.890 1.00 95.00 364 SER A CA 1
ATOM 2751 C C . SER A 1 364 ? -8.869 -3.173 24.409 1.00 95.00 364 SER A C 1
ATOM 2753 O O . SER A 1 364 ? -9.051 -2.794 25.564 1.00 95.00 364 SER A O 1
ATOM 2755 N N . GLN A 1 365 ? -7.981 -2.600 23.595 1.00 91.94 365 GLN A N 1
ATOM 2756 C CA . GLN A 1 365 ? -7.205 -1.418 23.972 1.00 91.94 365 GLN A CA 1
ATOM 2757 C C . GLN A 1 365 ? -8.086 -0.165 24.011 1.00 91.94 365 GLN A C 1
ATOM 2759 O O . GLN A 1 365 ? -8.029 0.573 24.990 1.00 91.94 365 GLN A O 1
ATOM 2764 N N . PHE A 1 366 ? -8.974 0.023 23.027 1.00 93.44 366 PHE A N 1
ATOM 2765 C CA . PHE A 1 366 ? -9.966 1.103 23.061 1.00 93.44 366 PHE A CA 1
ATOM 2766 C C . PHE A 1 366 ? -10.885 0.983 24.280 1.00 93.44 366 PHE A C 1
ATOM 2768 O O . PHE A 1 366 ? -11.089 1.963 24.987 1.00 93.44 366 PHE A O 1
ATOM 2775 N N . ALA A 1 367 ? -11.378 -0.227 24.569 1.00 94.62 367 ALA A N 1
ATOM 2776 C CA . ALA A 1 367 ? -12.206 -0.494 25.742 1.00 94.62 367 ALA A CA 1
ATOM 2777 C C . ALA A 1 367 ? -11.494 -0.135 27.050 1.00 94.62 367 ALA A C 1
ATOM 2779 O O . ALA A 1 367 ? -12.091 0.449 27.948 1.00 94.62 367 ALA A O 1
ATOM 2780 N N . GLN A 1 368 ? -10.199 -0.439 27.150 1.00 91.31 368 GLN A N 1
ATOM 2781 C CA . GLN A 1 368 ? -9.398 -0.093 28.317 1.00 91.31 368 GLN A CA 1
ATOM 2782 C C . GLN A 1 368 ? -9.169 1.423 28.438 1.00 91.31 368 GLN A C 1
ATOM 2784 O O . GLN A 1 368 ? -9.314 1.952 29.537 1.00 91.31 368 GLN A O 1
ATOM 2789 N N . GLY A 1 369 ? -8.819 2.104 27.342 1.00 88.56 369 GLY A N 1
ATOM 2790 C CA . GLY A 1 369 ? -8.534 3.543 27.337 1.00 88.56 369 GLY A CA 1
ATOM 2791 C C . GLY A 1 369 ? -9.766 4.428 27.553 1.00 88.56 369 GLY A C 1
ATOM 2792 O O . GLY A 1 369 ? -9.654 5.494 28.144 1.00 88.56 369 GLY A O 1
ATOM 2793 N N . GLU A 1 370 ? -10.946 3.969 27.131 1.00 90.69 370 GLU A N 1
ATOM 2794 C CA . GLU A 1 370 ? -12.217 4.705 27.254 1.00 90.69 370 GLU A CA 1
ATOM 2795 C C . GLU A 1 370 ? -13.121 4.168 28.377 1.00 90.69 370 GLU A C 1
ATOM 2797 O O . GLU A 1 370 ? -14.240 4.642 28.548 1.00 90.69 370 GLU A O 1
ATOM 2802 N N . ALA A 1 371 ? -12.657 3.172 29.143 1.00 92.12 371 ALA A N 1
ATOM 2803 C CA . ALA A 1 371 ? -13.466 2.447 30.128 1.00 92.12 371 ALA A CA 1
ATOM 2804 C C . ALA A 1 371 ? -14.800 1.916 29.550 1.00 92.12 371 ALA A C 1
ATOM 2806 O O . ALA A 1 371 ? -15.829 1.909 30.226 1.00 92.12 371 ALA A O 1
ATOM 2807 N N . ALA A 1 372 ? -14.767 1.464 28.295 1.00 95.00 372 ALA A N 1
ATOM 2808 C CA . ALA A 1 372 ? -15.920 0.947 27.568 1.00 95.00 372 ALA A CA 1
ATOM 2809 C C . ALA A 1 372 ? -16.092 -0.569 27.764 1.00 95.00 372 ALA A C 1
ATOM 2811 O O . ALA A 1 372 ? -15.134 -1.316 27.971 1.00 95.00 372 ALA A O 1
ATOM 2812 N N . GLU A 1 373 ? -17.324 -1.048 27.631 1.00 97.38 373 GLU A N 1
ATOM 2813 C CA . GLU A 1 373 ? -17.650 -2.469 27.614 1.00 97.38 373 GLU A CA 1
ATOM 2814 C C . GLU A 1 373 ? -17.326 -3.081 26.246 1.00 97.38 373 GLU A C 1
ATOM 2816 O O . GLU A 1 373 ? -17.729 -2.558 25.206 1.00 97.38 373 GLU A O 1
ATOM 2821 N N . LEU A 1 374 ? -16.641 -4.229 26.229 1.00 97.81 374 LEU A N 1
ATOM 2822 C CA . LEU A 1 374 ? -16.325 -4.959 25.001 1.00 97.81 374 LEU A CA 1
ATOM 2823 C C . LEU A 1 374 ? -17.126 -6.258 24.912 1.00 97.81 374 LEU A C 1
ATOM 2825 O O . LEU A 1 374 ? -16.971 -7.156 25.740 1.00 97.81 374 LEU A O 1
ATOM 2829 N N . THR A 1 375 ? -17.937 -6.388 23.863 1.00 98.19 375 THR A N 1
ATOM 2830 C CA . THR A 1 375 ? -18.650 -7.625 23.531 1.00 98.19 375 THR A CA 1
ATOM 2831 C C . THR A 1 375 ? -18.007 -8.329 22.341 1.00 98.19 375 THR A C 1
ATOM 2833 O O . THR A 1 375 ? -17.949 -7.783 21.238 1.00 98.19 375 THR A O 1
ATOM 2836 N N . ALA A 1 376 ? -17.587 -9.577 22.540 1.00 95.94 376 ALA A N 1
ATOM 2837 C CA . ALA A 1 376 ? -17.169 -10.471 21.466 1.00 95.94 376 ALA A CA 1
ATOM 2838 C C . ALA A 1 376 ? -18.376 -11.274 20.969 1.00 95.94 376 ALA A C 1
ATOM 2840 O O . ALA A 1 376 ? -18.917 -12.102 21.698 1.00 95.94 376 ALA A O 1
ATOM 2841 N N . LEU A 1 377 ? -18.796 -11.042 19.728 1.00 95.44 377 LEU A N 1
ATOM 2842 C CA . LEU A 1 377 ? -19.950 -11.692 19.116 1.00 95.44 377 LEU A CA 1
ATOM 2843 C C . LEU A 1 377 ? -19.507 -12.824 18.188 1.00 95.44 377 LEU A C 1
ATOM 2845 O O . LEU A 1 377 ? -18.654 -12.635 17.322 1.00 95.44 377 LEU A O 1
ATOM 2849 N N . ARG A 1 378 ? -20.147 -13.985 18.290 1.00 88.69 378 ARG A N 1
ATOM 2850 C CA . ARG A 1 378 ? -20.091 -15.019 17.253 1.00 88.69 378 ARG A CA 1
ATOM 2851 C C . ARG A 1 378 ? -21.499 -15.336 16.770 1.00 88.69 378 ARG A C 1
ATOM 2853 O O . ARG A 1 378 ? -22.368 -15.699 17.558 1.00 88.69 378 ARG A O 1
ATOM 2860 N N . VAL A 1 379 ? -21.697 -15.202 15.461 1.00 87.12 379 VAL A N 1
ATOM 2861 C CA . VAL A 1 379 ? -22.934 -15.608 14.793 1.00 87.12 379 VAL A CA 1
ATOM 2862 C C . VAL A 1 379 ? -22.750 -17.008 14.232 1.00 87.12 379 VAL A C 1
ATOM 2864 O O . VAL A 1 379 ? -21.788 -17.258 13.505 1.00 87.12 379 VAL A O 1
ATOM 2867 N N . VAL A 1 380 ? -23.663 -17.910 14.572 1.00 85.56 380 VAL A N 1
ATOM 2868 C CA . VAL A 1 380 ? -23.633 -19.309 14.141 1.00 85.56 380 VAL A CA 1
ATOM 2869 C C . VAL A 1 380 ? -24.905 -19.614 13.363 1.00 85.56 380 VAL A C 1
ATOM 2871 O O . VAL A 1 380 ? -25.991 -19.184 13.746 1.00 85.56 380 VAL A O 1
ATOM 2874 N N . ARG A 1 381 ? -24.778 -20.341 12.251 1.00 83.50 381 ARG A N 1
ATOM 2875 C CA . ARG A 1 381 ? -25.944 -20.771 11.472 1.00 83.50 381 ARG A CA 1
ATOM 2876 C C . ARG A 1 381 ? -26.612 -21.975 12.137 1.00 83.50 381 ARG A C 1
ATOM 2878 O O . ARG A 1 381 ? -25.897 -22.841 12.644 1.00 83.50 381 ARG A O 1
ATOM 2885 N N . PRO A 1 382 ? -27.951 -22.061 12.129 1.00 8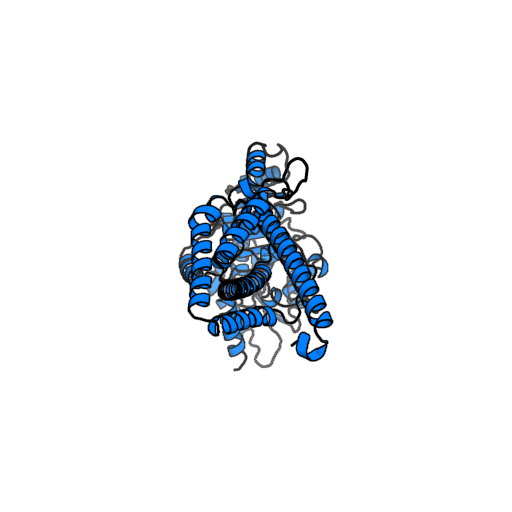2.62 382 PRO A N 1
ATOM 2886 C CA . PRO A 1 382 ? -28.645 -23.243 12.619 1.00 82.62 382 PRO A CA 1
ATOM 2887 C C . PRO A 1 382 ? -28.310 -24.459 11.741 1.00 82.62 382 PRO A C 1
ATOM 2889 O O . PRO A 1 382 ? -28.226 -24.359 10.517 1.00 82.62 382 PRO A O 1
ATOM 2892 N N . GLY A 1 383 ? -28.102 -25.620 12.361 1.00 79.69 383 GLY A N 1
ATOM 2893 C CA . GLY A 1 383 ? -27.792 -26.856 11.645 1.00 79.69 383 GLY A CA 1
ATOM 2894 C C . GLY A 1 383 ? -27.759 -28.085 12.560 1.00 79.69 383 GLY A C 1
ATOM 2895 O O . GLY A 1 383 ? -27.613 -27.941 13.778 1.00 79.69 383 GLY A O 1
ATOM 2896 N N . PRO A 1 384 ? -27.907 -29.301 12.001 1.00 63.38 384 PRO A N 1
ATOM 2897 C CA . PRO A 1 384 ? -27.805 -30.537 12.770 1.00 63.38 384 PRO A CA 1
ATOM 2898 C C . PRO A 1 384 ? -26.389 -30.669 13.352 1.00 63.38 384 PRO A C 1
ATOM 2900 O O . PRO A 1 384 ? -25.412 -30.698 12.610 1.00 63.38 384 PRO A O 1
ATOM 2903 N N . GLY A 1 385 ? -26.285 -30.718 14.685 1.00 71.00 385 GLY A N 1
ATOM 2904 C CA . GLY A 1 385 ? -25.006 -30.756 15.410 1.00 71.00 385 GLY A CA 1
ATOM 2905 C C . GLY A 1 385 ? -24.538 -29.418 15.997 1.00 71.00 385 GLY A C 1
ATOM 2906 O O . GLY A 1 385 ? -23.438 -29.361 16.539 1.00 71.00 385 GLY A O 1
ATOM 2907 N N . LEU A 1 386 ? -25.347 -28.352 15.921 1.00 75.44 386 LEU A N 1
ATOM 2908 C CA . LEU A 1 386 ? -25.059 -27.094 16.613 1.00 75.44 386 LEU A CA 1
ATOM 2909 C C . LEU A 1 386 ? -25.129 -27.275 18.139 1.00 75.44 386 LEU A C 1
ATOM 2911 O O . LEU A 1 386 ? -26.200 -27.529 18.688 1.00 75.44 386 LEU A O 1
ATOM 2915 N N . ASP A 1 387 ? -24.002 -27.060 18.815 1.00 81.94 387 ASP A N 1
ATOM 2916 C CA . ASP A 1 387 ? -23.910 -26.995 20.273 1.00 81.94 387 ASP A CA 1
ATOM 2917 C C . ASP A 1 387 ? -23.437 -25.596 20.700 1.00 81.94 387 ASP A C 1
ATOM 2919 O O . ASP A 1 387 ? -22.296 -25.187 20.466 1.00 81.94 387 ASP A O 1
ATOM 2923 N N . ILE A 1 388 ? -24.340 -24.844 21.335 1.00 86.31 388 ILE A N 1
ATOM 2924 C CA . ILE A 1 388 ? -24.092 -23.464 21.774 1.00 86.31 388 ILE A CA 1
ATOM 2925 C C . ILE A 1 388 ? -22.999 -23.409 22.851 1.00 86.31 388 ILE A C 1
ATOM 2927 O O . ILE A 1 388 ? -22.239 -22.441 22.900 1.00 86.31 388 ILE A O 1
ATOM 2931 N N . VAL A 1 389 ? -22.889 -24.434 23.701 1.00 83.44 389 VAL A N 1
ATOM 2932 C CA . VAL A 1 389 ? -21.868 -24.503 24.755 1.00 83.44 389 VAL A CA 1
ATOM 2933 C C . VAL A 1 389 ? -20.489 -24.681 24.126 1.00 83.44 389 VAL A C 1
ATOM 2935 O O . VAL A 1 389 ? -19.549 -23.981 24.505 1.00 83.44 389 VAL A O 1
ATOM 2938 N N . VAL A 1 390 ? -20.376 -25.549 23.116 1.00 77.25 390 VAL A N 1
ATOM 2939 C CA . VAL A 1 390 ? -19.128 -25.750 22.360 1.00 77.25 390 VAL A CA 1
ATOM 2940 C C . VAL A 1 390 ? -18.716 -24.476 21.622 1.00 77.25 390 VAL A C 1
ATOM 2942 O O . VAL A 1 390 ? -17.548 -24.087 21.673 1.00 77.25 390 VAL A O 1
ATOM 2945 N N . GLU A 1 391 ? -19.660 -23.789 20.978 1.00 80.44 391 GLU A N 1
ATOM 2946 C CA . GLU A 1 391 ? -19.383 -22.527 20.283 1.00 80.44 391 GLU A CA 1
ATOM 2947 C C . GLU A 1 391 ? -18.962 -21.406 21.238 1.00 80.44 391 GLU A C 1
ATOM 2949 O O . GLU A 1 391 ? -18.027 -20.654 20.946 1.00 80.44 391 GLU A O 1
ATOM 2954 N N . MET A 1 392 ? -19.602 -21.325 22.406 1.00 87.62 392 MET A N 1
ATOM 2955 C CA . MET A 1 392 ? -19.230 -20.395 23.470 1.00 87.62 392 MET A CA 1
ATOM 2956 C C . MET A 1 392 ? -17.810 -20.667 23.981 1.00 87.62 392 MET A C 1
ATOM 2958 O O . MET A 1 392 ? -17.015 -19.737 24.121 1.00 87.62 392 MET A O 1
ATOM 2962 N N . GLU A 1 393 ? -17.461 -21.930 24.225 1.00 79.75 393 GLU A N 1
ATOM 2963 C CA . GLU A 1 393 ? -16.121 -22.309 24.678 1.00 79.75 393 GLU A CA 1
ATOM 2964 C C . GLU A 1 393 ? -15.061 -22.038 23.599 1.00 79.75 393 GLU A C 1
ATOM 2966 O O . GLU A 1 393 ? -13.975 -21.530 23.885 1.00 79.75 393 GLU A O 1
ATOM 2971 N N . GLY A 1 394 ? -15.394 -22.291 22.330 1.00 79.38 394 GLY A N 1
ATOM 2972 C CA . GLY A 1 394 ? -14.555 -21.933 21.190 1.00 79.38 394 GLY A CA 1
ATOM 2973 C C . GLY A 1 394 ? -14.308 -20.427 21.091 1.00 79.38 394 GLY A C 1
ATOM 2974 O O . GLY A 1 394 ? -13.170 -20.003 20.874 1.00 79.38 394 GLY A O 1
ATOM 2975 N N . LEU A 1 395 ? -15.347 -19.612 21.291 1.00 85.00 395 LEU A N 1
ATOM 2976 C CA . LEU A 1 395 ? -15.237 -18.155 21.321 1.00 85.00 395 LEU A CA 1
ATOM 2977 C C . LEU A 1 395 ? -14.339 -17.688 22.473 1.00 85.00 395 LEU A C 1
ATOM 2979 O O . LEU A 1 395 ? -13.389 -16.942 22.233 1.00 85.00 395 LEU A O 1
ATOM 2983 N N . LYS A 1 396 ? -14.586 -18.168 23.699 1.00 86.81 396 LYS A N 1
ATOM 2984 C CA . LYS A 1 396 ? -13.758 -17.853 24.874 1.00 86.81 396 LYS A CA 1
ATOM 2985 C C . LYS A 1 396 ? -12.297 -18.210 24.638 1.00 86.81 396 LYS A C 1
ATOM 2987 O O . LYS A 1 396 ? -11.427 -17.391 24.913 1.00 86.81 396 LYS A O 1
ATOM 2992 N N . ARG A 1 397 ? -12.015 -19.377 24.053 1.00 80.88 397 ARG A N 1
ATOM 2993 C CA . ARG A 1 397 ? -10.646 -19.800 23.729 1.00 80.88 397 ARG A CA 1
ATOM 2994 C C . ARG A 1 397 ? -9.953 -18.840 22.767 1.00 80.88 397 ARG A C 1
ATOM 2996 O O . ARG A 1 397 ? -8.797 -18.509 22.992 1.00 80.88 397 ARG A O 1
ATOM 3003 N N . VAL A 1 398 ? -10.641 -18.370 21.724 1.00 80.38 398 VAL A N 1
ATOM 3004 C CA . VAL A 1 398 ? -10.075 -17.373 20.796 1.00 80.38 398 VAL A CA 1
ATOM 3005 C C . VAL A 1 398 ? -9.797 -16.052 21.512 1.00 80.38 398 VAL A C 1
ATOM 3007 O O . VAL A 1 398 ? -8.756 -15.444 21.276 1.00 80.38 398 VAL A O 1
ATOM 3010 N N . VAL A 1 399 ? -10.698 -15.615 22.395 1.00 88.44 399 VAL A N 1
ATOM 3011 C CA . VAL A 1 399 ? -10.506 -14.386 23.176 1.00 88.44 399 VAL A CA 1
ATOM 3012 C C . VAL A 1 399 ? -9.308 -14.521 24.123 1.00 88.44 399 VAL A C 1
ATOM 3014 O O . VAL A 1 399 ? -8.449 -13.642 24.129 1.00 88.44 399 VAL A O 1
ATOM 3017 N N . MET A 1 400 ? -9.196 -15.640 24.844 1.00 85.62 400 MET A N 1
ATOM 3018 C CA . MET A 1 400 ? -8.048 -15.950 25.707 1.00 85.62 400 MET A CA 1
ATOM 3019 C C . MET A 1 400 ? -6.731 -16.007 24.923 1.00 85.62 400 MET A C 1
ATOM 3021 O O . MET A 1 400 ? -5.741 -15.427 25.351 1.00 85.62 400 MET A O 1
ATOM 3025 N N . ASP A 1 401 ? -6.718 -16.663 23.762 1.00 80.50 401 ASP A N 1
ATOM 3026 C CA . ASP A 1 401 ? -5.535 -16.808 22.900 1.00 80.50 401 ASP A CA 1
ATOM 3027 C C . ASP A 1 401 ? -5.017 -15.455 22.380 1.00 80.50 401 ASP A C 1
ATOM 3029 O O . ASP A 1 401 ? -3.817 -15.256 22.215 1.00 80.50 401 ASP A O 1
ATOM 3033 N N . VAL A 1 402 ? -5.914 -14.497 22.128 1.00 84.06 402 VAL A N 1
ATOM 3034 C CA . VAL A 1 402 ? -5.536 -13.168 21.622 1.00 84.06 402 VAL A CA 1
ATOM 3035 C C . VAL A 1 402 ? -5.196 -12.182 22.741 1.00 84.06 402 VAL A C 1
ATOM 3037 O O . VAL A 1 402 ? -4.310 -11.350 22.547 1.00 84.06 402 VAL A O 1
ATOM 3040 N N . LEU A 1 403 ? -5.914 -12.228 23.869 1.00 88.38 403 LEU A N 1
ATOM 3041 C CA . LEU A 1 403 ? -5.868 -11.187 24.906 1.00 88.38 403 LEU A CA 1
ATOM 3042 C C . LEU A 1 403 ? -5.212 -11.625 26.225 1.00 88.38 403 LEU A C 1
ATOM 3044 O O . LEU A 1 403 ? -4.958 -10.771 27.076 1.00 88.38 403 LEU A O 1
ATOM 3048 N N . GLY A 1 404 ? -4.948 -12.917 26.426 1.00 89.88 404 GLY A N 1
ATOM 3049 C CA . GLY A 1 404 ? -4.405 -13.438 27.682 1.00 89.88 404 GLY A CA 1
ATOM 3050 C C . GLY A 1 404 ? -5.294 -13.080 28.877 1.00 89.88 404 GLY A C 1
ATOM 3051 O O . GLY A 1 404 ? -6.511 -13.248 28.830 1.00 89.88 404 GLY A O 1
ATOM 3052 N N . GLU A 1 405 ? -4.704 -12.534 29.941 1.00 85.38 405 GLU A N 1
ATOM 3053 C CA . GLU A 1 405 ? -5.416 -12.139 31.170 1.00 85.38 405 GLU A CA 1
ATOM 3054 C C . GLU A 1 405 ? -6.519 -11.089 30.937 1.00 85.38 405 GLU A C 1
ATOM 3056 O O . GLU A 1 405 ? -7.539 -11.073 31.639 1.00 85.38 405 GLU A O 1
ATOM 3061 N N . LYS A 1 406 ? -6.365 -10.240 29.908 1.00 87.19 406 LYS A N 1
ATOM 3062 C CA . LYS A 1 406 ? -7.334 -9.183 29.570 1.00 87.19 406 LYS A CA 1
ATOM 3063 C C . LYS A 1 406 ? -8.665 -9.735 29.050 1.00 87.19 406 LYS A C 1
ATOM 3065 O O . LYS A 1 406 ? -9.660 -9.015 29.043 1.00 87.19 406 LYS A O 1
ATOM 3070 N N . ALA A 1 407 ? -8.715 -11.010 28.668 1.00 86.12 407 ALA A N 1
ATOM 3071 C CA . ALA A 1 407 ? -9.928 -11.681 28.208 1.00 86.12 407 ALA A CA 1
ATOM 3072 C C . ALA A 1 407 ? -11.069 -11.680 29.242 1.00 86.12 407 ALA A C 1
ATOM 3074 O O . ALA A 1 407 ? -12.234 -11.704 28.857 1.00 86.12 407 ALA A O 1
ATOM 3075 N N . SER A 1 408 ? -10.751 -11.594 30.539 1.00 86.50 408 SER A N 1
ATOM 3076 C CA . SER A 1 408 ? -11.735 -11.488 31.630 1.00 86.50 408 SER A CA 1
ATOM 3077 C C . SER A 1 408 ? -12.649 -10.258 31.533 1.00 86.50 408 SER A C 1
ATOM 3079 O O . SER A 1 408 ? -13.750 -10.273 32.078 1.00 86.50 408 SER A O 1
ATOM 3081 N N . LYS A 1 409 ? -12.220 -9.208 30.820 1.00 90.62 409 LYS A N 1
ATOM 3082 C CA . LYS A 1 409 ? -12.983 -7.966 30.609 1.00 90.62 409 LYS A CA 1
ATOM 3083 C C . LYS A 1 409 ? -13.848 -7.987 29.344 1.00 90.62 409 LYS A C 1
ATOM 3085 O O . LYS A 1 409 ? -14.449 -6.974 28.997 1.00 90.62 409 LYS A O 1
ATOM 3090 N N . VAL A 1 410 ? -13.888 -9.112 28.632 1.00 95.06 410 VAL A N 1
ATOM 3091 C CA . VAL A 1 410 ? -14.641 -9.264 27.385 1.00 95.06 410 VAL A CA 1
ATOM 3092 C C . VAL A 1 410 ? -15.881 -10.105 27.639 1.00 95.06 410 VAL A C 1
ATOM 3094 O O . VAL A 1 410 ? -15.780 -11.230 28.121 1.00 95.06 410 VAL A O 1
ATOM 3097 N N . SER A 1 411 ? -17.046 -9.588 27.256 1.00 96.88 411 SER A N 1
ATOM 3098 C CA . SER A 1 411 ? -18.319 -10.305 27.345 1.00 96.88 411 SER A CA 1
ATOM 3099 C C . SER A 1 411 ? -18.547 -11.140 26.078 1.00 96.88 411 SER A C 1
ATOM 3101 O O . SER A 1 411 ? -18.771 -10.566 25.009 1.00 96.88 411 SER A O 1
ATOM 3103 N N . PRO A 1 412 ? -18.480 -12.484 26.129 1.00 94.31 412 PRO A N 1
ATOM 3104 C CA . PRO A 1 412 ? -18.746 -13.314 24.961 1.00 94.31 412 PRO A CA 1
ATOM 3105 C C . PRO A 1 412 ? -20.257 -13.462 24.726 1.00 94.31 412 PRO A C 1
ATOM 3107 O O . PRO A 1 412 ? -21.023 -13.705 25.659 1.00 94.31 412 PRO A O 1
ATOM 3110 N N . ARG A 1 413 ? -20.695 -13.365 23.468 1.00 95.94 413 ARG A N 1
ATOM 3111 C CA . ARG A 1 413 ? -22.099 -13.500 23.057 1.00 95.94 413 ARG A CA 1
ATOM 3112 C C . ARG A 1 413 ? -22.213 -14.389 21.820 1.00 95.94 413 ARG A C 1
ATOM 3114 O O . ARG A 1 413 ? -21.536 -14.157 20.820 1.00 95.94 413 ARG A O 1
ATOM 3121 N N . ILE A 1 414 ? -23.096 -15.386 21.878 1.00 93.06 414 ILE A N 1
ATOM 3122 C CA . ILE A 1 414 ? -23.455 -16.237 20.735 1.00 93.06 414 ILE A CA 1
ATOM 3123 C C . ILE A 1 414 ? -24.836 -15.824 20.230 1.00 93.06 414 ILE A C 1
ATOM 3125 O O . ILE A 1 414 ? -25.759 -15.655 21.025 1.00 93.06 414 ILE A O 1
ATOM 3129 N N . VAL A 1 415 ? -24.979 -15.672 18.915 1.00 94.31 415 VAL A N 1
ATOM 3130 C CA . VAL A 1 415 ? -26.265 -15.439 18.245 1.00 94.31 415 VAL A CA 1
ATOM 3131 C C . VAL A 1 415 ? -26.456 -16.512 17.183 1.00 94.31 415 VAL A C 1
ATOM 3133 O O . VAL A 1 415 ? -25.566 -16.746 16.369 1.00 94.31 415 VAL A O 1
ATOM 3136 N N . VAL A 1 416 ? -27.613 -17.170 17.192 1.00 92.50 416 VAL A N 1
ATOM 3137 C CA . VAL A 1 416 ? -27.968 -18.167 16.177 1.00 92.50 416 VAL A CA 1
ATOM 3138 C C . VAL A 1 416 ? -28.841 -17.496 15.124 1.00 92.50 416 VAL A C 1
ATOM 3140 O O . VAL A 1 416 ? -29.905 -16.982 15.458 1.00 92.50 416 VAL A O 1
ATOM 3143 N N . ALA A 1 417 ? -28.382 -17.462 13.873 1.00 89.81 417 ALA A N 1
ATOM 3144 C CA . ALA A 1 417 ? -29.101 -16.824 12.772 1.00 89.81 417 ALA A CA 1
ATOM 3145 C C . ALA A 1 417 ? -28.668 -17.365 11.402 1.00 89.81 417 ALA A C 1
ATOM 3147 O O . ALA A 1 417 ? -27.491 -17.652 11.179 1.00 89.81 417 ALA A O 1
ATOM 3148 N N . ASP A 1 418 ? -29.602 -17.423 10.450 1.00 84.19 418 ASP A N 1
ATOM 3149 C CA . ASP A 1 418 ? -29.316 -17.802 9.058 1.00 84.19 418 ASP A CA 1
ATOM 3150 C C . ASP A 1 418 ? -28.509 -16.725 8.311 1.00 84.19 418 ASP A C 1
ATOM 3152 O O . ASP A 1 418 ? -27.605 -17.023 7.518 1.00 84.19 418 ASP A O 1
ATOM 3156 N N . HIS A 1 419 ? -28.788 -15.452 8.613 1.00 83.75 419 HIS A N 1
ATOM 3157 C CA . HIS A 1 419 ? -28.182 -14.288 7.970 1.00 83.75 419 HIS A CA 1
ATOM 3158 C C . HIS A 1 419 ? -27.201 -13.571 8.903 1.00 83.75 419 HIS A C 1
ATOM 3160 O O . HIS A 1 419 ? -27.588 -12.823 9.796 1.00 83.75 419 HIS A O 1
ATOM 3166 N N . VAL A 1 420 ? -25.903 -13.766 8.649 1.00 85.06 420 VAL A N 1
ATOM 3167 C CA . VAL A 1 420 ? -24.816 -13.246 9.498 1.00 85.06 420 VAL A CA 1
ATOM 3168 C C . VAL A 1 420 ? -24.792 -11.716 9.564 1.00 85.06 420 VAL A C 1
ATOM 3170 O O . VAL A 1 420 ? -24.624 -11.165 10.645 1.00 85.06 420 VAL A O 1
ATOM 3173 N N . ILE A 1 421 ? -24.967 -11.033 8.427 1.00 85.62 421 ILE A N 1
ATOM 3174 C CA . ILE A 1 421 ? -24.942 -9.561 8.359 1.00 85.62 421 ILE A CA 1
ATOM 3175 C C . ILE A 1 421 ? -26.073 -8.978 9.201 1.00 85.62 421 ILE A C 1
ATOM 3177 O O . ILE A 1 421 ? -25.810 -8.179 10.094 1.00 85.62 421 ILE A O 1
ATOM 3181 N N . GLU A 1 422 ? -27.305 -9.423 8.952 1.00 89.31 422 GLU A N 1
ATOM 3182 C CA . GLU A 1 422 ? -28.482 -8.921 9.662 1.00 89.31 422 GLU A CA 1
ATOM 3183 C C . GLU A 1 422 ? -28.366 -9.168 11.167 1.00 89.31 422 GLU A C 1
ATOM 3185 O O . GLU A 1 422 ? -28.608 -8.260 11.949 1.00 89.31 422 GLU A O 1
ATOM 3190 N N . ALA A 1 423 ? -27.887 -10.345 11.581 1.00 91.81 423 ALA A N 1
ATOM 3191 C CA . ALA A 1 423 ? -27.678 -10.656 12.992 1.00 91.81 423 ALA A CA 1
ATOM 3192 C C . ALA A 1 423 ? -26.641 -9.744 13.670 1.00 91.81 423 ALA A C 1
ATOM 3194 O O . ALA A 1 423 ? -26.810 -9.370 14.831 1.00 91.81 423 ALA A O 1
ATOM 3195 N N . ILE A 1 424 ? -25.561 -9.380 12.969 1.00 93.06 424 ILE A N 1
ATOM 3196 C CA . ILE A 1 424 ? -24.566 -8.424 13.481 1.00 93.06 424 ILE A CA 1
ATOM 3197 C C . ILE A 1 424 ? -25.190 -7.030 13.594 1.00 93.06 424 ILE A C 1
ATOM 3199 O O . ILE A 1 424 ? -25.041 -6.383 14.629 1.00 93.06 424 ILE A O 1
ATOM 3203 N N . LEU A 1 425 ? -25.895 -6.579 12.553 1.00 93.62 425 LEU A N 1
ATOM 3204 C CA . LEU A 1 425 ? -26.512 -5.253 12.499 1.00 93.62 425 LEU A CA 1
ATOM 3205 C C . LEU A 1 425 ? -27.633 -5.087 13.532 1.00 93.62 425 LEU A C 1
ATOM 3207 O O . LEU A 1 425 ? -27.687 -4.054 14.201 1.00 93.62 425 LEU A O 1
ATOM 3211 N N . SER A 1 426 ? -28.492 -6.094 13.702 1.00 94.38 426 SER A N 1
ATOM 3212 C CA . SER A 1 426 ? -29.545 -6.093 14.718 1.00 94.38 426 SER A CA 1
ATOM 3213 C C . SER A 1 426 ? -28.944 -6.118 16.121 1.00 94.38 426 SER A C 1
ATOM 3215 O O . SER A 1 426 ? -29.320 -5.304 16.952 1.00 94.38 426 SER A O 1
ATOM 3217 N N . THR A 1 427 ? -27.912 -6.936 16.367 1.00 95.94 427 THR A N 1
ATOM 3218 C CA . THR A 1 427 ? -27.206 -6.950 17.661 1.00 95.94 427 THR A CA 1
ATOM 3219 C C . THR A 1 427 ? -26.559 -5.599 17.969 1.00 95.94 427 THR A C 1
ATOM 3221 O O . THR A 1 427 ? -26.633 -5.137 19.107 1.00 95.94 427 THR A O 1
ATOM 3224 N N . ALA A 1 428 ? -25.943 -4.956 16.970 1.00 94.69 428 ALA A N 1
ATOM 3225 C CA . ALA A 1 428 ? -25.362 -3.622 17.109 1.00 94.69 428 ALA A CA 1
ATOM 3226 C C . ALA A 1 428 ? -26.426 -2.574 17.480 1.00 94.69 428 ALA A C 1
ATOM 3228 O O . ALA A 1 428 ? -26.176 -1.722 18.330 1.00 94.69 428 ALA A O 1
ATOM 3229 N N . ARG A 1 429 ? -27.613 -2.661 16.863 1.00 94.56 429 ARG A N 1
ATOM 3230 C CA . ARG A 1 429 ? -28.742 -1.750 17.093 1.00 94.56 429 ARG A CA 1
ATOM 3231 C C . ARG A 1 429 ? -29.385 -1.972 18.459 1.00 94.56 429 ARG A C 1
ATOM 3233 O O . ARG A 1 429 ? -29.479 -1.034 19.238 1.00 94.56 429 ARG A O 1
ATOM 3240 N N . ASP A 1 430 ? -29.783 -3.206 18.748 1.00 94.56 430 ASP A N 1
ATOM 3241 C CA . ASP A 1 430 ? -30.528 -3.582 19.954 1.00 94.56 430 ASP A CA 1
ATOM 3242 C C . ASP A 1 430 ? -29.677 -3.439 21.219 1.00 94.56 430 ASP A C 1
ATOM 3244 O O . ASP A 1 430 ? -30.190 -3.177 22.302 1.00 94.56 430 ASP A O 1
ATOM 3248 N N . GLY A 1 431 ? -28.362 -3.634 21.088 1.00 92.25 431 GLY A N 1
ATOM 3249 C CA . GLY A 1 431 ? -27.407 -3.427 22.171 1.00 92.25 431 GLY A CA 1
ATOM 3250 C C . GLY A 1 431 ? -26.918 -1.988 22.315 1.00 92.25 431 GLY A C 1
ATOM 3251 O O . GLY A 1 431 ? -26.113 -1.753 23.214 1.00 92.25 431 GLY A O 1
ATOM 3252 N N . GLU A 1 432 ? -27.374 -1.063 21.455 1.00 93.69 432 GLU A N 1
ATOM 3253 C CA . GLU A 1 432 ? -26.967 0.351 21.433 1.00 93.69 432 GLU A CA 1
ATOM 3254 C C . GLU A 1 432 ? -25.437 0.513 21.503 1.00 93.69 432 GLU A C 1
ATOM 3256 O O . GLU A 1 432 ? -24.893 1.212 22.361 1.00 93.69 432 GLU A O 1
ATOM 3261 N N . TYR A 1 433 ? -24.730 -0.214 20.636 1.00 95.44 433 TYR A N 1
ATOM 3262 C CA . TYR A 1 433 ? -23.272 -0.154 20.566 1.00 95.44 433 TYR A CA 1
ATOM 3263 C C . TYR A 1 433 ? -22.815 1.117 19.850 1.00 95.44 433 TYR A C 1
ATOM 3265 O O . TYR A 1 433 ? -23.389 1.479 18.829 1.00 95.44 433 TYR A O 1
ATOM 3273 N N . ASP A 1 434 ? -21.728 1.732 20.315 1.00 95.25 434 ASP A N 1
ATOM 3274 C CA . ASP A 1 434 ? -21.180 2.969 19.737 1.00 95.25 434 ASP A CA 1
ATOM 3275 C C . ASP A 1 434 ? -20.173 2.680 18.612 1.00 95.25 434 ASP A C 1
ATOM 3277 O O . ASP A 1 434 ? -20.047 3.443 17.648 1.00 95.25 434 ASP A O 1
ATOM 3281 N N . LEU A 1 435 ? -19.462 1.550 18.725 1.00 96.06 435 LEU A N 1
ATOM 3282 C CA . LEU A 1 435 ? -18.432 1.127 17.779 1.00 96.06 435 LEU A CA 1
ATOM 3283 C C . LEU A 1 435 ? -18.544 -0.354 17.432 1.00 96.06 435 LEU A C 1
ATOM 3285 O O . LEU A 1 435 ? -18.461 -1.225 18.298 1.00 96.06 435 LEU A O 1
ATOM 3289 N N . LEU A 1 436 ? -18.623 -0.634 16.136 1.00 95.50 436 LEU A N 1
ATOM 3290 C CA . LEU A 1 436 ? -18.525 -1.971 15.573 1.00 95.50 436 LEU A CA 1
ATOM 3291 C C . LEU A 1 436 ? -17.143 -2.173 14.938 1.00 95.50 436 LEU A C 1
ATOM 3293 O O . LEU A 1 436 ? -16.805 -1.533 13.945 1.00 95.50 436 LEU A O 1
ATOM 3297 N N . VAL A 1 437 ? -16.335 -3.076 15.490 1.00 94.81 437 VAL A N 1
ATOM 3298 C CA . VAL A 1 437 ? -15.004 -3.398 14.957 1.00 94.81 437 VAL A CA 1
ATOM 3299 C C . VAL A 1 437 ? -15.099 -4.630 14.066 1.00 94.81 437 VAL A C 1
ATOM 3301 O O . VAL A 1 437 ? -15.511 -5.695 14.517 1.00 94.81 437 VAL A O 1
ATOM 3304 N N . ILE A 1 438 ? -14.698 -4.509 12.803 1.00 89.88 438 ILE A N 1
ATOM 3305 C CA . ILE A 1 438 ? -14.759 -5.593 11.817 1.00 89.88 438 ILE A CA 1
ATOM 3306 C C . ILE A 1 438 ? -13.398 -5.822 11.169 1.00 89.88 438 ILE A C 1
ATOM 3308 O O . ILE A 1 438 ? -12.695 -4.891 10.786 1.00 89.88 438 ILE A O 1
ATOM 3312 N N . GLY A 1 439 ? -13.015 -7.089 11.020 1.00 84.44 439 GLY A N 1
ATOM 3313 C CA . GLY A 1 439 ? -11.856 -7.449 10.210 1.00 84.44 439 GLY A CA 1
ATOM 3314 C C . GLY A 1 439 ? -12.177 -7.311 8.721 1.00 84.44 439 GLY A C 1
ATOM 3315 O O . GLY A 1 439 ? -13.228 -7.772 8.278 1.00 84.44 439 GLY A O 1
ATOM 3316 N N . ALA A 1 440 ? -11.270 -6.723 7.943 1.00 72.56 440 ALA A N 1
ATOM 3317 C CA . ALA A 1 440 ? -11.357 -6.736 6.485 1.00 72.56 440 ALA A CA 1
ATOM 3318 C C . ALA A 1 440 ? -11.362 -8.182 5.950 1.00 72.56 440 ALA A C 1
ATOM 3320 O O . ALA A 1 440 ? -10.760 -9.068 6.556 1.00 72.56 440 ALA A O 1
ATOM 3321 N N . SER A 1 441 ? -12.042 -8.438 4.828 1.00 64.44 441 SER A N 1
ATOM 3322 C CA . SER A 1 441 ? -12.007 -9.745 4.149 1.00 64.44 441 SER A CA 1
ATOM 3323 C C . SER A 1 441 ? -10.761 -9.862 3.258 1.00 64.44 441 SER A C 1
ATOM 3325 O O . SER A 1 441 ? -10.350 -8.875 2.645 1.00 64.44 441 SER A O 1
ATOM 3327 N N . GLU A 1 442 ? -10.183 -11.066 3.121 1.00 52.16 442 GLU A N 1
ATOM 3328 C CA . GLU A 1 442 ? -9.099 -11.332 2.149 1.00 52.16 442 GLU A CA 1
ATOM 3329 C C . GLU A 1 442 ? -9.550 -11.135 0.685 1.00 52.16 442 GLU A C 1
ATOM 3331 O O . GLU A 1 442 ? -8.723 -10.951 -0.210 1.00 52.16 442 GLU A O 1
ATOM 3336 N N . GLU A 1 443 ? -10.860 -11.137 0.427 1.00 44.97 443 GLU A N 1
ATOM 3337 C CA . GLU A 1 443 ? -11.456 -11.017 -0.911 1.00 44.97 443 GLU A CA 1
ATOM 3338 C C . GLU A 1 443 ? -11.325 -9.621 -1.536 1.00 44.97 443 GLU A C 1
ATOM 3340 O O . GLU A 1 443 ? -11.520 -9.469 -2.741 1.00 44.97 443 GLU A O 1
ATOM 3345 N N . TRP A 1 444 ? -10.902 -8.605 -0.777 1.00 41.88 444 TRP A N 1
ATOM 3346 C CA . TRP A 1 444 ? -10.666 -7.257 -1.311 1.00 41.88 444 TRP A CA 1
ATOM 3347 C C . TRP A 1 444 ? -9.601 -7.225 -2.430 1.00 41.88 444 TRP A C 1
ATOM 3349 O O . TRP A 1 444 ? -9.551 -6.293 -3.233 1.00 41.88 444 TRP A O 1
ATOM 3359 N N . GLN A 1 445 ? -8.752 -8.257 -2.517 1.00 40.84 445 GLN A N 1
ATOM 3360 C CA . GLN A 1 445 ? -7.641 -8.335 -3.470 1.00 40.84 445 GLN A CA 1
ATOM 3361 C C . GLN A 1 445 ? -7.987 -8.964 -4.834 1.00 40.84 445 GLN A C 1
ATOM 3363 O O . GLN A 1 445 ? -7.119 -8.987 -5.709 1.00 40.84 445 GLN A O 1
ATOM 3368 N N . ILE A 1 446 ? -9.209 -9.470 -5.072 1.00 32.12 446 ILE A N 1
ATOM 3369 C CA . ILE A 1 446 ? -9.545 -10.141 -6.342 1.00 32.12 446 ILE A CA 1
ATOM 3370 C C . ILE A 1 446 ? -10.916 -9.701 -6.874 1.00 32.12 446 ILE A C 1
ATOM 3372 O O . ILE A 1 446 ? -11.952 -10.084 -6.357 1.00 32.12 446 ILE A O 1
ATOM 3376 N N . LYS A 1 447 ? -10.867 -8.991 -8.010 1.00 32.00 447 LYS A N 1
ATOM 3377 C CA . LYS A 1 447 ? -11.939 -8.751 -8.993 1.00 32.00 447 LYS A CA 1
ATOM 3378 C C . LYS A 1 447 ? -13.193 -8.020 -8.491 1.00 32.00 447 LYS A C 1
ATOM 3380 O O . LYS A 1 447 ? -14.083 -8.568 -7.861 1.00 32.00 447 LYS A O 1
ATOM 3385 N N . SER A 1 448 ? -13.332 -6.799 -9.007 1.00 41.75 448 SER A N 1
ATOM 3386 C CA . SER A 1 448 ? -14.614 -6.278 -9.480 1.00 41.75 448 SER A CA 1
ATOM 3387 C C . SER A 1 448 ? -15.439 -7.394 -10.132 1.00 41.75 448 SER A C 1
ATOM 3389 O O . SER A 1 448 ? -14.989 -7.908 -11.154 1.00 41.75 448 SER A O 1
ATOM 3391 N N . LEU A 1 449 ? -16.584 -7.768 -9.557 1.00 28.64 449 LEU A N 1
ATOM 3392 C CA . LEU A 1 449 ? -17.782 -8.286 -10.234 1.00 28.64 449 LEU A CA 1
ATOM 3393 C C . LEU A 1 449 ? -18.780 -8.753 -9.159 1.00 28.64 449 LEU A C 1
ATOM 3395 O O . LEU A 1 449 ? -18.677 -9.871 -8.680 1.00 28.64 449 LEU A O 1
ATOM 3399 N N . LEU A 1 450 ? -19.758 -7.888 -8.858 1.00 29.70 450 LEU A N 1
ATOM 3400 C CA . LEU A 1 450 ? -21.054 -8.205 -8.231 1.00 29.70 450 LEU A CA 1
ATOM 3401 C C . LEU A 1 450 ? -21.024 -8.669 -6.749 1.00 29.70 450 LEU A C 1
ATOM 3403 O O . LEU A 1 450 ? -20.509 -9.726 -6.427 1.00 29.70 450 LEU A O 1
ATOM 3407 N N . ALA A 1 451 ? -21.708 -7.897 -5.891 1.00 30.30 451 ALA A N 1
ATOM 3408 C CA . ALA A 1 451 ? -21.964 -8.093 -4.451 1.00 30.30 451 ALA A CA 1
ATOM 3409 C C . ALA A 1 451 ? -20.809 -7.737 -3.485 1.00 30.30 451 ALA A C 1
ATOM 3411 O O . ALA A 1 451 ? -19.719 -8.295 -3.537 1.00 30.30 451 ALA A O 1
ATOM 3412 N N . GLY A 1 452 ? -21.075 -6.766 -2.601 1.00 43.84 452 GLY A N 1
ATOM 3413 C CA . GLY A 1 452 ? -20.162 -6.319 -1.548 1.00 43.84 452 GLY A CA 1
ATOM 3414 C C . GLY A 1 452 ? -19.808 -7.446 -0.583 1.00 43.84 452 GLY A C 1
ATOM 3415 O O . GLY A 1 452 ? -20.636 -8.307 -0.281 1.00 43.84 452 GLY A O 1
ATOM 3416 N N . SER A 1 453 ? -18.568 -7.436 -0.101 1.00 59.91 453 SER A N 1
ATOM 3417 C CA . SER A 1 453 ? -18.133 -8.381 0.921 1.00 59.91 453 SER A CA 1
ATOM 3418 C C . SER A 1 453 ? -18.902 -8.129 2.229 1.00 59.91 453 SER A C 1
ATOM 3420 O O . SER A 1 453 ? -19.412 -7.031 2.459 1.00 59.91 453 SER A O 1
ATOM 3422 N N . LEU A 1 454 ? -19.013 -9.140 3.100 1.00 58.91 454 LEU A N 1
ATOM 3423 C CA . LEU A 1 454 ? -19.709 -9.029 4.394 1.00 58.91 454 LEU A CA 1
ATOM 3424 C C . LEU A 1 454 ? -19.299 -7.769 5.202 1.00 58.91 454 LEU A C 1
ATOM 3426 O O . LEU A 1 454 ? -20.193 -7.089 5.708 1.00 58.91 454 LEU A O 1
ATOM 3430 N N . PRO A 1 455 ? -18.006 -7.384 5.265 1.00 61.31 455 PRO A N 1
ATOM 3431 C CA . PRO A 1 455 ? -17.580 -6.124 5.876 1.00 61.31 455 PRO A CA 1
ATOM 3432 C C . PRO A 1 455 ? -18.156 -4.854 5.229 1.00 61.31 455 PRO A C 1
ATOM 3434 O O . PRO A 1 455 ? -18.462 -3.910 5.950 1.00 61.31 455 PRO A O 1
ATOM 3437 N N . ASP A 1 456 ? -18.341 -4.823 3.906 1.00 65.75 456 ASP A N 1
ATOM 3438 C CA . ASP A 1 456 ? -18.809 -3.632 3.175 1.00 65.75 456 ASP A CA 1
ATOM 3439 C C . ASP A 1 456 ? -20.283 -3.350 3.458 1.00 65.75 456 ASP A C 1
ATOM 3441 O O . ASP A 1 456 ? -20.668 -2.216 3.743 1.00 65.75 456 ASP A O 1
ATOM 3445 N N . ALA A 1 457 ? -21.102 -4.406 3.424 1.00 65.31 457 ALA A N 1
ATOM 3446 C CA . ALA A 1 457 ? -22.521 -4.320 3.745 1.00 65.31 457 ALA A CA 1
ATOM 3447 C C . ALA A 1 457 ? -22.735 -3.890 5.203 1.00 65.31 457 ALA A C 1
ATOM 3449 O O . ALA A 1 457 ? -23.575 -3.035 5.478 1.00 65.31 457 ALA A O 1
ATOM 3450 N N . ILE A 1 458 ? -21.936 -4.439 6.126 1.00 70.75 458 ILE A N 1
ATOM 3451 C CA . ILE A 1 458 ? -21.976 -4.060 7.540 1.00 70.75 458 ILE A CA 1
ATOM 3452 C C . ILE A 1 458 ? -21.577 -2.593 7.713 1.00 70.75 458 ILE A C 1
ATOM 3454 O O . ILE A 1 458 ? -22.276 -1.844 8.386 1.00 70.75 458 ILE A O 1
ATOM 3458 N N . ALA A 1 459 ? -20.478 -2.162 7.098 1.00 73.38 459 ALA A N 1
ATOM 3459 C CA . ALA A 1 459 ? -19.970 -0.807 7.260 1.00 73.38 459 ALA A CA 1
ATOM 3460 C C . ALA A 1 459 ? -20.936 0.267 6.710 1.00 73.38 459 ALA A C 1
ATOM 3462 O O . ALA A 1 459 ? -21.115 1.319 7.334 1.00 73.38 459 ALA A O 1
ATOM 3463 N N . ASP A 1 460 ? -21.624 -0.017 5.599 1.00 77.06 460 ASP A N 1
ATOM 3464 C CA . ASP A 1 460 ? -22.600 0.900 4.994 1.00 77.06 460 ASP A CA 1
ATOM 3465 C C . ASP A 1 460 ? -23.929 0.953 5.774 1.00 77.06 460 ASP A C 1
ATOM 3467 O O . ASP A 1 460 ? -24.513 2.025 5.944 1.00 77.06 460 ASP A O 1
ATOM 3471 N N . GLN A 1 461 ? -24.384 -0.177 6.329 1.00 83.69 461 GLN A N 1
ATOM 3472 C CA . GLN A 1 461 ? -25.699 -0.298 6.983 1.00 83.69 461 GLN A CA 1
ATOM 3473 C C . GLN A 1 461 ? -25.661 -0.218 8.518 1.00 83.69 461 GLN A C 1
ATOM 3475 O O . GLN A 1 461 ? -26.717 -0.170 9.149 1.00 83.69 461 GLN A O 1
ATOM 3480 N N . SER A 1 462 ? -24.470 -0.200 9.127 1.00 86.12 462 SER A N 1
ATOM 3481 C CA . SER A 1 462 ? -24.292 -0.175 10.587 1.00 86.12 462 SER A CA 1
ATOM 3482 C C . SER A 1 462 ? -25.083 0.955 11.251 1.00 86.12 462 SER A C 1
ATOM 3484 O O . SER A 1 462 ? -25.036 2.082 10.776 1.00 86.12 462 SER A O 1
ATOM 3486 N N . PRO A 1 463 ? -25.782 0.722 12.371 1.00 88.25 463 PRO A N 1
ATOM 3487 C CA . PRO A 1 463 ? -26.434 1.802 13.113 1.00 88.25 463 PRO A CA 1
ATOM 3488 C C . PRO A 1 463 ? -25.425 2.746 13.791 1.00 88.25 463 PRO A C 1
ATOM 3490 O O . PRO A 1 463 ? -25.759 3.894 14.064 1.00 88.25 463 PRO A O 1
ATOM 3493 N N . CYS A 1 464 ? -24.193 2.287 14.023 1.00 92.06 464 CYS A N 1
ATOM 3494 C CA . CYS A 1 464 ? -23.153 2.999 14.761 1.00 92.06 464 CYS A CA 1
ATOM 3495 C C . CYS A 1 464 ? -21.848 3.133 13.967 1.00 92.06 464 CYS A C 1
ATOM 3497 O O . CYS A 1 464 ? -21.755 2.691 12.813 1.00 92.06 464 CYS A O 1
ATOM 3499 N N . SER A 1 465 ? -20.843 3.775 14.567 1.00 93.31 465 SER A N 1
ATOM 3500 C CA . SER A 1 465 ? -19.531 3.949 13.940 1.00 93.31 465 SER A CA 1
ATOM 3501 C C . SER A 1 465 ? -18.864 2.592 13.693 1.00 93.31 465 SER A C 1
ATOM 3503 O O . SER A 1 465 ? -19.039 1.651 14.467 1.00 93.31 465 SER A O 1
ATOM 3505 N N . VAL A 1 466 ? -18.101 2.464 12.605 1.00 92.44 466 VAL A N 1
ATOM 3506 C CA . VAL A 1 466 ? -17.476 1.187 12.214 1.00 92.44 466 VAL A CA 1
ATOM 3507 C C . VAL A 1 466 ? -15.975 1.351 12.070 1.00 92.44 466 VAL A C 1
ATOM 3509 O O . VAL A 1 466 ? -15.519 2.236 11.354 1.00 92.44 466 VAL A O 1
ATOM 3512 N N . LEU A 1 467 ? -15.200 0.474 12.706 1.00 92.81 467 LEU A N 1
ATOM 3513 C CA . LEU A 1 467 ? -13.756 0.395 12.515 1.00 92.81 467 LEU A CA 1
ATOM 3514 C C . LEU A 1 467 ? -13.408 -0.851 11.707 1.00 92.81 467 LEU A C 1
ATOM 3516 O O . LEU A 1 467 ? -13.479 -1.975 12.206 1.00 92.81 467 LEU A O 1
ATOM 3520 N N . LEU A 1 468 ? -12.998 -0.644 10.462 1.00 91.25 468 LEU A N 1
ATOM 3521 C CA . LEU A 1 468 ? -12.490 -1.702 9.602 1.00 91.25 468 LEU A CA 1
ATOM 3522 C C . LEU A 1 468 ? -10.996 -1.895 9.850 1.00 91.25 468 LEU A C 1
ATOM 3524 O O . LEU A 1 468 ? -10.217 -0.956 9.722 1.00 91.25 468 LEU A O 1
ATOM 3528 N N . VAL A 1 469 ? -10.586 -3.119 10.164 1.00 89.75 469 VAL A N 1
ATOM 3529 C CA . VAL A 1 469 ? -9.215 -3.432 10.569 1.00 89.75 469 VAL A CA 1
ATOM 3530 C C . VAL A 1 469 ? -8.587 -4.437 9.614 1.00 89.75 469 VAL A C 1
ATOM 3532 O O . VAL A 1 469 ? -9.139 -5.508 9.357 1.00 89.75 469 VAL A O 1
ATOM 3535 N N . ARG A 1 470 ? -7.388 -4.127 9.122 1.00 88.56 470 ARG A N 1
ATOM 3536 C CA . ARG A 1 470 ? -6.570 -5.020 8.304 1.00 88.56 470 ARG A CA 1
ATOM 3537 C C . ARG A 1 470 ? -5.211 -5.216 8.954 1.00 88.56 470 ARG A C 1
ATOM 3539 O O . ARG A 1 470 ? -4.483 -4.270 9.230 1.00 88.56 470 ARG A O 1
ATOM 3546 N N . ARG A 1 471 ? -4.863 -6.488 9.101 1.00 85.69 471 ARG A N 1
ATOM 3547 C CA . ARG A 1 471 ? -3.540 -6.935 9.532 1.00 85.69 471 ARG A CA 1
ATOM 3548 C C . ARG A 1 471 ? -2.592 -6.972 8.341 1.00 85.69 471 ARG A C 1
ATOM 3550 O O . ARG A 1 471 ? -2.962 -7.494 7.287 1.00 85.69 471 ARG A O 1
ATOM 3557 N N . TYR A 1 472 ? -1.388 -6.452 8.510 1.00 83.31 472 TYR A N 1
ATOM 3558 C CA . TYR A 1 472 ? -0.318 -6.606 7.544 1.00 83.31 472 TYR A CA 1
ATOM 3559 C C . TYR A 1 472 ? 0.201 -8.040 7.551 1.00 83.31 472 TYR A C 1
ATOM 3561 O O . TYR A 1 472 ? 0.578 -8.587 8.587 1.00 83.31 472 TYR A O 1
ATOM 3569 N N . GLU A 1 473 ? 0.236 -8.645 6.368 1.00 67.69 473 GLU A N 1
ATOM 3570 C CA . GLU A 1 473 ? 0.884 -9.929 6.144 1.00 67.69 473 GLU A CA 1
ATOM 3571 C C . GLU A 1 473 ? 1.909 -9.763 5.018 1.00 67.69 473 GLU A C 1
ATOM 3573 O O . GLU A 1 473 ? 1.552 -9.262 3.946 1.00 67.69 473 GLU A O 1
ATOM 3578 N N . PRO A 1 474 ? 3.177 -10.159 5.231 1.00 59.81 474 PRO A N 1
ATOM 3579 C CA . PRO A 1 474 ? 4.181 -10.123 4.181 1.00 59.81 474 PRO A CA 1
ATOM 3580 C C . PRO A 1 474 ? 3.745 -10.963 2.976 1.00 59.81 474 PRO A C 1
ATOM 3582 O O . PRO A 1 474 ? 3.160 -12.044 3.118 1.00 59.81 474 PRO A O 1
ATOM 3585 N N . VAL A 1 475 ? 4.070 -10.475 1.780 1.00 47.06 475 VAL A N 1
ATOM 3586 C CA . VAL A 1 475 ? 3.795 -11.158 0.510 1.00 47.06 475 VAL A CA 1
ATOM 3587 C C . VAL A 1 475 ? 4.410 -12.565 0.546 1.00 47.06 475 VAL A C 1
ATOM 3589 O O . VAL A 1 475 ? 5.614 -12.708 0.733 1.00 47.06 475 VAL A O 1
ATOM 3592 N N . GLY A 1 476 ? 3.579 -13.605 0.397 1.00 46.22 476 GLY A N 1
ATOM 3593 C CA . GLY A 1 476 ? 3.987 -15.019 0.419 1.00 46.22 476 GLY A CA 1
ATOM 3594 C C . GLY A 1 476 ? 3.309 -15.852 1.512 1.00 46.22 476 GLY A C 1
ATOM 3595 O O . GLY A 1 476 ? 2.866 -16.966 1.233 1.00 46.22 476 GLY A O 1
ATOM 3596 N N . ILE A 1 477 ? 3.126 -15.303 2.720 1.00 49.16 477 ILE A N 1
ATOM 3597 C CA . ILE A 1 477 ? 2.466 -16.019 3.833 1.00 49.16 477 ILE A CA 1
ATOM 3598 C C . ILE A 1 477 ? 0.963 -16.174 3.572 1.00 49.16 477 ILE A C 1
ATOM 3600 O O . ILE A 1 477 ? 0.410 -17.251 3.798 1.00 49.16 477 ILE A O 1
ATOM 3604 N N . SER A 1 478 ? 0.314 -15.140 3.033 1.00 44.06 478 SER A N 1
ATOM 3605 C CA . SER A 1 478 ? -1.106 -15.183 2.659 1.00 44.06 478 SER A CA 1
ATOM 3606 C C . SER A 1 478 ? -1.373 -16.203 1.546 1.00 44.06 478 SER A C 1
ATOM 3608 O O . SER A 1 478 ? -2.318 -16.982 1.631 1.00 44.06 478 SER A O 1
ATOM 3610 N N . THR A 1 479 ? -0.490 -16.291 0.545 1.00 42.19 479 THR A N 1
ATOM 3611 C CA . THR A 1 479 ? -0.576 -17.280 -0.541 1.00 42.19 479 THR A CA 1
ATOM 3612 C C . THR A 1 479 ? -0.425 -18.712 -0.022 1.00 42.19 479 THR A C 1
ATOM 3614 O O . THR A 1 479 ? -1.213 -19.581 -0.389 1.00 42.19 479 THR A O 1
ATOM 3617 N N . ILE A 1 480 ? 0.538 -18.963 0.874 1.00 45.88 480 ILE A N 1
ATOM 3618 C CA . ILE A 1 480 ? 0.750 -20.284 1.492 1.00 45.88 480 ILE A CA 1
ATOM 3619 C C . ILE A 1 480 ? -0.428 -20.659 2.398 1.00 45.88 480 ILE A C 1
ATOM 3621 O O . ILE A 1 480 ? -0.934 -21.778 2.317 1.00 45.88 480 ILE A O 1
ATOM 3625 N N . ARG A 1 481 ? -0.923 -19.725 3.223 1.00 52.19 481 ARG A N 1
ATOM 3626 C CA . ARG A 1 481 ? -2.101 -19.962 4.069 1.00 52.19 481 ARG A CA 1
ATOM 3627 C C . ARG A 1 481 ? -3.344 -20.258 3.233 1.00 52.19 481 ARG A C 1
ATOM 3629 O O . ARG A 1 481 ? -4.110 -21.130 3.618 1.00 52.19 481 ARG A O 1
ATOM 3636 N N . ARG A 1 482 ? -3.518 -19.589 2.091 1.00 48.69 482 ARG A N 1
ATOM 3637 C CA . ARG A 1 482 ? -4.636 -19.802 1.158 1.00 48.69 482 ARG A CA 1
ATOM 3638 C C . ARG A 1 482 ? -4.603 -21.176 0.497 1.00 48.69 482 ARG A C 1
ATOM 3640 O O . ARG A 1 482 ? -5.643 -21.805 0.345 1.00 48.69 482 ARG A O 1
ATOM 3647 N N . ILE A 1 483 ? -3.411 -21.656 0.147 1.00 47.25 483 ILE A N 1
ATOM 3648 C CA . ILE A 1 483 ? -3.211 -23.025 -0.345 1.00 47.25 483 ILE A CA 1
ATOM 3649 C C . ILE A 1 483 ? -3.509 -24.036 0.774 1.00 47.25 483 ILE A C 1
ATOM 3651 O O . ILE A 1 483 ? -4.174 -25.040 0.550 1.00 47.25 483 ILE A O 1
ATOM 3655 N N . LEU A 1 484 ? -3.081 -23.761 2.007 1.00 43.72 484 LEU A N 1
ATOM 3656 C CA . LEU A 1 484 ? -3.355 -24.633 3.154 1.00 43.72 484 LEU A CA 1
ATOM 3657 C C . LEU A 1 484 ? -4.833 -24.629 3.582 1.00 43.72 484 LEU A C 1
ATOM 3659 O O . LEU A 1 484 ? -5.340 -25.662 4.020 1.00 43.72 484 LEU A O 1
ATOM 3663 N N . SER A 1 485 ? -5.536 -23.499 3.468 1.00 48.69 485 SER A N 1
ATOM 3664 C CA . SER A 1 485 ? -6.963 -23.401 3.788 1.00 48.69 485 SER A CA 1
ATOM 3665 C C . SER A 1 485 ? -7.841 -24.016 2.699 1.00 48.69 485 SER A C 1
ATOM 3667 O O . SER A 1 485 ? -8.822 -24.673 3.044 1.00 48.69 485 SER A O 1
ATOM 3669 N N . SER A 1 486 ? -7.468 -23.907 1.416 1.00 44.06 486 SER A N 1
ATOM 3670 C CA . SER A 1 486 ? -8.168 -24.606 0.328 1.00 44.06 486 SER A CA 1
ATOM 3671 C C . SER A 1 486 ? -8.013 -26.128 0.421 1.00 44.06 486 SER A C 1
ATOM 3673 O O . SER A 1 486 ? -8.962 -26.853 0.141 1.00 44.06 486 SER A O 1
ATOM 3675 N N . LEU A 1 487 ? -6.868 -26.616 0.911 1.00 39.28 487 LEU A N 1
ATOM 3676 C CA . LEU A 1 487 ? -6.639 -28.039 1.186 1.00 39.28 487 LEU A CA 1
ATOM 3677 C C . LEU A 1 487 ? -7.382 -28.549 2.436 1.00 39.28 487 LEU A C 1
ATOM 3679 O O . LEU A 1 487 ? -7.694 -29.734 2.520 1.00 39.28 487 LEU A O 1
ATOM 3683 N N . ARG A 1 488 ? -7.697 -27.679 3.408 1.00 40.75 488 ARG A N 1
ATOM 3684 C CA . ARG A 1 488 ? -8.488 -28.039 4.605 1.00 40.75 488 ARG A CA 1
ATOM 3685 C C . ARG A 1 488 ? -9.996 -28.121 4.356 1.00 40.75 488 ARG A C 1
ATOM 3687 O O . ARG A 1 488 ? -10.675 -28.746 5.158 1.00 40.75 488 ARG A O 1
ATOM 3694 N N . GLY A 1 489 ? -10.506 -27.547 3.264 1.00 35.31 489 GLY A N 1
ATOM 3695 C CA . GLY A 1 489 ? -11.908 -27.680 2.839 1.00 35.31 489 GLY A CA 1
ATOM 3696 C C . GLY A 1 489 ? -12.239 -28.997 2.116 1.00 35.31 489 GLY A C 1
ATOM 3697 O O . GLY A 1 489 ? -13.331 -29.125 1.576 1.00 35.31 489 GLY A O 1
ATOM 3698 N N . TRP A 1 490 ? -11.295 -29.945 2.067 1.00 31.31 490 TRP A N 1
ATOM 3699 C CA . TRP A 1 490 ? -11.405 -31.267 1.429 1.00 31.31 490 TRP A CA 1
ATOM 3700 C C . TRP A 1 490 ? -11.379 -32.424 2.450 1.00 31.31 490 TRP A C 1
ATOM 3702 O O . TRP A 1 490 ? -10.873 -33.511 2.164 1.00 31.31 490 TRP A O 1
ATOM 3712 N N . LYS A 1 491 ? -11.900 -32.193 3.659 1.00 30.16 491 LYS A N 1
ATOM 3713 C CA . LYS A 1 491 ? -12.164 -33.245 4.647 1.00 30.16 491 LYS A CA 1
ATOM 3714 C C . LYS A 1 491 ? -13.576 -33.159 5.184 1.00 30.16 491 LYS A C 1
ATOM 3716 O O . LYS A 1 491 ? -13.994 -32.024 5.500 1.00 30.16 491 LYS A O 1
#

Radius of gyration: 31.25 Å; Cα contacts (8 Å, |Δi|>4): 657; chains: 1; bounding box: 67×63×100 Å

Mean predicted aligned error: 15.69 Å

Secondary structure (DSSP, 8-state):
-HHHHHHHHHHHHHHHHHHHHHHHHHHHHHHHHHHHHHHHHHTTSS-TTTTPPPTTT-S-HHHHHHHHHHHHHHHTT--HHHHHHHHHHHHHHHHHHHHHHHHHHHHH--TT---SS--TTTTHHHHHHHHHHHHHHHHS-HHHHHHHHHHHHHHHHHIIIIIHHH-SSPPTHHHHHHHH-HHHHHHHHHHHHHS----EEEEEE-TT--HHHHHHHHHHHHTT-TT--EEEEEEEE--TTS-HHHHHHHHHHSPPPTT-HHHHHHHHHHTTS--EEEEEEEES-HHHHHHHHHHH-TTEEEEEEE--S---HHHHTT-HHHHHHHH-SSEEEEEE-SS-S---EEEEE--SSHHHHHHHHHHHHHHHHTT-EEEEEEEE---TT--HHHHHHHHHHHHHHHHGGGGGGEEEEEEE-S-HHHHHHHHHHHTT-SEEEEEPPGGGGS---SS--HHHHHHHH-SSEEEEEE----TTHHHHHHHHHHHHTT-

pLDDT: mean 80.99, std 15.8, range [28.64, 98.19]

Foldseek 3Di:
DQCVPPNPVSVVVVVVVVVVVVVVVVVVVLQVQLVVQLVCLVQQLDPVLSVDADPPPRGSVVSSCVVVVVVVVVVVVVCPPVVVLLVLLQVLVVLLVVLVLVVLCVVLVPPPDDDPDDDPPPPVVSVVSNVVSVVVLVVGDPVSNCSNVVVVVVSVVSCVVTCVVGGNDDDSVVVVCVQPVPVVCVVVVVVVVVDDALQEEEEEDDDPFDCQLLLLLNQLSQVVPVPYEYEYEAEDADDPVDDFVVVFVVVVVDDDPPDDPVVVSCVVSVVSVHHYHYHYGYDNDSLVVSQVVQVVPVSNAEYETEDDDALDPVCCPPDSLNSNLVRHQHKYKYKHADPPVAAAEEEQEDPPDPQSLVLLVSQLSSCNSRVHQAEYEYEAEDDPPDDPVVVQVVSLVSLCVSPPPSSVRYHYYYHYDNDPLVRSQVCCVVVVGAEYEYEDDPCSPDDDDDDDDSLNSNCRRHPHMYMYIYGRDRPPPVVVVVVVVVVVVPD

Solvent-accessible surface area (backbone atoms only — not comparable to full-atom values): 27066 Å² total; per-residue (Å²): 109,49,47,80,73,55,36,72,63,39,33,52,52,50,50,55,51,49,53,53,51,51,52,51,52,51,53,50,49,46,55,52,51,12,50,52,41,20,54,35,5,66,40,28,56,39,65,58,69,27,39,42,55,35,91,85,81,65,39,38,51,52,20,39,53,52,52,50,51,52,49,52,56,57,57,71,66,72,52,64,67,63,52,52,48,36,50,49,36,44,49,32,53,50,54,26,52,51,30,50,49,52,58,50,48,70,71,66,52,52,96,85,65,76,76,94,70,78,73,73,65,71,70,55,52,43,52,49,47,33,52,49,31,52,54,52,48,74,72,47,57,69,68,30,46,50,50,33,52,50,49,53,51,49,52,51,51,46,34,66,73,43,22,75,79,55,32,76,69,80,70,68,62,60,61,46,52,69,72,60,43,65,62,62,50,46,52,50,47,51,52,52,71,69,47,77,82,49,50,22,34,34,32,70,47,57,101,84,57,74,57,64,63,52,50,52,53,50,46,15,43,30,73,76,33,94,81,23,37,39,34,38,36,43,61,44,75,47,60,89,91,54,63,54,69,65,48,35,56,54,53,72,72,47,76,78,66,97,80,36,73,64,59,55,51,49,57,61,54,43,74,74,72,53,55,71,45,82,44,79,44,55,25,80,39,73,35,62,37,51,31,52,50,43,64,74,34,75,54,40,29,33,38,46,42,66,56,84,81,76,78,42,74,72,62,53,60,85,33,52,61,54,48,33,68,74,60,36,84,31,25,34,37,37,33,38,75,62,72,65,91,64,64,53,31,35,39,28,60,60,81,82,44,71,18,26,52,48,28,51,52,52,50,54,33,36,20,63,51,54,73,22,48,34,34,41,32,36,76,39,62,80,57,98,85,73,49,69,68,60,52,50,52,52,50,51,50,54,42,35,75,69,48,48,83,61,32,81,68,46,46,78,44,81,44,81,37,87,51,61,63,60,52,51,42,49,50,40,50,80,64,66,30,32,33,39,36,35,30,53,63,84,64,83,80,60,75,95,74,84,83,75,55,74,57,52,54,42,62,60,66,39,82,37,12,28,36,39,18,40,59,59,70,65,90,59,58,62,60,51,50,50,54,54,51,62,60,60,73,74,114

Nearest PDB structures (foldseek):
  7mq5-assembly1_A  TM=6.207E-01  e=3.837E-10  Pseudomonas aeruginosa UCBPP-PA14
  3mt0-assembly1_A  TM=6.004E-01  e=7.590E-10  Pseudomonas aeruginosa PAO1
  3fg9-assembly2_D  TM=7.384E-01  e=9.769E-05  Lactiplantibacillus plantarum
  4cdn-assembly2_B  TM=6.229E-01  e=7.343E-03  Methanosarcina mazei Go1
  8oy4-assembly1_A  TM=6.278E-01  e=2.422E-02  Methanosarcina mazei Go1